Protein AF-0000000074468674 (afdb_homodimer)

InterPro domains:
  IPR008733 Peroxisomal biogenesis factor 11 [PF05648] (2-218)

Organism: Aspergillus tubingensis (strain CBS 134.48) (NCBI:txid767770)

Solvent-accessible surface area (backbone atoms only — not comparable to full-atom values): 22266 Å² total; per-residue (Å²): 107,69,66,53,52,40,60,36,38,47,27,21,70,42,34,37,46,52,42,48,41,55,29,22,51,30,46,39,55,68,61,43,85,83,60,49,69,69,56,47,54,24,35,50,50,28,30,50,50,37,54,52,41,41,48,62,55,42,48,56,51,22,56,58,24,42,49,54,23,51,51,55,72,70,47,88,59,82,50,65,74,46,40,56,51,47,51,35,49,32,49,17,24,44,24,41,15,48,15,33,47,36,46,37,52,44,46,33,29,74,34,38,76,45,73,51,96,56,41,69,58,40,52,53,52,18,32,50,26,41,38,50,15,38,50,29,46,45,51,44,45,50,49,45,66,70,54,55,62,59,60,63,66,69,61,64,81,82,65,61,74,62,75,73,67,65,56,62,55,44,54,53,49,43,52,50,50,43,51,28,38,57,31,52,40,45,50,36,25,33,74,72,64,76,37,97,63,56,61,54,57,42,17,51,23,43,40,51,25,40,52,63,65,40,46,61,60,54,71,72,89,106,68,67,53,51,40,60,36,38,46,28,22,68,42,33,39,46,53,42,49,42,55,29,21,50,29,46,38,54,68,62,44,85,84,61,48,69,68,55,48,54,24,35,50,49,28,31,52,50,36,54,51,42,40,50,61,54,42,48,57,49,23,56,58,23,42,48,54,22,51,53,56,72,71,48,87,59,82,50,67,74,46,41,57,51,45,52,34,49,33,49,19,23,43,23,41,16,49,15,33,48,36,47,39,52,45,47,32,30,75,35,39,76,44,72,49,97,55,42,69,59,40,52,52,51,17,33,50,26,42,38,50,15,38,49,29,46,44,51,45,44,50,48,45,64,71,54,54,63,60,63,62,68,72,60,65,81,83,65,64,72,69,73,73,67,65,56,62,56,44,54,53,48,44,51,50,49,43,51,28,38,57,30,52,40,44,51,36,24,34,74,74,63,77,36,96,62,56,61,55,58,42,18,50,23,43,40,51,26,39,52,63,65,40,44,61,59,52,70,72,89

Radius of gyration: 26.21 Å; Cα contacts (8 Å, |Δi|>4): 508; chains: 2; bounding box: 69×71×51 Å

Foldseek 3Di:
DVVLLVVQCVALVSVLLVLLLVLLVLLQVCVPPPDDPVSNVVSVVSNVVSVLVSLVSCLCVLVVLQVQLVVLVPDDDDDPLSVVLSVLSNLLSNLVSLLSNLSNVLSCCVVVVDNDPCSVVSNLSSLVSVLRNLVSQLVSLVSCVVPVVVVVVPPDPPCVPPDPVVVVVVNVVSVLSNLLSVLCSCVSCVVNVVDDDDSNSNSVSSNSNSCSVCVVSSVVD/DVVLLVVQCVALVSVLLVLLLVLLVLLQVCVPPPDDPVSNVVSVVSNVVSVLVSLVSCLCVLVVLQVQLVVLVPDDDPDPLSVVLSVLSNLLSNLVSLLSNLSNVLSCCVVVVDNDPCSVVSNLSSLVSVLRNLVSQLVSLVSCVVPVVVVVVPPDPPVVPPDPVVVVVVNVVSVLSNLLSVLCSCVSCVVNVVDDDDSNSNSVSSNSNSCSVCVVSSVVD

pLDDT: mean 88.82, std 15.55, range [37.94, 98.88]

Sequence (442 aa):
MLDHLYRFTRTTPGLEKTLRLVQSFCVLALQIPTLENESISRFNVAKTQFALTRRFLRFFNFIDCFNKAFALLGSPSSAQNNVIKTVIEISKWSCFGCYFLLEDLTLLHATSIYPNPYNKAILTEANKFWFYALGFSILGAAFDIIFSSASSASKTKDEKEKKEAPSINRFSLLKRMLCVDACDLLIPGTFLGWIEMGQLGVGVGMVVSTLVSGWDMWNAVMLDHLYRFTRTTPGLEKTLRLVQSFCVLALQIPTLENESISRFNVAKTQFALTRRFLRFFNFIDCFNKAFALLGSPSSAQNNVIKTVIEISKWSCFGCYFLLEDLTLLHATSIYPNPYNKAILTEANKFWFYALGFSILGAAFDIIFSSASSASKTKDEKEKKEAPSINRFSLLKRMLCVDACDLLIPGTFLGWIEMGQLGVGVGMVVSTLVSGWDMWNAV

Secondary structure (DSSP, 8-state):
-HHHHHHHHTBHHHHHHHHHHHHHHHHHHTT-TT--HHHHHHHHHHHHHHHHHHHHHTTTHHHHHHHHHHHHHTS---SHHHHHHHHHHHHHHHHHHHHHHHHHHHHHHHTTSS--TTHHHHHHHHHHHHHHHHHHHHHHHHHHHHHHHHHHHSS-GGGGGS-SHHHHHHHHHHHHHHHHHHHHHHHHHHHHTSS---HHHHHHHHHHHHHHHHHHHHHH-/-HHHHHHHHTBHHHHHHHHHHHHHHHHHHTT-TT--HHHHHHHHHHHHHHHHHHHHHTTTHHHHHHHHHHHHHSS---SHHHHHHHHHHHHHHHHHHHHHHHHHHHHHHHTTSS--TTHHHHHHHHHHHHHHHHHHHHHHHHHHHHHHHHHHHTS-GGGTTS-SHHHHHHHHHHHHHHHHHHHHHHHHHHHHTSS---HHHHHHHHHHHHHHHHHHHHHH-

Nearest PDB structures (foldseek):
  8u8f-assembly1_R  TM=2.374E-01  e=4.333E+00  Homo sapiens
  8phe-assembly1_B  TM=2.126E-01  e=8.776E+00  Homo sapiens
  8u8f-assembly1_R  TM=2.416E-01  e=3.752E+00  Homo sapiens
  8fbn-assembly1_E  TM=2.412E-01  e=9.088E+00  synthetic construct
  8t1w-assembly1_A  TM=2.163E-01  e=9.499E+00  Homo sapiens

Structure (mmCIF, N/CA/C/O backbone):
data_AF-0000000074468674-model_v1
#
loop_
_entity.id
_entity.type
_entity.pdbx_description
1 polymer 'PEX11 domain protein'
#
loop_
_atom_site.group_PDB
_atom_site.id
_atom_site.type_symbol
_atom_site.label_atom_id
_atom_site.label_alt_id
_atom_site.label_comp_id
_atom_site.label_asym_id
_atom_site.label_entity_id
_atom_site.label_seq_id
_atom_site.pdbx_PDB_ins_code
_atom_site.Cartn_x
_atom_site.Cartn_y
_atom_site.Cartn_z
_atom_site.occupancy
_atom_site.B_iso_or_equiv
_atom_site.auth_seq_id
_atom_site.auth_comp_id
_atom_site.auth_asym_id
_atom_site.auth_atom_id
_atom_site.pdbx_PDB_model_num
ATOM 1 N N . MET A 1 1 ? 9.125 6.785 -18.531 1 84.94 1 MET A N 1
ATOM 2 C CA . MET A 1 1 ? 8.023 7.258 -17.688 1 84.94 1 MET A CA 1
ATOM 3 C C . MET A 1 1 ? 7.434 6.113 -16.875 1 84.94 1 MET A C 1
ATOM 5 O O . MET A 1 1 ? 7.395 6.18 -15.648 1 84.94 1 MET A O 1
ATOM 9 N N . LEU A 1 2 ? 7.168 4.977 -17.5 1 85.5 2 LEU A N 1
ATOM 10 C CA . LEU A 1 2 ? 6.543 3.865 -16.781 1 85.5 2 LEU A CA 1
ATOM 11 C C . LEU A 1 2 ? 7.504 3.273 -15.75 1 85.5 2 LEU A C 1
ATOM 13 O O . LEU A 1 2 ? 7.098 2.943 -14.633 1 85.5 2 LEU A O 1
ATOM 17 N N . ASP A 1 3 ? 8.766 3.273 -16.094 1 89.44 3 ASP A N 1
ATOM 18 C CA . ASP A 1 3 ? 9.766 2.764 -15.156 1 89.44 3 ASP A CA 1
ATOM 19 C C . ASP A 1 3 ? 9.93 3.705 -13.969 1 89.44 3 ASP A C 1
ATOM 21 O O . ASP A 1 3 ? 10.109 3.256 -12.836 1 89.44 3 ASP A O 1
ATOM 25 N N . HIS A 1 4 ? 9.828 4.93 -14.297 1 90.88 4 HIS A N 1
ATOM 26 C CA . HIS A 1 4 ? 9.93 5.934 -13.242 1 90.88 4 HIS A CA 1
ATOM 27 C C . HIS A 1 4 ? 8.758 5.844 -12.273 1 90.88 4 HIS A C 1
ATOM 29 O O . HIS A 1 4 ? 8.938 5.914 -11.062 1 90.88 4 HIS A O 1
ATOM 35 N N . LEU A 1 5 ? 7.559 5.648 -12.859 1 90.44 5 LEU A N 1
ATOM 36 C CA . LEU A 1 5 ? 6.352 5.512 -12.055 1 90.44 5 LEU A CA 1
ATOM 37 C C . LEU A 1 5 ? 6.41 4.25 -11.195 1 90.44 5 LEU A C 1
ATOM 39 O O . LEU A 1 5 ? 6.027 4.27 -10.023 1 90.44 5 LEU A O 1
ATOM 43 N N . TYR A 1 6 ? 6.918 3.256 -11.82 1 91.75 6 TYR A N 1
ATOM 44 C CA . TYR A 1 6 ? 7.055 1.999 -11.094 1 91.75 6 TYR A CA 1
ATOM 45 C C . TYR A 1 6 ? 7.988 2.158 -9.898 1 91.75 6 TYR A C 1
ATOM 47 O O . TYR A 1 6 ? 7.66 1.742 -8.789 1 91.75 6 TYR A O 1
ATOM 55 N N . ARG A 1 7 ? 9.148 2.785 -10.094 1 92.44 7 ARG A N 1
ATOM 56 C CA . ARG A 1 7 ? 10.102 3.004 -9.008 1 92.44 7 ARG A CA 1
ATOM 57 C C . ARG A 1 7 ? 9.5 3.9 -7.93 1 92.44 7 ARG A C 1
ATOM 59 O O . ARG A 1 7 ? 9.711 3.664 -6.734 1 92.44 7 ARG A O 1
ATOM 66 N N . PHE A 1 8 ? 8.758 4.875 -8.406 1 93.62 8 PHE A N 1
ATOM 67 C CA . PHE A 1 8 ? 8.117 5.805 -7.48 1 93.62 8 PHE A CA 1
ATOM 68 C C . PHE A 1 8 ? 7.094 5.086 -6.609 1 93.62 8 PHE A C 1
ATOM 70 O O . PHE A 1 8 ? 6.996 5.348 -5.41 1 93.62 8 PHE A O 1
ATOM 77 N N . THR A 1 9 ? 6.383 4.059 -7.094 1 92.81 9 THR A N 1
ATOM 78 C CA . THR A 1 9 ? 5.273 3.418 -6.395 1 92.81 9 THR A CA 1
ATOM 79 C C . THR A 1 9 ? 5.746 2.162 -5.668 1 92.81 9 THR A C 1
ATOM 81 O O . THR A 1 9 ? 4.949 1.481 -5.016 1 92.81 9 THR A O 1
ATOM 84 N N . ARG A 1 10 ? 7.023 1.883 -5.762 1 91.81 10 ARG A N 1
ATOM 85 C CA . ARG A 1 10 ? 7.555 0.709 -5.074 1 91.81 10 ARG A CA 1
ATOM 86 C C . ARG A 1 10 ? 7.75 0.989 -3.586 1 91.81 10 ARG A C 1
ATOM 88 O O . ARG A 1 10 ? 7.918 0.061 -2.791 1 91.81 10 ARG A O 1
ATOM 95 N N . THR A 1 11 ? 7.691 2.207 -3.229 1 92.38 11 THR A N 1
ATOM 96 C CA . THR A 1 11 ? 7.703 2.604 -1.825 1 92.38 11 THR A CA 1
ATOM 97 C C . THR A 1 11 ? 6.297 2.957 -1.353 1 92.38 11 THR A C 1
ATOM 99 O O . THR A 1 11 ? 5.477 3.441 -2.135 1 92.38 11 THR A O 1
ATOM 102 N N . THR A 1 12 ? 6.02 2.73 -0.089 1 94.94 12 THR A N 1
ATOM 103 C CA . THR A 1 12 ? 4.68 3.004 0.423 1 94.94 12 THR A CA 1
ATOM 104 C C . THR A 1 12 ? 4.383 4.5 0.381 1 94.94 12 THR A C 1
ATOM 106 O O . THR A 1 12 ? 3.262 4.906 0.059 1 94.94 12 THR A O 1
ATOM 109 N N . PRO A 1 13 ? 5.414 5.406 0.68 1 94.38 13 PRO A N 1
ATOM 110 C CA . PRO A 1 13 ? 5.109 6.832 0.54 1 94.38 13 PRO A CA 1
ATOM 111 C C . PRO A 1 13 ? 4.832 7.234 -0.906 1 94.38 13 PRO A C 1
ATOM 113 O O . PRO A 1 13 ? 3.955 8.07 -1.16 1 94.38 13 PRO A O 1
ATOM 116 N N . GLY A 1 14 ? 5.594 6.715 -1.823 1 95.38 14 GLY A N 1
ATOM 117 C CA . GLY A 1 14 ? 5.344 7.027 -3.221 1 95.38 14 GLY A CA 1
ATOM 118 C C . GLY A 1 14 ? 3.979 6.57 -3.699 1 95.38 14 GLY A C 1
ATOM 119 O O . GLY A 1 14 ? 3.283 7.309 -4.402 1 95.38 14 GLY A O 1
ATOM 120 N N . LEU A 1 15 ? 3.645 5.367 -3.332 1 96.62 15 LEU A N 1
ATOM 121 C CA . LEU A 1 15 ? 2.328 4.852 -3.699 1 96.62 15 LEU A CA 1
ATOM 122 C C . LEU A 1 15 ? 1.224 5.645 -3.01 1 96.62 15 LEU A C 1
ATOM 124 O O . LEU A 1 15 ? 0.18 5.914 -3.607 1 96.62 15 LEU A O 1
ATOM 128 N N . GLU A 1 16 ? 1.41 5.969 -1.782 1 97.12 16 GLU A N 1
ATOM 129 C CA . GLU A 1 16 ? 0.45 6.773 -1.035 1 97.12 16 GLU A CA 1
ATOM 130 C C . GLU A 1 16 ? 0.176 8.102 -1.741 1 97.12 16 GLU A C 1
ATOM 132 O O . GLU A 1 16 ? -0.98 8.508 -1.883 1 97.12 16 GLU A O 1
ATOM 137 N N . LYS A 1 17 ? 1.186 8.766 -2.244 1 97 17 LYS A N 1
ATOM 138 C CA . LYS A 1 17 ? 1.021 10.039 -2.941 1 97 17 LYS A CA 1
ATOM 139 C C . LYS A 1 17 ? 0.277 9.852 -4.262 1 97 17 LYS A C 1
ATOM 141 O O . LYS A 1 17 ? -0.53 10.695 -4.652 1 97 17 LYS A O 1
ATOM 146 N N . THR A 1 18 ? 0.571 8.805 -4.895 1 96.31 18 THR A N 1
ATOM 147 C CA . THR A 1 18 ? -0.096 8.508 -6.156 1 96.31 18 THR A CA 1
ATOM 148 C C . THR A 1 18 ? -1.592 8.289 -5.941 1 96.31 18 THR A C 1
ATOM 150 O O . THR A 1 18 ? -2.416 8.875 -6.648 1 96.31 18 THR A O 1
ATOM 153 N N . LEU A 1 19 ? -1.865 7.488 -4.953 1 96.94 19 LEU A N 1
ATOM 154 C CA . LEU A 1 19 ? -3.266 7.195 -4.672 1 96.94 19 LEU A CA 1
ATOM 155 C C . LEU A 1 19 ? -3.99 8.438 -4.164 1 96.94 19 LEU A C 1
ATOM 157 O O . LEU A 1 19 ? -5.168 8.641 -4.461 1 96.94 19 LEU A O 1
ATOM 161 N N . ARG A 1 20 ? -3.262 9.219 -3.436 1 97.88 20 ARG A N 1
ATOM 162 C CA . ARG A 1 20 ? -3.842 10.469 -2.951 1 97.88 20 ARG A CA 1
ATOM 163 C C . ARG A 1 20 ? -4.195 11.398 -4.109 1 97.88 20 ARG A C 1
ATOM 165 O O . ARG A 1 20 ? -5.238 12.055 -4.094 1 97.88 20 ARG A O 1
ATOM 172 N N . LEU A 1 21 ? -3.354 11.445 -5.035 1 97.5 21 LEU A N 1
ATOM 173 C CA . LEU A 1 21 ? -3.611 12.281 -6.203 1 97.5 21 LEU A CA 1
ATOM 174 C C . LEU A 1 21 ? -4.852 11.805 -6.949 1 97.5 21 LEU A C 1
ATOM 176 O O . LEU A 1 21 ? -5.719 12.602 -7.301 1 97.5 21 LEU A O 1
ATOM 180 N N . VAL A 1 22 ? -4.957 10.516 -7.16 1 96.25 22 VAL A N 1
ATOM 181 C CA . VAL A 1 22 ? -6.113 9.953 -7.859 1 96.25 22 VAL A CA 1
ATOM 182 C C . VAL A 1 22 ? -7.379 10.195 -7.039 1 96.25 22 VAL A C 1
ATOM 184 O O . VAL A 1 22 ? -8.422 10.562 -7.59 1 96.25 22 VAL A O 1
ATOM 187 N N . GLN A 1 23 ? -7.242 10.008 -5.793 1 96.94 23 GLN A N 1
ATOM 188 C CA . GLN A 1 23 ? -8.375 10.266 -4.906 1 96.94 23 GLN A CA 1
ATOM 189 C C . GLN A 1 23 ? -8.836 11.711 -5.02 1 96.94 23 GLN A C 1
ATOM 191 O O . GLN A 1 23 ? -10.039 11.977 -5.047 1 96.94 23 GLN A O 1
ATOM 196 N N . SER A 1 24 ? -7.914 12.609 -5.02 1 97.69 24 SER A N 1
ATOM 197 C CA . SER A 1 24 ? -8.266 14.023 -5.094 1 97.69 24 SER A CA 1
ATOM 198 C C . SER A 1 24 ? -9.016 14.344 -6.383 1 97.69 24 SER A C 1
ATOM 200 O O . SER A 1 24 ? -9.922 15.18 -6.391 1 97.69 24 SER A O 1
ATOM 202 N N . PHE A 1 25 ? -8.688 13.68 -7.441 1 97.06 25 PHE A N 1
ATOM 203 C CA . PHE A 1 25 ? -9.414 13.852 -8.695 1 97.06 25 PHE A CA 1
ATOM 204 C C . PHE A 1 25 ? -10.844 13.336 -8.562 1 97.06 25 PHE A C 1
ATOM 206 O O . PHE A 1 25 ? -11.766 13.891 -9.164 1 97.06 25 PHE A O 1
ATOM 213 N N . CYS A 1 26 ? -10.984 12.32 -7.84 1 96.06 26 CYS A N 1
ATOM 214 C CA . CYS A 1 26 ? -12.328 11.82 -7.594 1 96.06 26 CYS A CA 1
ATOM 215 C C . CYS A 1 26 ? -13.148 12.836 -6.801 1 96.06 26 CYS A C 1
ATOM 217 O O . CYS A 1 26 ? -14.312 13.086 -7.113 1 96.06 26 CYS A O 1
ATOM 219 N N . VAL A 1 27 ? -12.523 13.422 -5.824 1 96.88 27 VAL A N 1
ATOM 220 C CA . VAL A 1 27 ? -13.188 14.438 -5.012 1 96.88 27 VAL A CA 1
ATOM 221 C C . VAL A 1 27 ? -13.609 15.609 -5.895 1 96.88 27 VAL A C 1
ATOM 223 O O . VAL A 1 27 ? -14.734 16.109 -5.777 1 96.88 27 VAL A O 1
ATOM 226 N N . LEU A 1 28 ? -12.766 16 -6.77 1 97.62 28 LEU A N 1
ATOM 227 C CA . LEU A 1 28 ? -13.047 17.125 -7.656 1 97.62 28 LEU A CA 1
ATOM 228 C C . LEU A 1 28 ? -14.125 16.75 -8.68 1 97.62 28 LEU A C 1
ATOM 230 O O . LEU A 1 28 ? -15 17.547 -8.984 1 97.62 28 LEU A O 1
ATOM 234 N N . ALA A 1 29 ? -14.047 15.531 -9.18 1 96.25 29 ALA A N 1
ATOM 235 C CA . ALA A 1 29 ? -15.031 15.078 -10.156 1 96.25 29 ALA A CA 1
ATOM 236 C C . ALA A 1 29 ? -16.438 15.102 -9.562 1 96.25 29 ALA A C 1
ATOM 238 O O . ALA A 1 29 ? -17.406 15.414 -10.25 1 96.25 29 ALA A O 1
ATOM 239 N N . LEU A 1 30 ? -16.516 14.828 -8.336 1 96.5 30 LEU A N 1
ATOM 240 C CA . LEU A 1 30 ? -17.812 14.766 -7.656 1 96.5 30 LEU A CA 1
ATOM 241 C C . LEU A 1 30 ? -18.406 16.156 -7.508 1 96.5 30 LEU A C 1
ATOM 243 O O . LEU A 1 30 ? -19.594 16.297 -7.199 1 96.5 30 LEU A O 1
ATOM 247 N N . GLN A 1 31 ? -17.594 17.219 -7.742 1 96.06 31 GLN A N 1
ATOM 248 C CA . GLN A 1 31 ? -18.078 18.594 -7.625 1 96.06 31 GLN A CA 1
ATOM 249 C C . GLN A 1 31 ? -18.625 19.094 -8.953 1 96.06 31 GLN A C 1
ATOM 251 O O . GLN A 1 31 ? -19.141 20.203 -9.039 1 96.06 31 GLN A O 1
ATOM 256 N N . ILE A 1 32 ? -18.516 18.266 -9.961 1 95.44 32 ILE A N 1
ATOM 257 C CA . ILE A 1 32 ? -19.078 18.625 -11.258 1 95.44 32 ILE A CA 1
ATOM 258 C C . ILE A 1 32 ? -20.609 18.531 -11.195 1 95.44 32 ILE A C 1
ATOM 260 O O . ILE A 1 32 ? -21.156 17.453 -10.977 1 95.44 32 ILE A O 1
ATOM 264 N N . PRO A 1 33 ? -21.359 19.578 -11.43 1 93.38 33 PRO A N 1
ATOM 265 C CA . PRO A 1 33 ? -22.797 19.609 -11.227 1 93.38 33 PRO A CA 1
ATOM 266 C C . PRO A 1 33 ? -23.562 18.719 -12.219 1 93.38 33 PRO A C 1
ATOM 268 O O . PRO A 1 33 ? -24.625 18.188 -11.891 1 93.38 33 PRO A O 1
ATOM 271 N N . THR A 1 34 ? -23.062 18.438 -13.391 1 94.19 34 THR A N 1
ATOM 272 C CA . THR A 1 34 ? -23.797 17.734 -14.438 1 94.19 34 THR A CA 1
ATOM 273 C C . THR A 1 34 ? -23.453 16.25 -14.422 1 94.19 34 THR A C 1
ATOM 275 O O . THR A 1 34 ? -23.781 15.523 -15.359 1 94.19 34 THR A O 1
ATOM 278 N N . LEU A 1 35 ? -22.828 15.867 -13.398 1 92.56 35 LEU A N 1
ATOM 279 C CA . LEU A 1 35 ? -22.422 14.469 -13.344 1 92.56 35 LEU A CA 1
ATOM 280 C C . LEU A 1 35 ? -23.641 13.555 -13.18 1 92.56 35 LEU A C 1
ATOM 282 O O . LEU A 1 35 ? -24.516 13.82 -12.352 1 92.56 35 LEU A O 1
ATOM 286 N N . GLU A 1 36 ? -23.703 12.5 -13.984 1 94.25 36 GLU A N 1
ATOM 287 C CA . GLU A 1 36 ? -24.781 11.516 -13.898 1 94.25 36 GLU A CA 1
ATOM 288 C C . GLU A 1 36 ? -24.688 10.711 -12.609 1 94.25 36 GLU A C 1
ATOM 290 O O . GLU A 1 36 ? -23.609 10.555 -12.039 1 94.25 36 GLU A O 1
ATOM 295 N N . ASN A 1 37 ? -25.812 10.117 -12.195 1 92.88 37 ASN A N 1
ATOM 296 C CA . ASN A 1 37 ? -25.891 9.352 -10.953 1 92.88 37 ASN A CA 1
ATOM 297 C C . ASN A 1 37 ? -24.953 8.148 -10.984 1 92.88 37 ASN A C 1
ATOM 299 O O . ASN A 1 37 ? -24.344 7.812 -9.969 1 92.88 37 ASN A O 1
ATOM 303 N N . GLU A 1 38 ? -24.922 7.559 -12.086 1 91 38 GLU A N 1
ATOM 304 C CA . GLU A 1 38 ? -24.031 6.406 -12.211 1 91 38 GLU A CA 1
ATOM 305 C C . GLU A 1 38 ? -22.578 6.805 -11.977 1 91 38 GLU A C 1
ATOM 307 O O . GLU A 1 38 ? -21.844 6.109 -11.266 1 91 38 GLU A O 1
ATOM 312 N N . SER A 1 39 ? -22.203 7.914 -12.547 1 92.5 39 SER A N 1
ATOM 313 C CA . SER A 1 39 ? -20.844 8.422 -12.383 1 92.5 39 SER A CA 1
ATOM 314 C C . SER A 1 39 ? -20.594 8.852 -10.938 1 92.5 39 SER A C 1
ATOM 316 O O . SER A 1 39 ? -19.484 8.656 -10.414 1 92.5 39 SER A O 1
ATOM 318 N N . ILE A 1 40 ? -21.547 9.422 -10.328 1 94.94 40 ILE A N 1
ATOM 319 C CA . ILE A 1 40 ? -21.438 9.828 -8.93 1 94.94 40 ILE A CA 1
ATOM 320 C C . ILE A 1 40 ? -21.156 8.609 -8.055 1 94.94 40 ILE A C 1
ATOM 322 O O . ILE A 1 40 ? -20.25 8.633 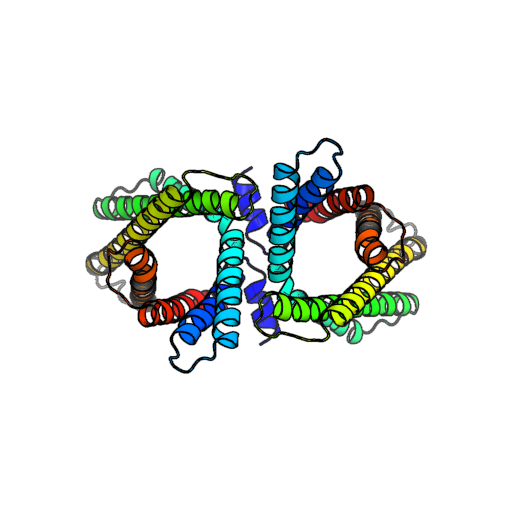-7.211 1 94.94 40 ILE A O 1
ATOM 326 N N . SER A 1 41 ? -21.906 7.617 -8.32 1 93.38 41 SER A N 1
ATOM 327 C CA . SER A 1 41 ? -21.734 6.383 -7.562 1 93.38 41 SER A CA 1
ATOM 328 C C . SER A 1 41 ? -20.344 5.793 -7.789 1 93.38 41 SER A C 1
ATOM 330 O O . SER A 1 41 ? -19.688 5.363 -6.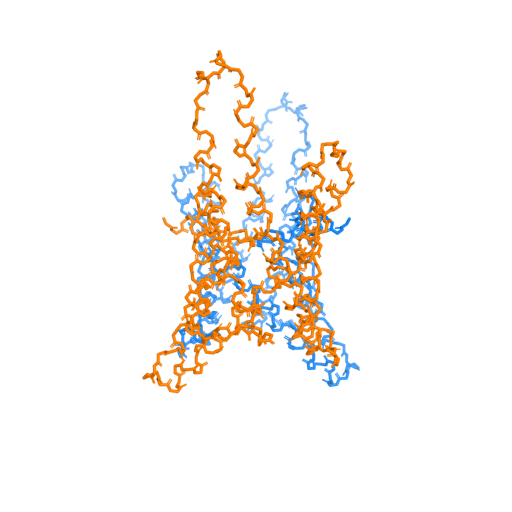844 1 93.38 41 SER A O 1
ATOM 332 N N . ARG A 1 42 ? -19.844 5.848 -9 1 93.19 42 ARG A N 1
ATOM 333 C CA . ARG A 1 42 ? -18.531 5.293 -9.344 1 93.19 42 ARG A CA 1
ATOM 334 C C . ARG A 1 42 ? -17.406 6.07 -8.664 1 93.19 42 ARG A C 1
ATOM 336 O O . ARG A 1 42 ? -16.516 5.477 -8.078 1 93.19 42 ARG A O 1
ATOM 343 N N . PHE A 1 43 ? -17.516 7.34 -8.719 1 94.94 43 PHE A N 1
ATOM 344 C CA . PHE A 1 43 ? -16.484 8.172 -8.125 1 94.94 43 PHE A CA 1
ATOM 345 C C . PHE A 1 43 ? -16.484 8.039 -6.609 1 94.94 43 PHE A C 1
ATOM 347 O O . PHE A 1 43 ? -15.422 8.102 -5.977 1 94.94 43 PHE A O 1
ATOM 354 N N . ASN A 1 44 ? -17.641 7.859 -6.066 1 95 44 ASN A N 1
ATOM 355 C CA . ASN A 1 44 ? -17.719 7.684 -4.617 1 95 44 ASN A CA 1
ATOM 356 C C . ASN A 1 44 ? -17.062 6.371 -4.184 1 95 44 ASN A C 1
ATOM 358 O O . ASN A 1 44 ? -16.344 6.332 -3.188 1 95 44 ASN A O 1
ATOM 362 N N . VAL A 1 45 ? -17.344 5.363 -4.91 1 91.94 45 VAL A N 1
ATOM 363 C CA . VAL A 1 45 ? -16.766 4.062 -4.605 1 91.94 45 VAL A CA 1
ATOM 364 C C . VAL A 1 45 ? -15.242 4.137 -4.738 1 91.94 45 VAL A C 1
ATOM 366 O O . VAL A 1 45 ? -14.508 3.697 -3.85 1 91.94 45 VAL A O 1
ATOM 369 N N . ALA A 1 46 ? -14.781 4.73 -5.797 1 93.62 46 ALA A N 1
ATOM 370 C CA . ALA A 1 46 ? -13.352 4.871 -6.035 1 93.62 46 ALA A CA 1
ATOM 371 C C . ALA A 1 46 ? -12.688 5.688 -4.934 1 93.62 46 ALA A C 1
ATOM 373 O O . ALA A 1 46 ? -11.68 5.27 -4.363 1 93.62 46 ALA A O 1
ATOM 374 N N . LYS A 1 47 ? -13.266 6.793 -4.668 1 95.06 47 LYS A N 1
ATOM 375 C CA . LYS A 1 47 ? -12.75 7.688 -3.637 1 95.06 47 LYS A CA 1
ATOM 376 C C . LYS A 1 47 ? -12.57 6.953 -2.311 1 95.06 47 LYS A C 1
ATOM 378 O O . LYS A 1 47 ? -11.523 7.062 -1.67 1 95.06 47 LYS A O 1
ATOM 383 N N . THR A 1 48 ? -13.523 6.191 -1.974 1 92.5 48 THR A N 1
ATOM 384 C CA . THR A 1 48 ? -13.523 5.484 -0.698 1 92.5 48 THR A CA 1
ATOM 385 C C . THR A 1 48 ? -12.477 4.371 -0.696 1 92.5 48 THR A C 1
ATOM 387 O O . THR A 1 48 ? -11.781 4.168 0.302 1 92.5 48 THR A O 1
ATOM 390 N N . GLN A 1 49 ? -12.344 3.746 -1.81 1 91.19 49 GLN A N 1
ATOM 391 C CA . GLN A 1 49 ? -11.359 2.674 -1.91 1 91.19 49 GLN A CA 1
ATOM 392 C C . GLN A 1 49 ? -9.938 3.223 -1.808 1 91.19 49 GLN A C 1
ATOM 394 O O . GLN A 1 49 ? -9.086 2.635 -1.136 1 91.19 49 GLN A O 1
ATOM 399 N N . PHE A 1 50 ? -9.734 4.285 -2.449 1 95.38 50 PHE A N 1
ATOM 400 C CA . PHE A 1 50 ? -8.414 4.887 -2.393 1 95.38 50 PHE A CA 1
ATOM 401 C C . PHE A 1 50 ? -8.102 5.391 -0.986 1 95.38 50 PHE A C 1
ATOM 403 O O . PHE A 1 50 ? -6.988 5.215 -0.489 1 95.38 50 PHE A O 1
ATOM 410 N N . ALA A 1 51 ? -9.094 5.977 -0.374 1 94.56 51 ALA A N 1
ATOM 411 C CA . ALA A 1 51 ? -8.914 6.461 0.993 1 94.56 51 ALA A CA 1
ATOM 412 C C . ALA A 1 51 ? -8.555 5.316 1.935 1 94.56 51 ALA A C 1
ATOM 414 O O . ALA A 1 51 ? -7.652 5.445 2.766 1 94.56 51 ALA A O 1
ATOM 415 N N . LEU A 1 52 ? -9.203 4.242 1.77 1 92.69 52 LEU A N 1
ATOM 416 C CA . LEU A 1 52 ? -8.961 3.078 2.615 1 92.69 52 LEU A CA 1
ATOM 417 C C . LEU A 1 52 ? -7.574 2.502 2.361 1 92.69 52 LEU A C 1
ATOM 419 O O . LEU A 1 52 ? -6.848 2.191 3.307 1 92.69 52 LEU A O 1
ATOM 423 N N . THR A 1 53 ? -7.266 2.334 1.14 1 94.56 53 THR A N 1
ATOM 424 C CA . THR A 1 53 ? -5.953 1.798 0.788 1 94.56 53 THR A CA 1
ATOM 425 C C . THR A 1 53 ? -4.84 2.686 1.335 1 94.56 53 THR A C 1
ATOM 427 O O . THR A 1 53 ? -3.832 2.188 1.84 1 94.56 53 THR A O 1
ATOM 430 N N . ARG A 1 54 ? -5.047 3.928 1.251 1 96.81 54 ARG A N 1
ATOM 431 C CA . ARG A 1 54 ? -4.059 4.871 1.759 1 96.81 54 ARG A CA 1
ATOM 432 C C . ARG A 1 54 ? -3.84 4.684 3.256 1 96.81 54 ARG A C 1
ATOM 434 O O . ARG A 1 54 ? -2.713 4.793 3.744 1 96.81 54 ARG A O 1
ATOM 441 N N . ARG A 1 55 ? -4.844 4.406 3.965 1 96.25 55 ARG A N 1
ATOM 442 C CA . ARG A 1 55 ? -4.727 4.18 5.402 1 96.25 55 ARG A CA 1
ATOM 443 C C . ARG A 1 55 ? -3.867 2.953 5.695 1 96.25 55 ARG A C 1
ATOM 445 O O . ARG A 1 55 ? -3.092 2.947 6.652 1 96.25 55 ARG A O 1
ATOM 452 N N . PHE A 1 56 ? -3.939 1.959 4.855 1 95.5 56 PHE A N 1
ATOM 453 C CA . PHE A 1 56 ? -3.098 0.779 5.016 1 95.5 56 PHE A CA 1
ATOM 454 C C . PHE A 1 56 ? -1.634 1.121 4.77 1 95.5 56 PHE A C 1
ATOM 456 O O . PHE A 1 56 ? -0.747 0.606 5.453 1 95.5 56 PHE A O 1
ATOM 463 N N . LEU A 1 57 ? -1.44 1.958 3.84 1 96.44 57 LEU A N 1
ATOM 464 C CA . LEU A 1 57 ? -0.079 2.336 3.477 1 96.44 57 LEU A CA 1
ATOM 465 C C . LEU A 1 57 ? 0.58 3.135 4.598 1 96.44 57 LEU A C 1
ATOM 467 O O . LEU A 1 57 ? 1.809 3.195 4.68 1 96.44 57 LEU A O 1
ATOM 471 N N . ARG A 1 58 ? -0.267 3.699 5.488 1 95.5 58 ARG A N 1
ATOM 472 C CA . ARG A 1 58 ? 0.26 4.547 6.551 1 95.5 58 ARG A CA 1
ATOM 473 C C . ARG A 1 58 ? 0.081 3.891 7.914 1 95.5 58 ARG A C 1
ATOM 475 O O . ARG A 1 58 ? 0.24 4.543 8.945 1 95.5 58 ARG A O 1
ATOM 482 N N . PHE A 1 59 ? -0.291 2.711 8.047 1 94.81 59 PHE A N 1
ATOM 483 C CA . PHE A 1 59 ? -0.72 2.021 9.258 1 94.81 59 PHE A CA 1
ATOM 484 C C . PHE A 1 59 ? 0.351 2.109 10.344 1 94.81 59 PHE A C 1
ATOM 486 O O . PHE A 1 59 ? 0.036 2.285 11.523 1 94.81 59 PHE A O 1
ATOM 493 N N . PHE A 1 60 ? 1.608 2.146 10.164 1 94.25 60 PHE A N 1
ATOM 494 C CA . PHE A 1 60 ? 2.658 2.137 11.172 1 94.25 60 PHE A CA 1
ATOM 495 C C . PHE A 1 60 ? 3.422 3.455 11.172 1 94.25 60 PHE A C 1
ATOM 497 O O . PHE A 1 60 ? 4.441 3.586 11.852 1 94.25 60 PHE A O 1
ATOM 504 N N . ASN A 1 61 ? 2.891 4.422 10.531 1 96 61 ASN A N 1
ATOM 505 C CA . ASN A 1 61 ? 3.582 5.703 10.453 1 96 61 ASN A CA 1
ATOM 506 C C . ASN A 1 61 ? 3.738 6.344 11.828 1 96 61 ASN A C 1
ATOM 508 O O . ASN A 1 61 ? 4.602 7.203 12.031 1 96 61 ASN A O 1
ATOM 512 N N . PHE A 1 62 ? 2.877 5.914 12.797 1 97.69 62 PHE A N 1
ATOM 513 C CA . PHE A 1 62 ? 2.963 6.516 14.125 1 97.69 62 PHE A CA 1
ATOM 514 C C . PHE A 1 62 ? 4.312 6.219 14.766 1 97.69 62 PHE A C 1
ATOM 516 O O . PHE A 1 62 ? 4.809 7.012 15.57 1 97.69 62 PHE A O 1
ATOM 523 N N . ILE A 1 63 ? 4.953 5.18 14.383 1 96.25 63 ILE A N 1
ATOM 524 C CA . ILE A 1 63 ? 6.23 4.785 14.961 1 96.25 63 ILE A CA 1
ATOM 525 C C . ILE A 1 63 ? 7.305 5.805 14.594 1 96.25 63 ILE A C 1
ATOM 527 O O . ILE A 1 63 ? 8.047 6.277 15.461 1 96.25 63 ILE A O 1
ATOM 531 N N . ASP A 1 64 ? 7.344 6.133 13.344 1 95.19 64 ASP A N 1
ATOM 532 C CA . ASP A 1 64 ? 8.312 7.117 12.883 1 95.19 64 ASP A CA 1
ATOM 533 C C . ASP A 1 64 ? 8.086 8.469 13.547 1 95.19 64 ASP A C 1
ATOM 535 O O . ASP A 1 64 ? 9.039 9.172 13.898 1 95.19 64 ASP A O 1
ATOM 539 N N . CYS A 1 65 ? 6.852 8.781 13.719 1 97.12 65 CYS A N 1
ATOM 540 C CA . CYS A 1 65 ? 6.52 10.062 14.336 1 97.12 65 CYS A CA 1
ATOM 541 C C . CYS A 1 65 ? 7.004 10.109 15.781 1 97.12 65 CYS A C 1
ATOM 543 O O . CYS A 1 65 ? 7.66 11.07 16.188 1 97.12 65 CYS A O 1
ATOM 545 N N . PHE A 1 66 ? 6.73 9.102 16.516 1 97.12 66 PHE A N 1
ATOM 546 C CA . PHE A 1 66 ? 7.148 9.086 17.922 1 97.12 66 PHE A CA 1
ATOM 547 C C . PHE A 1 66 ? 8.664 8.969 18.031 1 97.12 66 PHE A C 1
ATOM 549 O O . PHE A 1 66 ? 9.273 9.531 18.938 1 97.12 66 PHE A O 1
ATOM 556 N N . ASN A 1 67 ? 9.281 8.25 17.078 1 95.06 67 ASN A N 1
ATOM 557 C CA . ASN A 1 67 ? 10.742 8.195 17.062 1 95.06 67 ASN A CA 1
ATOM 558 C C . ASN A 1 67 ? 11.352 9.578 16.844 1 95.06 67 ASN A C 1
ATOM 560 O O . ASN A 1 67 ? 12.344 9.93 17.484 1 95.06 67 ASN A O 1
ATOM 564 N N . LYS A 1 68 ? 10.805 10.297 15.945 1 95.25 68 LYS A N 1
ATOM 565 C CA . LYS A 1 68 ? 11.281 11.656 15.703 1 95.25 68 LYS A CA 1
ATOM 566 C C . LYS A 1 68 ? 11.117 12.523 16.953 1 95.25 68 LYS A C 1
ATOM 568 O O . LYS A 1 68 ? 12.008 13.297 17.297 1 95.25 68 LYS A O 1
ATOM 573 N N . ALA A 1 69 ? 9.938 12.398 17.594 1 95.62 69 ALA A N 1
ATOM 574 C CA . ALA A 1 69 ? 9.703 13.164 18.812 1 95.62 69 ALA A CA 1
ATOM 575 C C . ALA A 1 69 ? 10.695 12.781 19.906 1 95.62 69 ALA A C 1
ATOM 577 O O . ALA A 1 69 ? 11.281 13.648 20.547 1 95.62 69 ALA A O 1
ATOM 578 N N . PHE A 1 70 ? 10.977 11.492 20.062 1 94.31 70 PHE A N 1
ATOM 579 C CA . PHE A 1 70 ? 11.859 10.992 21.109 1 94.31 70 PHE A CA 1
ATOM 580 C C . PHE A 1 70 ? 13.305 11.398 20.828 1 94.31 70 PHE A C 1
ATOM 582 O O . PHE A 1 70 ? 14.062 11.695 21.766 1 94.31 70 PHE A O 1
ATOM 589 N N . ALA A 1 71 ? 13.648 11.383 19.609 1 92.31 71 ALA A N 1
ATOM 590 C CA . ALA A 1 71 ? 15.008 11.773 19.25 1 92.31 71 ALA A CA 1
ATOM 591 C C . ALA A 1 71 ? 15.281 13.227 19.625 1 92.31 71 ALA A C 1
ATOM 593 O O . ALA A 1 71 ? 16.391 13.57 20.031 1 92.31 71 ALA A O 1
ATOM 594 N N . LEU A 1 72 ? 14.305 14.039 19.516 1 91.56 72 LEU A N 1
ATOM 595 C CA . LEU A 1 72 ? 14.453 15.453 19.859 1 91.56 72 LEU A CA 1
ATOM 596 C C . LEU A 1 72 ? 14.508 15.648 21.359 1 91.56 72 LEU A C 1
ATOM 598 O O . LEU A 1 72 ? 15.148 16.578 21.859 1 91.56 72 LEU A O 1
ATOM 602 N N . LEU A 1 73 ? 13.836 14.852 22.109 1 88 73 LEU A N 1
ATOM 603 C CA . LEU A 1 73 ? 13.859 14.914 23.578 1 88 73 LEU A CA 1
ATOM 604 C C . LEU A 1 73 ? 15.25 14.578 24.109 1 88 73 LEU A C 1
ATOM 606 O O . LEU A 1 73 ? 15.68 15.133 25.109 1 88 73 LEU A O 1
ATOM 610 N N . GLY A 1 74 ? 16.047 13.742 23.391 1 80 74 GLY A N 1
ATOM 611 C CA . GLY A 1 74 ? 17.359 13.32 23.828 1 80 74 GLY A CA 1
ATOM 612 C C . GLY A 1 74 ? 18.469 14.227 23.344 1 80 74 GLY A C 1
ATOM 613 O O . GLY A 1 74 ? 19.625 14.078 23.734 1 80 74 GLY A O 1
ATOM 614 N N . SER A 1 75 ? 18.156 15.141 22.438 1 75.56 75 SER A N 1
ATOM 615 C CA . SER A 1 75 ? 19.203 15.992 21.891 1 75.56 75 SER A CA 1
ATOM 616 C C . SER A 1 75 ? 19.438 17.219 22.766 1 75.56 75 SER A C 1
ATOM 618 O O . SER A 1 75 ? 18.484 17.875 23.188 1 75.56 75 SER A O 1
ATOM 620 N N . PRO A 1 76 ? 20.641 17.469 23.266 1 65.25 76 PRO A N 1
ATOM 621 C CA . PRO A 1 76 ? 20.969 18.641 24.094 1 65.25 76 PRO A CA 1
ATOM 622 C C . PRO A 1 76 ? 20.797 19.953 23.359 1 65.25 76 PRO A C 1
ATOM 624 O O . PRO A 1 76 ? 21.266 20.094 22.219 1 65.25 76 PRO A O 1
ATOM 627 N N . SER A 1 77 ? 19.672 20.578 23.297 1 61.16 77 SER A N 1
ATOM 628 C CA . SER A 1 77 ? 19.656 21.891 22.672 1 61.16 77 SER A CA 1
ATOM 629 C C . SER A 1 77 ? 19.953 23 23.672 1 61.16 77 SER A C 1
ATOM 631 O O . SER A 1 77 ? 19.266 23.141 24.688 1 61.16 77 SER A O 1
ATOM 633 N N . SER A 1 78 ? 21.078 23.531 23.672 1 58.41 78 SER A N 1
ATOM 634 C CA . SER A 1 78 ? 21.516 24.531 24.641 1 58.41 78 SER A CA 1
ATOM 635 C C . SER A 1 78 ? 20.922 25.891 24.328 1 58.41 78 SER A C 1
ATOM 637 O O . SER A 1 78 ? 20.641 26.672 25.25 1 58.41 78 SER A O 1
ATOM 639 N N . ALA A 1 79 ? 20.812 26.359 23.156 1 59.06 79 ALA A N 1
ATOM 640 C CA . ALA A 1 79 ? 20.422 27.75 22.938 1 59.06 79 ALA A CA 1
ATOM 641 C C . ALA A 1 79 ? 18.906 27.891 22.953 1 59.06 79 ALA A C 1
ATOM 643 O O . ALA A 1 79 ? 18.172 26.984 22.531 1 59.06 79 ALA A O 1
ATOM 644 N N . GLN A 1 80 ? 18.469 28.891 23.641 1 53.97 80 GLN A N 1
ATOM 645 C CA . GLN A 1 80 ? 17.047 29.141 23.859 1 53.97 80 GLN A CA 1
ATOM 646 C C . GLN A 1 80 ? 16.25 28.938 22.578 1 53.97 80 GLN A C 1
ATOM 648 O O . GLN A 1 80 ? 15.211 28.281 22.594 1 53.97 80 GLN A O 1
ATOM 653 N N . ASN A 1 81 ? 16.609 29.641 21.438 1 62.56 81 ASN A N 1
ATOM 654 C CA . ASN A 1 81 ? 15.906 29.5 20.172 1 62.56 81 ASN A CA 1
ATOM 655 C C . ASN A 1 81 ? 15.875 28.047 19.703 1 62.56 81 ASN A C 1
ATOM 657 O O . ASN A 1 81 ? 14.875 27.594 19.141 1 62.56 81 ASN A O 1
ATOM 661 N N . ASN A 1 82 ? 16.766 27.469 20.234 1 79.38 82 ASN A N 1
ATOM 662 C CA . ASN A 1 82 ? 16.844 26.047 19.875 1 79.38 82 ASN A CA 1
ATOM 663 C C . ASN A 1 82 ? 15.875 25.203 20.703 1 79.38 82 ASN A C 1
ATOM 665 O O . ASN A 1 82 ? 15.266 24.266 20.172 1 79.38 82 ASN A O 1
ATOM 669 N N . VAL A 1 83 ? 15.555 25.922 21.875 1 85.62 83 VAL A N 1
ATOM 670 C CA . VAL A 1 83 ? 14.656 25.172 22.75 1 85.62 83 VAL A CA 1
ATOM 671 C C . VAL A 1 83 ? 13.219 25.312 22.25 1 85.62 83 VAL A C 1
ATOM 673 O O . VAL A 1 83 ? 12.477 24.328 22.188 1 85.62 83 VAL A O 1
ATOM 676 N N . ILE A 1 84 ? 12.844 26.547 21.891 1 90.5 84 ILE A N 1
ATOM 677 C CA . ILE A 1 84 ? 11.5 26.812 21.406 1 90.5 84 ILE A CA 1
ATOM 678 C C . ILE A 1 84 ? 11.242 25.984 20.141 1 90.5 84 ILE A C 1
ATOM 680 O O . ILE A 1 84 ? 10.195 25.344 20.031 1 90.5 84 ILE A O 1
ATOM 684 N N . LYS A 1 85 ? 12.141 26 19.25 1 91.38 85 LYS A N 1
ATOM 685 C CA . LYS A 1 85 ? 12.016 25.234 18.031 1 91.38 85 LYS A CA 1
ATOM 686 C C . LYS A 1 85 ? 11.906 23.734 18.328 1 91.38 85 LYS A C 1
ATOM 688 O O . LYS A 1 85 ? 11.094 23.031 17.719 1 91.38 85 LYS A O 1
ATOM 693 N N . THR A 1 86 ? 12.656 23.344 19.25 1 93 86 THR A N 1
ATOM 694 C CA . THR A 1 86 ? 12.641 21.938 19.641 1 93 86 THR A CA 1
ATOM 695 C C . THR A 1 86 ? 11.289 21.547 20.219 1 93 86 THR A C 1
ATOM 697 O O . THR A 1 86 ? 10.75 20.484 19.906 1 93 86 THR A O 1
ATOM 700 N N . VAL A 1 87 ? 10.766 22.391 21.031 1 94.75 87 VAL A N 1
ATOM 701 C CA . VAL A 1 87 ? 9.477 22.125 21.656 1 94.75 87 VAL A CA 1
ATOM 702 C C . VAL A 1 87 ? 8.391 22.078 20.578 1 94.75 87 VAL A C 1
ATOM 704 O O . VAL A 1 87 ? 7.512 21.203 20.609 1 94.75 87 VAL A O 1
ATOM 707 N N . ILE A 1 88 ? 8.43 22.969 19.625 1 96.56 88 ILE A N 1
ATOM 708 C CA . ILE A 1 88 ? 7.469 23 18.531 1 96.56 88 ILE A CA 1
ATOM 709 C C . ILE A 1 88 ? 7.566 21.703 17.719 1 96.56 88 ILE A C 1
ATOM 711 O O . ILE A 1 88 ? 6.547 21.094 17.391 1 96.56 88 ILE A O 1
ATOM 715 N N . GLU A 1 89 ? 8.734 21.266 17.516 1 96.56 89 GLU A N 1
ATOM 716 C CA . GLU A 1 89 ? 8.953 20.062 16.719 1 96.56 89 GLU A CA 1
ATOM 717 C C . GLU A 1 89 ? 8.492 18.812 17.484 1 96.56 89 GLU A C 1
ATOM 719 O O . GLU A 1 89 ? 7.906 17.906 16.891 1 96.56 89 GLU A O 1
ATOM 724 N N . ILE A 1 90 ? 8.734 18.797 18.719 1 97.12 90 ILE A N 1
ATOM 725 C CA . ILE A 1 90 ? 8.273 17.688 19.531 1 97.12 90 ILE A CA 1
ATOM 726 C C . ILE A 1 90 ? 6.75 17.625 19.5 1 97.12 90 ILE A C 1
ATOM 728 O O . ILE A 1 90 ? 6.168 16.547 19.344 1 97.12 90 ILE A O 1
ATOM 732 N N . SER A 1 91 ? 6.164 18.75 19.672 1 98.12 91 SER A N 1
ATOM 733 C CA . SER A 1 91 ? 4.707 18.828 19.656 1 98.12 91 SER A CA 1
ATOM 734 C C . SER A 1 91 ? 4.148 18.375 18.297 1 98.12 91 SER A C 1
ATOM 736 O O . SER A 1 91 ? 3.188 17.609 18.234 1 98.12 91 SER A O 1
ATOM 738 N N . LYS A 1 92 ? 4.742 18.812 17.281 1 98.44 92 LYS A N 1
ATOM 739 C CA . LYS A 1 92 ? 4.336 18.469 15.914 1 98.44 92 LYS A CA 1
ATOM 740 C C . LYS A 1 92 ? 4.348 16.953 15.719 1 98.44 92 LYS A C 1
ATOM 742 O O . LYS A 1 92 ? 3.32 16.359 15.383 1 98.44 92 LYS A O 1
ATOM 747 N N . TRP A 1 93 ? 5.418 16.359 16.062 1 98.44 93 TRP A N 1
ATOM 748 C CA . TRP A 1 93 ? 5.586 14.93 15.797 1 98.44 93 TRP A CA 1
ATOM 749 C C . TRP A 1 93 ? 4.77 14.094 16.781 1 98.44 93 TRP A C 1
ATOM 751 O O . TRP A 1 93 ? 4.27 13.023 16.422 1 98.44 93 TRP A O 1
ATOM 761 N N . SER A 1 94 ? 4.574 14.594 17.969 1 98.62 94 SER A N 1
ATOM 762 C CA . SER A 1 94 ? 3.703 13.898 18.906 1 98.62 94 SER A CA 1
ATOM 763 C C . SER A 1 94 ? 2.256 13.906 18.438 1 98.62 94 SER A C 1
ATOM 765 O O . SER A 1 94 ? 1.57 12.883 18.5 1 98.62 94 SER A O 1
ATOM 767 N N . CYS A 1 95 ? 1.873 15.023 17.938 1 98.81 95 CYS A N 1
ATOM 768 C CA . CYS A 1 95 ? 0.508 15.133 17.438 1 98.81 95 CYS A CA 1
ATOM 769 C C . CYS A 1 95 ? 0.322 14.289 16.188 1 98.81 95 CYS A C 1
ATOM 771 O O . CYS A 1 95 ? -0.701 13.617 16.031 1 98.81 95 CYS A O 1
ATOM 773 N N . PHE A 1 96 ? 1.307 14.273 15.32 1 98.69 96 PHE A N 1
ATOM 774 C CA . PHE A 1 96 ? 1.243 13.383 14.164 1 98.69 96 PHE A CA 1
ATOM 775 C C . PHE A 1 96 ? 1.187 11.93 14.602 1 98.69 96 PHE A C 1
ATOM 777 O O . PHE A 1 96 ? 0.432 11.133 14.039 1 98.69 96 PHE A O 1
ATOM 784 N N . GLY A 1 97 ? 2.012 11.617 15.594 1 98.69 97 GLY A N 1
ATOM 785 C CA . GLY A 1 97 ? 1.982 10.258 16.125 1 98.69 97 GLY A CA 1
ATOM 786 C C . GLY A 1 97 ? 0.617 9.852 16.641 1 98.69 97 GLY A C 1
ATOM 787 O O . GLY A 1 97 ? 0.136 8.758 16.328 1 98.69 97 GLY A O 1
ATOM 788 N N . CYS A 1 98 ? 0.009 10.688 17.344 1 98.75 98 CYS A N 1
ATOM 789 C CA . CYS A 1 98 ? -1.322 10.422 17.875 1 98.75 98 CYS A CA 1
ATOM 790 C C . CYS A 1 98 ? -2.35 10.32 16.766 1 98.75 98 CYS A C 1
ATOM 792 O O . CYS A 1 98 ? -3.221 9.445 16.797 1 98.75 98 CYS A O 1
ATOM 794 N N . TYR A 1 99 ? -2.27 11.188 15.875 1 98.69 99 TYR A N 1
ATOM 795 C CA . TYR A 1 99 ? -3.162 11.148 14.719 1 98.69 99 TYR A CA 1
ATOM 796 C C . TYR A 1 99 ? -3.098 9.789 14.031 1 98.69 99 TYR A C 1
ATOM 798 O O . TYR A 1 99 ? -4.125 9.141 13.82 1 98.69 99 TYR A O 1
ATOM 806 N N . PHE A 1 100 ? -1.883 9.344 13.68 1 98.38 100 PHE A N 1
ATOM 807 C CA . PHE A 1 100 ? -1.729 8.102 12.938 1 98.38 100 PHE A CA 1
ATOM 808 C C . PHE A 1 100 ? -2.143 6.906 13.789 1 98.38 100 PHE A C 1
ATOM 810 O O . PHE A 1 100 ? -2.697 5.934 13.273 1 98.38 100 PHE A O 1
ATOM 817 N N . LEU A 1 101 ? -1.878 6.957 15.023 1 98 101 LEU A N 1
ATOM 818 C CA . LEU A 1 101 ? -2.279 5.883 15.922 1 98 101 LEU A CA 1
ATOM 819 C C . LEU A 1 101 ? -3.799 5.746 15.961 1 98 101 LEU A C 1
ATOM 821 O O . LEU A 1 101 ? -4.332 4.641 15.836 1 98 101 LEU A O 1
ATOM 825 N N . LEU A 1 102 ? -4.422 6.852 16.141 1 98.12 102 LEU A N 1
ATOM 826 C CA . LEU A 1 102 ? -5.879 6.84 16.188 1 98.12 102 LEU A CA 1
ATOM 827 C C . LEU A 1 102 ? -6.469 6.43 14.852 1 98.12 102 LEU A C 1
ATOM 829 O O . LEU A 1 102 ? -7.465 5.707 14.797 1 98.12 102 LEU A O 1
ATOM 833 N N . GLU A 1 103 ? -5.871 6.941 13.812 1 96.94 103 GLU A N 1
ATOM 834 C CA . GLU A 1 103 ? -6.309 6.523 12.484 1 96.94 103 GLU A CA 1
ATOM 835 C C . GLU A 1 103 ? -6.188 5.012 12.312 1 96.94 103 GLU A C 1
ATOM 837 O O . GLU A 1 103 ? -7.07 4.375 11.734 1 96.94 103 GLU A O 1
ATOM 842 N N . ASP A 1 104 ? -5.145 4.43 12.789 1 96.25 104 ASP A N 1
ATOM 843 C CA . ASP A 1 104 ? -4.961 2.984 12.719 1 96.25 104 ASP A CA 1
ATOM 844 C C . ASP A 1 104 ? -6.078 2.254 13.461 1 96.25 104 ASP A C 1
ATOM 846 O O . ASP A 1 104 ? -6.566 1.221 13 1 96.25 104 ASP A O 1
ATOM 850 N N . LEU A 1 105 ? -6.469 2.818 14.547 1 95.94 105 LEU A N 1
ATOM 851 C CA . LEU A 1 105 ? -7.551 2.203 15.312 1 95.94 105 LEU A CA 1
ATOM 852 C C . LEU A 1 105 ? -8.852 2.223 14.516 1 95.94 105 LEU A C 1
ATOM 854 O O . LEU A 1 105 ? -9.617 1.254 14.547 1 95.94 105 LEU A O 1
ATOM 858 N N . THR A 1 106 ? -9.07 3.248 13.836 1 95.56 106 THR A N 1
ATOM 859 C CA . THR A 1 106 ? -10.281 3.338 13.031 1 95.56 106 THR A CA 1
ATOM 860 C C . THR A 1 106 ? -10.219 2.387 11.844 1 95.56 106 THR A C 1
ATOM 862 O O . THR A 1 106 ? -11.25 1.917 11.359 1 95.56 106 THR A O 1
ATOM 865 N N . LEU A 1 107 ? -9.031 2.166 11.367 1 94.06 107 LEU A N 1
ATOM 866 C CA . LEU A 1 107 ? -8.867 1.201 10.289 1 94.06 107 LEU A CA 1
ATOM 867 C C . LEU A 1 107 ? -9.234 -0.205 10.75 1 94.06 107 LEU A C 1
ATOM 869 O O . LEU A 1 107 ? -9.852 -0.965 10.008 1 94.06 107 LEU A O 1
ATOM 873 N N . LEU A 1 108 ? -8.852 -0.53 11.938 1 92.44 108 LEU A N 1
ATOM 874 C CA . LEU A 1 108 ? -9.203 -1.836 12.484 1 92.44 108 LEU A CA 1
ATOM 875 C C . LEU A 1 108 ? -10.719 -1.988 12.602 1 92.44 108 LEU A C 1
ATOM 877 O O . LEU A 1 108 ? -11.25 -3.08 12.398 1 92.44 108 LEU A O 1
ATOM 881 N N . HIS A 1 109 ? -11.359 -0.881 12.852 1 92.19 109 HIS A N 1
ATOM 882 C CA . HIS A 1 109 ? -12.82 -0.88 12.875 1 92.19 109 HIS A CA 1
ATOM 883 C C . HIS A 1 109 ? -13.391 -1.059 11.469 1 92.19 109 HIS A C 1
ATOM 885 O O . HIS A 1 109 ? -14.305 -1.86 11.266 1 92.19 109 HIS A O 1
ATOM 891 N N . ALA A 1 110 ? -12.812 -0.351 10.531 1 89.25 110 ALA A N 1
ATOM 892 C CA . ALA A 1 110 ? -13.312 -0.37 9.156 1 89.25 110 ALA A CA 1
ATOM 893 C C . ALA A 1 110 ? -13.141 -1.749 8.531 1 89.25 110 ALA A C 1
ATOM 895 O O . ALA A 1 110 ? -13.938 -2.158 7.684 1 89.25 110 ALA A O 1
ATOM 896 N N . THR A 1 111 ? -12.117 -2.539 8.93 1 87.94 111 THR A N 1
ATOM 897 C CA . THR A 1 111 ? -11.859 -3.871 8.391 1 87.94 111 THR A CA 1
ATOM 898 C C . THR A 1 111 ? -12.547 -4.938 9.242 1 87.94 111 THR A C 1
ATOM 900 O O . THR A 1 111 ? -12.367 -6.137 9 1 87.94 111 THR A O 1
ATOM 903 N N . SER A 1 112 ? -13.211 -4.547 10.273 1 86.5 112 SER A N 1
ATOM 904 C CA . SER A 1 112 ? -13.961 -5.418 11.172 1 86.5 112 SER A CA 1
ATOM 905 C C . SER A 1 112 ? -13.031 -6.336 11.961 1 86.5 112 SER A C 1
ATOM 907 O O . SER A 1 112 ? -13.461 -7.387 12.445 1 86.5 112 SER A O 1
ATOM 909 N N . ILE A 1 113 ? -11.836 -6.02 11.945 1 84.12 113 ILE A N 1
ATOM 910 C CA . ILE A 1 113 ? -10.898 -6.766 12.773 1 84.12 113 ILE A CA 1
ATOM 911 C C . ILE A 1 113 ? -11.172 -6.488 14.242 1 84.12 113 ILE A C 1
ATOM 913 O O . ILE A 1 113 ? -11.203 -7.41 15.062 1 84.12 113 ILE A O 1
ATOM 917 N N . TYR A 1 114 ? -11.414 -5.203 14.531 1 86.56 114 TYR A N 1
ATOM 918 C CA . TYR A 1 114 ? -11.734 -4.762 15.883 1 86.56 114 TYR A CA 1
ATOM 919 C C . TYR A 1 114 ? -12.805 -3.68 15.859 1 86.56 114 TYR A C 1
ATOM 921 O O . TYR A 1 114 ? -12.5 -2.488 15.953 1 86.56 114 TYR A O 1
ATOM 929 N N . PRO A 1 115 ? -14 -4.195 15.781 1 88.62 115 PRO A N 1
ATOM 930 C CA . PRO A 1 115 ? -15.086 -3.207 15.805 1 88.62 115 PRO A CA 1
ATOM 931 C C . PRO A 1 115 ? -15.133 -2.418 17.109 1 88.62 115 PRO A C 1
ATOM 933 O O . PRO A 1 115 ? -15.031 -3.002 18.203 1 88.62 115 PRO A O 1
ATOM 936 N N . ASN A 1 116 ? -15.117 -1.171 17.016 1 90.56 116 ASN A N 1
ATOM 937 C CA . ASN A 1 116 ? -15.102 -0.249 18.141 1 90.56 116 ASN A CA 1
ATOM 938 C C . ASN A 1 116 ? -16.344 0.643 18.156 1 90.56 116 ASN A C 1
ATOM 940 O O . ASN A 1 116 ? -16.578 1.408 17.219 1 90.56 116 ASN A O 1
ATOM 944 N N . PRO A 1 117 ? -17.109 0.586 19.25 1 92.12 117 PRO A N 1
ATOM 945 C CA . PRO A 1 117 ? -18.312 1.423 19.328 1 92.12 117 PRO A CA 1
ATOM 946 C C . PRO A 1 117 ? -17.984 2.914 19.391 1 92.12 117 PRO A C 1
ATOM 948 O O . PRO A 1 117 ? -18.844 3.748 19.094 1 92.12 117 PRO A O 1
ATOM 951 N N . TYR A 1 118 ? -16.734 3.279 19.688 1 95.31 118 TYR A N 1
ATOM 952 C CA . TYR A 1 118 ? -16.375 4.688 19.797 1 95.31 118 TYR A CA 1
ATOM 953 C C . TYR A 1 118 ? -15.672 5.164 18.531 1 95.31 118 TYR A C 1
ATOM 955 O O . TYR A 1 118 ? -14.875 6.109 18.578 1 95.31 118 TYR A O 1
ATOM 963 N N . ASN A 1 119 ? -15.891 4.508 17.453 1 94.94 119 ASN A N 1
ATOM 964 C CA . ASN A 1 119 ? -15.188 4.805 16.203 1 94.94 119 ASN A CA 1
ATOM 965 C C . ASN A 1 119 ? -15.367 6.262 15.797 1 94.94 119 ASN A C 1
ATOM 967 O O . ASN A 1 119 ? -14.406 6.914 15.375 1 94.94 119 ASN A O 1
ATOM 971 N N . LYS A 1 120 ? -16.547 6.785 15.906 1 95.25 120 LYS A N 1
ATOM 972 C CA . LYS A 1 120 ? -16.812 8.164 15.508 1 95.25 120 LYS A CA 1
ATOM 973 C C . LYS A 1 120 ? -16 9.141 16.359 1 95.25 120 LYS A C 1
ATOM 975 O O . LYS A 1 120 ? -15.445 10.109 15.852 1 95.25 120 LYS A O 1
ATOM 980 N N . ALA A 1 121 ? -15.961 8.867 17.609 1 97.31 121 ALA A N 1
ATOM 981 C CA . ALA A 1 121 ? -15.211 9.719 18.531 1 97.31 121 ALA A CA 1
ATOM 982 C C . ALA A 1 121 ? -13.711 9.648 18.25 1 97.31 121 ALA A C 1
ATOM 984 O O . ALA A 1 121 ? -13.016 10.664 18.297 1 97.31 121 ALA A O 1
ATOM 985 N N . ILE A 1 122 ? -13.289 8.445 18 1 97.75 122 ILE A N 1
ATOM 986 C CA . ILE A 1 122 ? -11.875 8.242 17.734 1 97.75 122 ILE A CA 1
ATOM 987 C C . ILE A 1 122 ? -11.484 8.969 16.438 1 97.75 122 ILE A C 1
ATOM 989 O O . ILE A 1 122 ? -10.438 9.609 16.375 1 97.75 122 ILE A O 1
ATOM 993 N N . LEU A 1 123 ? -12.344 8.875 15.508 1 96.81 123 LEU A N 1
ATOM 994 C CA . LEU A 1 123 ? -12.117 9.562 14.242 1 96.81 123 LEU A CA 1
ATOM 995 C C . LEU A 1 123 ? -12.047 11.078 14.453 1 96.81 123 LEU A C 1
ATOM 997 O O . LEU A 1 123 ? -11.195 11.75 13.875 1 96.81 123 LEU A O 1
ATOM 1001 N N . THR A 1 124 ? -12.875 11.609 15.266 1 98.19 124 THR A N 1
ATOM 1002 C CA . THR A 1 124 ? -12.891 13.039 15.57 1 98.19 124 THR A CA 1
ATOM 1003 C C . THR A 1 124 ? -11.594 13.461 16.25 1 98.19 124 THR A C 1
ATOM 1005 O O . THR A 1 124 ? -10.984 14.461 15.875 1 98.19 124 THR A O 1
ATOM 1008 N N . GLU A 1 125 ? -11.188 12.664 17.188 1 98.69 125 GLU A N 1
ATOM 1009 C CA . GLU A 1 125 ? -9.945 12.969 17.906 1 98.69 125 GLU A CA 1
ATOM 1010 C C . GLU A 1 125 ? -8.742 12.891 16.969 1 98.69 125 GLU A C 1
ATOM 1012 O O . GLU A 1 125 ? -7.812 13.695 17.078 1 98.69 125 GLU A O 1
ATOM 1017 N N . ALA A 1 126 ? -8.797 11.914 16.094 1 98.56 126 ALA A N 1
ATOM 1018 C CA . ALA A 1 126 ? -7.715 11.797 15.109 1 98.56 126 ALA A CA 1
ATOM 1019 C C . ALA A 1 126 ? -7.586 13.062 14.281 1 98.56 126 ALA A C 1
ATOM 1021 O O . ALA A 1 126 ? -6.48 13.586 14.094 1 98.56 126 ALA A O 1
ATOM 1022 N N . ASN A 1 127 ? -8.672 13.602 13.898 1 98.56 127 ASN A N 1
ATOM 1023 C CA . ASN A 1 127 ? -8.641 14.797 13.055 1 98.56 127 ASN A CA 1
ATOM 1024 C C . ASN A 1 127 ? -8.211 16.031 13.852 1 98.56 127 ASN A C 1
ATOM 1026 O O . ASN A 1 127 ? -7.566 16.922 13.305 1 98.56 127 ASN A O 1
ATOM 1030 N N . LYS A 1 128 ? -8.531 16.062 15.117 1 98.81 128 LYS A N 1
ATOM 1031 C CA . LYS A 1 128 ? -8.023 17.156 15.945 1 98.81 128 LYS A CA 1
ATOM 1032 C C . LYS A 1 128 ? -6.5 17.125 16.031 1 98.81 128 LYS A C 1
ATOM 1034 O O . LYS A 1 128 ? -5.84 18.141 15.836 1 98.81 128 LYS A O 1
ATOM 1039 N N . PHE A 1 129 ? -6.051 15.953 16.281 1 98.88 129 PHE A N 1
ATOM 1040 C CA . PHE A 1 129 ? -4.602 15.812 16.391 1 98.88 129 PHE A CA 1
ATOM 1041 C C . PHE A 1 129 ? -3.924 16.125 15.07 1 98.88 129 PHE A C 1
ATOM 1043 O O . PHE A 1 129 ? -2.826 16.688 15.047 1 98.88 129 PHE A O 1
ATOM 1050 N N . TRP A 1 130 ? -4.562 15.711 14.008 1 98.81 130 TRP A N 1
ATOM 1051 C CA . TRP A 1 130 ? -4.02 16.047 12.695 1 98.81 130 TRP A CA 1
ATOM 1052 C C . TRP A 1 130 ? -3.973 17.562 12.508 1 98.81 130 TRP A C 1
ATOM 1054 O O . TRP A 1 130 ? -2.961 18.109 12.062 1 98.81 130 TRP A O 1
ATOM 1064 N N . PHE A 1 131 ? -5.004 18.25 12.906 1 98.81 131 PHE A N 1
ATOM 1065 C CA . PHE A 1 131 ? -5.094 19.703 12.812 1 98.81 131 PHE A CA 1
ATOM 1066 C C . PHE A 1 131 ? -4.004 20.375 13.641 1 98.81 131 PHE A C 1
ATOM 1068 O O . PHE A 1 131 ? -3.322 21.281 13.172 1 98.81 131 PHE A O 1
ATOM 1075 N N . TYR A 1 132 ? -3.826 19.891 14.844 1 98.88 132 TYR A N 1
ATOM 1076 C CA . TYR A 1 132 ? -2.795 20.438 15.719 1 98.88 132 TYR A CA 1
ATOM 1077 C C . TYR A 1 132 ? -1.406 20.203 15.133 1 98.88 132 TYR A C 1
ATOM 1079 O O . TYR A 1 132 ? -0.554 21.094 15.18 1 98.88 132 TYR A O 1
ATOM 1087 N N . ALA A 1 133 ? -1.178 19.062 14.625 1 98.81 133 ALA A N 1
ATOM 1088 C CA . ALA A 1 133 ? 0.127 18.734 14.062 1 98.81 133 ALA A CA 1
ATOM 1089 C C . ALA A 1 133 ? 0.487 19.703 12.93 1 98.81 133 ALA A C 1
ATOM 1091 O O . ALA A 1 133 ? 1.603 20.219 12.875 1 98.81 133 ALA A O 1
ATOM 1092 N N . LEU A 1 134 ? -0.475 19.906 12.086 1 98.69 134 LEU A N 1
ATOM 1093 C CA . LEU A 1 134 ? -0.261 20.812 10.969 1 98.69 134 LEU A CA 1
ATOM 1094 C C . LEU A 1 134 ? -0.061 22.234 11.461 1 98.69 134 LEU A C 1
ATOM 1096 O O . LEU A 1 134 ? 0.757 22.984 10.914 1 98.69 134 LEU A O 1
ATOM 1100 N N . GLY A 1 135 ? -0.787 22.578 12.492 1 98.56 135 GLY A N 1
ATOM 1101 C CA . GLY A 1 135 ? -0.589 23.891 13.102 1 98.56 135 GLY A CA 1
ATOM 1102 C C . GLY A 1 135 ? 0.814 24.094 13.641 1 98.56 135 GLY A C 1
ATOM 1103 O O . GLY A 1 135 ? 1.435 25.125 13.398 1 98.56 135 GLY A O 1
ATOM 1104 N N . 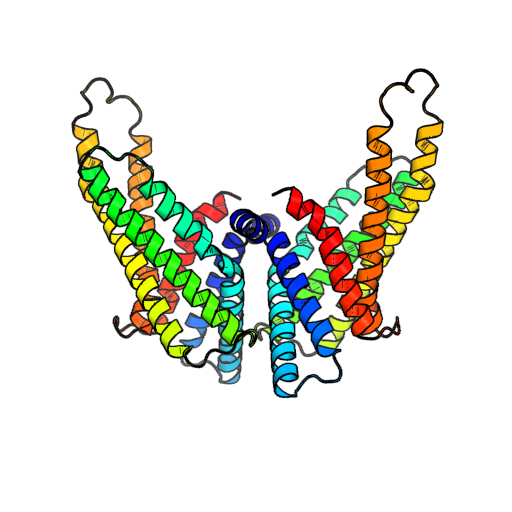PHE A 1 136 ? 1.3 23.109 14.312 1 98.56 136 PHE A N 1
ATOM 1105 C CA . PHE A 1 136 ? 2.654 23.188 14.844 1 98.56 136 PHE A CA 1
ATOM 1106 C C . PHE A 1 136 ? 3.68 23.203 13.719 1 98.56 136 PHE A C 1
ATOM 1108 O O . PHE A 1 136 ? 4.723 23.844 13.828 1 98.56 136 PHE A O 1
ATOM 1115 N N . SER A 1 137 ? 3.373 22.469 12.68 1 98 137 SER A N 1
ATOM 1116 C CA . SER A 1 137 ? 4.262 22.484 11.516 1 98 137 SER A CA 1
ATOM 1117 C C . SER A 1 137 ? 4.359 23.875 10.914 1 98 137 SER A C 1
ATOM 1119 O O . SER A 1 137 ? 5.453 24.344 10.578 1 98 137 SER A O 1
ATOM 1121 N N . ILE A 1 138 ? 3.289 24.5 10.773 1 97.88 138 ILE A N 1
ATOM 1122 C CA . ILE A 1 138 ? 3.246 25.859 10.234 1 97.88 138 ILE A CA 1
ATOM 1123 C C . ILE A 1 138 ? 3.992 26.812 11.172 1 97.88 138 ILE A C 1
ATOM 1125 O O . ILE A 1 138 ? 4.801 27.625 10.719 1 97.88 138 ILE A O 1
ATOM 1129 N N . LEU A 1 139 ? 3.773 26.672 12.445 1 96.75 139 LEU A N 1
ATOM 1130 C CA . LEU A 1 139 ? 4.445 27.5 13.445 1 96.75 139 LEU A CA 1
ATOM 1131 C C . LEU A 1 139 ? 5.957 27.312 13.375 1 96.75 139 LEU A C 1
ATOM 1133 O O . LEU A 1 139 ? 6.707 28.281 13.477 1 96.75 139 LEU A O 1
ATOM 1137 N N . GLY A 1 140 ? 6.367 26.062 13.242 1 94.75 140 GLY A N 1
ATOM 1138 C CA . GLY A 1 140 ? 7.793 25.797 13.125 1 94.75 140 GLY A CA 1
ATOM 1139 C C . GLY A 1 140 ? 8.43 26.438 11.906 1 94.75 140 GLY A C 1
ATOM 1140 O O . GLY A 1 140 ? 9.516 27.016 12 1 94.75 140 GLY A O 1
ATOM 1141 N N . ALA A 1 141 ? 7.746 26.328 10.812 1 94.12 141 ALA A N 1
ATOM 1142 C CA . ALA A 1 141 ? 8.25 26.938 9.586 1 94.12 141 ALA A CA 1
ATOM 1143 C C . ALA A 1 141 ? 8.305 28.453 9.711 1 94.12 141 ALA A C 1
ATOM 1145 O O . ALA A 1 141 ? 9.273 29.078 9.289 1 94.12 141 ALA A O 1
ATOM 1146 N N . ALA A 1 142 ? 7.258 29.016 10.258 1 92.25 142 ALA A N 1
ATOM 1147 C CA . ALA A 1 142 ? 7.238 30.453 10.484 1 92.25 142 ALA A CA 1
ATOM 1148 C C . ALA A 1 142 ? 8.383 30.875 11.406 1 92.25 142 ALA A C 1
ATOM 1150 O O . ALA A 1 142 ? 9.039 31.891 11.156 1 92.25 142 ALA A O 1
ATOM 1151 N N . PHE A 1 143 ? 8.562 30.094 12.43 1 91.56 143 PHE A N 1
ATOM 1152 C CA . PHE A 1 143 ? 9.648 30.359 13.367 1 91.56 143 PHE A CA 1
ATOM 1153 C C . PHE A 1 143 ? 10.984 30.391 12.641 1 91.56 143 PHE A C 1
ATOM 1155 O O . PHE A 1 143 ? 11.805 31.281 12.867 1 91.56 143 PHE A O 1
ATOM 1162 N N . ASP A 1 144 ? 11.211 29.453 11.758 1 90.5 144 ASP A N 1
ATOM 1163 C CA . ASP A 1 144 ? 12.453 29.359 10.992 1 90.5 144 ASP A CA 1
ATOM 1164 C C . ASP A 1 144 ? 12.609 30.562 10.055 1 90.5 144 ASP A C 1
ATOM 1166 O O . ASP A 1 144 ? 13.727 31.047 9.852 1 90.5 144 ASP A O 1
ATOM 1170 N N . ILE A 1 145 ? 11.578 30.953 9.492 1 88.06 145 ILE A N 1
ATOM 1171 C CA . ILE A 1 145 ? 11.633 32.062 8.57 1 88.06 145 ILE A CA 1
ATOM 1172 C C . ILE A 1 145 ? 11.969 33.344 9.336 1 88.06 145 ILE A C 1
ATOM 1174 O O . ILE A 1 145 ? 12.781 34.156 8.875 1 88.06 145 ILE A O 1
ATOM 1178 N N . ILE A 1 146 ? 11.461 33.531 10.484 1 86.56 146 ILE A N 1
ATOM 1179 C CA . ILE A 1 146 ? 11.609 34.75 11.258 1 86.56 146 ILE A CA 1
ATOM 1180 C C . ILE A 1 146 ? 12.977 34.781 11.938 1 86.56 146 ILE A C 1
ATOM 1182 O O . ILE A 1 146 ? 13.648 35.812 11.977 1 86.56 146 ILE A O 1
ATOM 1186 N N . PHE A 1 147 ? 13.5 33.625 12.445 1 81.06 147 PHE A N 1
ATOM 1187 C CA . PHE A 1 147 ? 14.688 33.594 13.289 1 81.06 147 PHE A CA 1
ATOM 1188 C C . PHE A 1 147 ? 15.875 33.031 12.539 1 81.06 147 PHE A C 1
ATOM 1190 O O . PHE A 1 147 ? 17 33.031 13.047 1 81.06 147 PHE A O 1
ATOM 1197 N N . SER A 1 148 ? 15.82 32.188 11.492 1 70.12 148 SER A N 1
ATOM 1198 C CA . SER A 1 148 ? 16.984 31.703 10.758 1 70.12 148 SER A CA 1
ATOM 1199 C C . SER A 1 148 ? 17.734 32.875 10.094 1 70.12 148 SER A C 1
ATOM 1201 O O . SER A 1 148 ? 18.938 32.75 9.828 1 70.12 148 SER A O 1
ATOM 1203 N N . SER A 1 149 ? 17.203 33.938 9.641 1 58.5 149 SER A N 1
ATOM 1204 C CA . SER A 1 149 ? 17.953 35.031 9.047 1 58.5 149 SER A CA 1
ATOM 1205 C C . SER A 1 149 ? 18.859 35.719 10.078 1 58.5 149 SER A C 1
ATOM 1207 O O . SER A 1 149 ? 19.859 36.344 9.719 1 58.5 149 SER A O 1
ATOM 1209 N N . ALA A 1 150 ? 18.609 35.656 11.359 1 50.91 150 ALA A N 1
ATOM 1210 C CA . ALA A 1 150 ? 19.391 36.406 12.336 1 50.91 150 ALA A CA 1
ATOM 1211 C C . ALA A 1 150 ? 20.75 35.781 12.578 1 50.91 150 ALA A C 1
ATOM 1213 O O . ALA A 1 150 ? 21.719 36.469 12.891 1 50.91 150 ALA A O 1
ATOM 1214 N N . SER A 1 151 ? 20.812 34.531 12.383 1 50.66 151 SER A N 1
ATOM 1215 C CA . SER A 1 151 ? 22.125 33.938 12.68 1 50.66 151 SER A CA 1
ATOM 1216 C C . SER A 1 151 ? 23.109 34.219 11.555 1 50.66 151 SER A C 1
ATOM 1218 O O . SER A 1 151 ? 24.328 34.156 11.758 1 50.66 151 SER A O 1
ATOM 1220 N N . SER A 1 152 ? 22.625 34.312 10.289 1 48.53 152 SER A N 1
ATOM 1221 C CA . SER A 1 152 ? 23.641 34.594 9.281 1 48.53 152 SER A CA 1
ATOM 1222 C C . SER A 1 152 ? 24.234 36 9.453 1 48.53 152 SER A C 1
ATOM 1224 O O . SER A 1 152 ? 25.234 36.312 8.812 1 48.53 152 SER A O 1
ATOM 1226 N N . ALA A 1 153 ? 23.484 36.844 10.172 1 45.44 153 ALA A N 1
ATOM 1227 C CA . ALA A 1 153 ? 24.031 38.188 10.219 1 45.44 153 ALA A CA 1
ATOM 1228 C C . ALA A 1 153 ? 25.266 38.25 11.102 1 45.44 153 ALA A C 1
ATOM 1230 O O . ALA A 1 153 ? 26.031 39.219 11.062 1 45.44 153 ALA A O 1
ATOM 1231 N N . SER A 1 154 ? 25.312 37.438 12.148 1 39.75 154 SER A N 1
ATOM 1232 C CA . SER A 1 154 ? 26.5 37.625 12.969 1 39.75 154 SER A CA 1
ATOM 1233 C C . SER A 1 154 ? 27.719 36.969 12.328 1 39.75 154 SER A C 1
ATOM 1235 O O . SER A 1 154 ? 28.797 36.938 12.922 1 39.75 154 SER A O 1
ATOM 1237 N N . LYS A 1 155 ? 27.641 36 11.289 1 46.88 155 LYS A N 1
ATOM 1238 C CA . LYS A 1 155 ? 28.891 35.531 10.742 1 46.88 155 LYS A CA 1
ATOM 1239 C C . LYS A 1 155 ? 29.672 36.656 10.078 1 46.88 155 LYS A C 1
ATOM 1241 O O . LYS A 1 155 ? 29.094 37.5 9.383 1 46.88 155 LYS A O 1
ATOM 1246 N N . THR A 1 156 ? 30.938 37.094 10.539 1 41.47 156 THR A N 1
ATOM 1247 C CA . THR A 1 156 ? 31.938 38.062 10.141 1 41.47 156 THR A CA 1
ATOM 1248 C C . THR A 1 156 ? 32.094 38.125 8.625 1 41.47 156 THR A C 1
ATOM 1250 O O . THR A 1 156 ? 31.922 37.094 7.949 1 41.47 156 THR A O 1
ATOM 1253 N N . LYS A 1 157 ? 32.5 39.281 7.906 1 47.22 157 LYS A N 1
ATOM 1254 C CA . LYS A 1 157 ? 32.781 39.75 6.559 1 47.22 157 LYS A CA 1
ATOM 1255 C C . LYS A 1 157 ? 33.562 38.688 5.77 1 47.22 157 LYS A C 1
ATOM 1257 O O . LYS A 1 157 ? 33.438 38.625 4.547 1 47.22 157 LYS A O 1
ATOM 1262 N N . ASP A 1 158 ? 34.625 38.094 6.348 1 42.78 158 ASP A N 1
ATOM 1263 C CA . ASP A 1 158 ? 35.562 37.312 5.562 1 42.78 158 ASP A CA 1
ATOM 1264 C C . ASP A 1 158 ? 34.938 36.031 5.023 1 42.78 158 ASP A C 1
ATOM 1266 O O . ASP A 1 158 ? 35.469 35.406 4.109 1 42.78 158 ASP A O 1
ATOM 1270 N N . GLU A 1 159 ? 34.125 35.406 5.703 1 42.09 159 GLU A N 1
ATOM 1271 C CA . GLU A 1 159 ? 33.531 34.156 5.242 1 42.09 159 GLU A CA 1
ATOM 1272 C C . GLU A 1 159 ? 32.312 34.438 4.355 1 42.09 159 GLU A C 1
ATOM 1274 O O . GLU A 1 159 ? 31.547 33.5 4.074 1 42.09 159 GLU A O 1
ATOM 1279 N N . LYS A 1 160 ? 32.094 35.594 3.992 1 43.94 160 LYS A N 1
ATOM 1280 C CA . LYS A 1 160 ? 31.047 36 3.066 1 43.94 160 LYS A CA 1
ATOM 1281 C C . LYS A 1 160 ? 31.141 35.281 1.738 1 43.94 160 LYS A C 1
ATOM 1283 O O . LYS A 1 160 ? 30.266 35.375 0.885 1 43.94 160 LYS A O 1
ATOM 1288 N N . GLU A 1 161 ? 32.344 35.031 1.339 1 37.94 161 GLU A N 1
ATOM 1289 C CA . GLU A 1 161 ? 32.531 34.5 -0.008 1 37.94 161 GLU A CA 1
ATOM 1290 C C . GLU A 1 161 ? 31.906 33.094 -0.147 1 37.94 161 GLU A C 1
ATOM 1292 O O . GLU A 1 161 ? 31.875 32.531 -1.238 1 37.94 161 GLU A O 1
ATOM 1297 N N . LYS A 1 162 ? 31.969 32.438 1.019 1 38.47 162 LYS A N 1
ATOM 1298 C CA . LYS A 1 162 ? 31.391 31.125 0.708 1 38.47 162 LYS A CA 1
ATOM 1299 C C . LYS A 1 162 ? 29.938 31.266 0.248 1 38.47 162 LYS A C 1
ATOM 1301 O O . LYS A 1 162 ? 29.172 32 0.85 1 38.47 162 LYS A O 1
ATOM 1306 N N . LYS A 1 163 ? 29.422 30.672 -0.913 1 40.28 163 LYS A N 1
ATOM 1307 C CA . LYS A 1 163 ? 28.312 30.594 -1.866 1 40.28 163 LYS A CA 1
ATOM 1308 C C . LYS A 1 163 ? 26.969 30.641 -1.153 1 40.28 163 LYS A C 1
ATOM 1310 O O . LYS A 1 163 ? 26.688 29.828 -0.276 1 40.28 163 LYS A O 1
ATOM 1315 N N . GLU A 1 164 ? 26.266 31.672 -0.919 1 38.44 164 GLU A N 1
ATOM 1316 C CA . GLU A 1 164 ? 24.875 31.969 -0.61 1 38.44 164 GLU A CA 1
ATOM 1317 C C . GLU A 1 164 ? 23.938 30.938 -1.238 1 38.44 164 GLU A C 1
ATOM 1319 O O . GLU A 1 164 ? 22.734 31.172 -1.373 1 38.44 164 GLU A O 1
ATOM 1324 N N . ALA A 1 165 ? 24.297 29.984 -1.994 1 43.91 165 ALA A N 1
ATOM 1325 C CA . ALA A 1 165 ? 23.484 28.984 -2.689 1 43.91 165 ALA A CA 1
ATOM 1326 C C . ALA A 1 165 ? 22.594 28.234 -1.714 1 43.91 165 ALA A C 1
ATOM 1328 O O . ALA A 1 165 ? 21.453 27.875 -2.049 1 43.91 165 ALA A O 1
ATOM 1329 N N . PRO A 1 166 ? 22.969 27.953 -0.519 1 49.41 166 PRO A N 1
ATOM 1330 C CA . PRO A 1 166 ? 22.25 27.047 0.378 1 49.41 166 PRO A CA 1
ATOM 1331 C C . PRO A 1 166 ? 21 27.688 0.98 1 49.41 166 PRO A C 1
ATOM 1333 O O . PRO A 1 166 ? 20.031 26.984 1.295 1 49.41 166 PRO A O 1
ATOM 1336 N N . SER A 1 167 ? 20.953 29.062 1.183 1 51.34 167 SER A N 1
ATOM 1337 C CA . SER A 1 167 ? 19.859 29.719 1.861 1 51.34 167 SER A CA 1
ATOM 1338 C C . SER A 1 167 ? 18.609 29.797 0.971 1 51.34 167 SER A C 1
ATOM 1340 O O . SER A 1 167 ? 17.5 29.547 1.433 1 51.34 167 SER A O 1
ATOM 1342 N N . ILE A 1 168 ? 18.734 30.141 -0.328 1 49.56 168 ILE A N 1
ATOM 1343 C CA . ILE A 1 168 ? 17.625 30.188 -1.271 1 49.56 168 ILE A CA 1
ATOM 1344 C C . ILE A 1 168 ? 16.953 28.812 -1.339 1 49.56 168 ILE A C 1
ATOM 1346 O O . ILE A 1 168 ? 15.719 28.734 -1.349 1 49.56 168 ILE A O 1
ATOM 1350 N N . ASN A 1 169 ? 17.766 27.875 -1.09 1 76.19 169 ASN A N 1
ATOM 1351 C CA . ASN A 1 169 ? 17.266 26.516 -1.144 1 76.19 169 ASN A CA 1
ATOM 1352 C C . ASN A 1 169 ? 16.484 26.141 0.116 1 76.19 169 ASN A C 1
ATOM 1354 O O . ASN A 1 169 ? 15.43 25.5 0.037 1 76.19 169 ASN A O 1
ATOM 1358 N N . ARG A 1 170 ? 16.781 27.031 1.131 1 80.88 170 ARG A N 1
ATOM 1359 C CA . ARG A 1 170 ? 16.094 26.734 2.387 1 80.88 170 ARG A CA 1
ATOM 1360 C C . ARG A 1 170 ? 14.742 27.438 2.449 1 80.88 170 ARG A C 1
ATOM 1362 O O . ARG A 1 170 ? 13.75 26.844 2.875 1 80.88 170 ARG A O 1
ATOM 1369 N N . PHE A 1 171 ? 14.75 28.734 2.045 1 84.81 171 PHE A N 1
ATOM 1370 C CA . PHE A 1 171 ? 13.508 29.5 2.047 1 84.81 171 PHE A CA 1
ATOM 1371 C C . PHE A 1 171 ? 12.484 28.875 1.1 1 84.81 171 PHE A C 1
ATOM 1373 O O . PHE A 1 171 ? 11.297 28.812 1.414 1 84.81 171 PHE A O 1
ATOM 1380 N N . SER A 1 172 ? 12.984 28.5 0.015 1 87.31 172 SER A N 1
ATOM 1381 C CA . SER A 1 172 ? 12.102 27.828 -0.942 1 87.31 172 SER A CA 1
ATOM 1382 C C . SER A 1 172 ? 11.508 26.562 -0.352 1 87.31 172 SER A C 1
ATOM 1384 O O . SER A 1 172 ? 10.328 26.266 -0.563 1 87.31 172 SER A O 1
ATOM 1386 N N . LEU A 1 173 ? 12.242 25.906 0.384 1 89.69 173 LEU A N 1
ATOM 1387 C CA . LEU A 1 173 ? 11.773 24.688 1.033 1 89.69 173 LEU A CA 1
ATOM 1388 C C . LEU A 1 173 ? 10.719 25 2.088 1 89.69 173 LEU A C 1
ATOM 1390 O O . LEU A 1 173 ? 9.703 24.297 2.188 1 89.69 173 LEU A O 1
ATOM 1394 N N . LEU A 1 174 ? 10.977 26.031 2.844 1 92.38 174 LEU A N 1
ATOM 1395 C CA . LEU A 1 174 ? 10.031 26.422 3.885 1 92.38 174 LEU A CA 1
ATOM 1396 C C . LEU A 1 174 ? 8.711 26.875 3.277 1 92.38 174 LEU A C 1
ATOM 1398 O O . LEU A 1 174 ? 7.641 26.562 3.799 1 92.38 174 LEU A O 1
ATOM 1402 N N . LYS A 1 175 ? 8.82 27.609 2.223 1 92.94 175 LYS A N 1
ATOM 1403 C CA . LYS A 1 175 ? 7.613 28.062 1.539 1 92.94 175 LYS A CA 1
ATOM 1404 C C . LYS A 1 175 ? 6.793 26.891 1.019 1 92.94 175 LYS A C 1
ATOM 1406 O O . LYS A 1 175 ? 5.562 26.906 1.096 1 92.94 175 LYS A O 1
ATOM 1411 N N . ARG A 1 176 ? 7.414 25.922 0.526 1 94.19 176 ARG A N 1
ATOM 1412 C CA . ARG A 1 176 ? 6.734 24.719 0.041 1 94.19 176 ARG A CA 1
ATOM 1413 C C . ARG A 1 176 ? 6.062 23.969 1.186 1 94.19 176 ARG A C 1
ATOM 1415 O O . ARG A 1 176 ? 4.926 23.516 1.054 1 94.19 176 ARG A O 1
ATOM 1422 N N . MET A 1 177 ? 6.773 23.922 2.234 1 94.88 177 MET A N 1
ATOM 1423 C CA . MET A 1 177 ? 6.215 23.25 3.404 1 94.88 177 MET A CA 1
ATOM 1424 C C . MET A 1 177 ? 4.973 23.984 3.906 1 94.88 177 MET A C 1
ATOM 1426 O O . MET A 1 177 ? 3.979 23.344 4.262 1 94.88 177 MET A O 1
ATOM 1430 N N . LEU A 1 178 ? 5.102 25.297 3.902 1 96.69 178 LEU A N 1
ATOM 1431 C CA . LEU A 1 178 ? 3.971 26.094 4.352 1 96.69 178 LEU A CA 1
ATOM 1432 C C . LEU A 1 178 ? 2.777 25.922 3.42 1 96.69 178 LEU A C 1
ATOM 1434 O O . LEU A 1 178 ? 1.636 25.828 3.877 1 96.69 178 LEU A O 1
ATOM 1438 N N . CYS A 1 179 ? 3.053 25.922 2.16 1 96.75 179 CYS A N 1
ATOM 1439 C CA . CYS A 1 179 ? 2.002 25.719 1.171 1 96.75 179 CYS A CA 1
ATOM 1440 C C . CYS A 1 179 ? 1.321 24.359 1.369 1 96.75 179 CYS A C 1
ATOM 1442 O O . CYS A 1 179 ? 0.092 24.281 1.405 1 96.75 179 CYS A O 1
ATOM 1444 N N . VAL A 1 180 ? 2.059 23.359 1.54 1 97.56 180 VAL A N 1
ATOM 1445 C CA . VAL A 1 180 ? 1.548 22 1.718 1 97.56 180 VAL A CA 1
ATOM 1446 C C . VAL A 1 180 ? 0.709 21.922 2.992 1 97.56 180 VAL A C 1
ATOM 1448 O O . VAL A 1 180 ? -0.424 21.438 2.969 1 97.56 180 VAL A O 1
ATOM 1451 N N . ASP A 1 181 ? 1.246 22.422 4.066 1 98.25 181 ASP A N 1
ATOM 1452 C CA . ASP A 1 181 ? 0.567 22.344 5.355 1 98.25 181 ASP A CA 1
ATOM 1453 C C . ASP A 1 181 ? -0.733 23.141 5.344 1 98.25 181 ASP A C 1
ATOM 1455 O O . ASP A 1 181 ? -1.737 22.719 5.918 1 98.25 181 ASP A O 1
ATOM 1459 N N . ALA A 1 182 ? -0.68 24.312 4.734 1 97.5 182 ALA A N 1
ATOM 1460 C CA . ALA A 1 182 ? -1.875 25.141 4.656 1 97.5 182 ALA A CA 1
ATOM 1461 C C . ALA A 1 182 ? -2.982 24.438 3.877 1 97.5 182 ALA A C 1
ATOM 1463 O O . ALA A 1 182 ? -4.145 24.453 4.285 1 97.5 182 ALA A O 1
ATOM 1464 N N . CYS A 1 183 ? -2.648 23.844 2.799 1 97.75 183 CYS A N 1
ATOM 1465 C CA . CYS A 1 183 ? -3.623 23.094 2.008 1 97.75 183 CYS A CA 1
ATOM 1466 C C . CYS A 1 183 ? -4.145 21.891 2.777 1 97.75 183 CYS A C 1
ATOM 1468 O O . CYS A 1 183 ? -5.348 21.625 2.777 1 97.75 183 CYS A O 1
ATOM 1470 N N . ASP A 1 184 ? -3.258 21.219 3.439 1 98.19 184 ASP A N 1
ATOM 1471 C CA . ASP A 1 184 ? -3.654 20.016 4.152 1 98.19 184 ASP A CA 1
ATOM 1472 C C . ASP A 1 184 ? -4.508 20.344 5.371 1 98.19 184 ASP A C 1
ATOM 1474 O O . ASP A 1 184 ? -5.336 19.547 5.801 1 98.19 184 ASP A O 1
ATOM 1478 N N . LEU A 1 185 ? -4.293 21.531 5.926 1 98.25 185 LEU A N 1
ATOM 1479 C CA . LEU A 1 185 ? -5.043 21.953 7.105 1 98.25 185 LEU A CA 1
ATOM 1480 C C . LEU A 1 185 ? -6.535 22.047 6.793 1 98.25 185 LEU A C 1
ATOM 1482 O O . LEU A 1 185 ? -7.367 21.922 7.691 1 98.25 185 LEU A O 1
ATOM 1486 N N . LEU A 1 186 ? -6.887 22.25 5.574 1 97.56 186 LEU A N 1
ATOM 1487 C CA . LEU A 1 186 ? -8.273 22.375 5.148 1 97.56 186 LEU A CA 1
ATOM 1488 C C . LEU A 1 186 ? -9.031 21.062 5.371 1 97.56 186 LEU A C 1
ATOM 1490 O O . LEU A 1 186 ? -10.242 21.078 5.617 1 97.56 186 LEU A O 1
ATOM 1494 N N . ILE A 1 187 ? -8.391 19.984 5.34 1 97.56 187 ILE A N 1
ATOM 1495 C CA . ILE A 1 187 ? -9.039 18.672 5.375 1 97.56 187 ILE A CA 1
ATOM 1496 C C . ILE A 1 187 ? -9.578 18.406 6.773 1 97.56 187 ILE A C 1
ATOM 1498 O O . ILE A 1 187 ? -10.797 18.359 6.98 1 97.56 187 ILE A O 1
ATOM 1502 N N . PRO A 1 188 ? -8.664 18.344 7.777 1 98.12 188 PRO A N 1
ATOM 1503 C CA . PRO A 1 188 ? -9.234 18.141 9.117 1 98.12 188 PRO A CA 1
ATOM 1504 C C . PRO A 1 188 ? -10.055 19.328 9.594 1 98.12 188 PRO A C 1
ATOM 1506 O O . PRO A 1 188 ? -11.031 19.156 10.328 1 98.12 188 PRO A O 1
ATOM 1509 N N . GLY A 1 189 ? -9.688 20.547 9.203 1 98.12 189 GLY A N 1
ATOM 1510 C CA . GLY A 1 189 ? -10.453 21.734 9.586 1 98.12 189 GLY A CA 1
ATOM 1511 C C . GLY A 1 189 ? -11.891 21.688 9.109 1 98.12 189 GLY A C 1
ATOM 1512 O O . GLY A 1 189 ? -12.805 22.094 9.836 1 98.12 189 GLY A O 1
ATOM 1513 N N . THR A 1 190 ? -12.086 21.281 7.914 1 97.25 190 THR A N 1
ATOM 1514 C CA . THR A 1 190 ? -13.43 21.172 7.359 1 97.25 190 THR A CA 1
ATOM 1515 C C . THR A 1 190 ? -14.188 20 7.992 1 97.25 190 THR A C 1
ATOM 1517 O O . THR A 1 190 ? -15.375 20.125 8.305 1 97.25 190 THR A O 1
ATOM 1520 N N . PHE A 1 191 ? -13.539 18.906 8.18 1 96.12 191 PHE A N 1
ATOM 1521 C CA . PHE A 1 191 ? -14.148 17.734 8.82 1 96.12 191 PHE A CA 1
ATOM 1522 C C . PHE A 1 191 ? -14.68 18.094 10.203 1 96.12 191 PHE A C 1
ATOM 1524 O O . PHE A 1 191 ? -15.781 17.703 10.578 1 96.12 191 PHE A O 1
ATOM 1531 N N . LEU A 1 192 ? -13.875 18.875 10.969 1 97.69 192 LEU A N 1
ATOM 1532 C CA . LEU A 1 192 ? -14.211 19.234 12.344 1 97.69 192 LEU A CA 1
ATOM 1533 C C . LEU A 1 192 ? -15.211 20.391 12.383 1 97.69 192 LEU A C 1
ATOM 1535 O O . LEU A 1 192 ? -15.773 20.688 13.43 1 97.69 192 LEU A O 1
ATOM 1539 N N . GLY A 1 193 ? -15.391 21.031 11.258 1 97.19 193 GLY A N 1
ATOM 1540 C CA . GLY A 1 193 ? -16.266 22.188 11.195 1 97.19 193 GLY A CA 1
ATOM 1541 C C . GLY A 1 193 ? -15.594 23.469 11.656 1 97.19 193 GLY A C 1
ATOM 1542 O O . GLY A 1 193 ? -16.266 24.453 11.945 1 97.19 193 GLY A O 1
ATOM 1543 N N . TRP A 1 194 ? -14.297 23.375 11.773 1 97.88 194 TRP A N 1
ATOM 1544 C CA . TRP A 1 194 ? -13.547 24.531 12.25 1 97.88 194 TRP A CA 1
ATOM 1545 C C . TRP A 1 194 ? -13.242 25.484 11.102 1 97.88 194 TRP A C 1
ATOM 1547 O O . TRP A 1 194 ? -12.992 26.672 11.328 1 97.88 194 TRP A O 1
ATOM 1557 N N . ILE A 1 195 ? -13.211 25 9.867 1 96.75 195 ILE A N 1
ATOM 1558 C CA . ILE A 1 195 ? -13.016 25.781 8.648 1 96.75 195 ILE A CA 1
ATOM 1559 C C . ILE A 1 195 ? -14.188 25.531 7.691 1 96.75 195 ILE A C 1
ATOM 1561 O O . ILE A 1 195 ? -14.547 24.391 7.414 1 96.75 195 ILE A O 1
ATOM 1565 N N . GLU A 1 196 ? -14.875 26.594 7.254 1 95.5 196 GLU A N 1
ATOM 1566 C CA . GLU A 1 196 ? -15.961 26.469 6.293 1 95.5 196 GLU A CA 1
ATOM 1567 C C . GLU A 1 196 ? -15.438 26.422 4.863 1 95.5 196 GLU A C 1
ATOM 1569 O O . GLU A 1 196 ? -15.219 27.469 4.234 1 95.5 196 GLU A O 1
ATOM 1574 N N . MET A 1 197 ? -15.164 25.328 4.391 1 92 197 MET A N 1
ATOM 1575 C CA . MET A 1 197 ? -14.648 25.109 3.043 1 92 197 MET A CA 1
ATOM 1576 C C . MET A 1 197 ? -15.484 24.047 2.311 1 92 197 MET A C 1
ATOM 1578 O O . MET A 1 197 ? -15.875 23.047 2.898 1 92 197 MET A O 1
ATOM 1582 N N . GLY A 1 198 ? -15.859 24.375 1.054 1 93.81 198 GLY A N 1
ATOM 1583 C CA . GLY A 1 198 ? -16.531 23.375 0.232 1 93.81 198 GLY A CA 1
ATOM 1584 C C . GLY A 1 198 ? -15.602 22.266 -0.238 1 93.81 198 GLY A C 1
ATOM 1585 O O . GLY A 1 198 ? -14.375 22.406 -0.17 1 93.81 198 GLY A O 1
ATOM 1586 N N . GLN A 1 199 ? -16.156 21.188 -0.76 1 94.81 199 GLN A N 1
ATOM 1587 C CA . GLN A 1 199 ? -15.383 20.047 -1.2 1 94.81 199 GLN A CA 1
ATOM 1588 C C . GLN A 1 199 ? -14.539 20.375 -2.422 1 94.81 199 GLN A C 1
ATOM 1590 O O . GLN A 1 199 ? -13.492 19.766 -2.648 1 94.81 199 GLN A O 1
ATOM 1595 N N . LEU A 1 200 ? -14.961 21.328 -3.121 1 96 200 LEU A N 1
ATOM 1596 C CA . LEU A 1 200 ? -14.133 21.781 -4.23 1 96 200 LEU A CA 1
ATOM 1597 C C . LEU A 1 200 ? -12.812 22.344 -3.727 1 96 200 LEU A C 1
ATOM 1599 O O . LEU A 1 200 ? -11.75 22.016 -4.258 1 96 200 LEU A O 1
ATOM 1603 N N . GLY A 1 201 ? -12.906 23.234 -2.734 1 96.69 201 GLY A N 1
ATOM 1604 C CA . GLY A 1 201 ? -11.703 23.797 -2.148 1 96.69 201 GLY A CA 1
ATOM 1605 C C . GLY A 1 201 ? -10.797 22.75 -1.524 1 96.69 201 GLY A C 1
ATOM 1606 O O . GLY A 1 201 ? -9.578 22.797 -1.706 1 96.69 201 GLY A O 1
ATOM 1607 N N . VAL A 1 202 ? -11.367 21.828 -0.81 1 96.94 202 VAL A N 1
ATOM 1608 C CA . VAL A 1 202 ? -10.609 20.75 -0.185 1 96.94 202 VAL A CA 1
ATOM 1609 C C . VAL A 1 202 ? -9.922 19.906 -1.26 1 96.94 202 VAL A C 1
ATOM 1611 O O . VAL A 1 202 ? -8.742 19.578 -1.136 1 96.94 202 VAL A O 1
ATOM 1614 N N . GLY A 1 203 ? -10.641 19.547 -2.338 1 97.81 203 GLY A N 1
ATOM 1615 C CA . GLY A 1 203 ? -10.086 18.781 -3.438 1 97.81 203 GLY A CA 1
ATOM 1616 C C . GLY A 1 203 ? -8.914 19.453 -4.117 1 97.81 203 GLY A C 1
ATOM 1617 O O . GLY A 1 203 ? -7.902 18.828 -4.406 1 97.81 203 GLY A O 1
ATOM 1618 N N . VAL A 1 204 ? -9.062 20.719 -4.328 1 98.19 204 VAL A N 1
ATOM 1619 C CA . VAL A 1 204 ? -7.984 21.484 -4.945 1 98.19 204 VAL A CA 1
ATOM 1620 C C . VAL A 1 204 ? -6.77 21.516 -4.016 1 98.19 204 VAL A C 1
ATOM 1622 O O . VAL A 1 204 ? -5.633 21.344 -4.465 1 98.19 204 VAL A O 1
ATOM 1625 N N . GLY A 1 205 ? -7.023 21.781 -2.766 1 98.06 205 GLY A N 1
ATOM 1626 C CA . GLY A 1 205 ? -5.949 21.734 -1.788 1 98.06 205 GLY A CA 1
ATOM 1627 C C . GLY A 1 205 ? -5.215 20.406 -1.775 1 98.06 205 GLY A C 1
ATOM 1628 O O . GLY A 1 205 ? -3.984 20.375 -1.693 1 98.06 205 GLY A O 1
ATOM 1629 N N . MET A 1 206 ? -5.973 19.328 -1.906 1 98 206 MET A N 1
ATOM 1630 C CA . MET A 1 206 ? -5.387 18 -1.93 1 98 206 MET A CA 1
ATOM 1631 C C . MET A 1 206 ? -4.477 17.828 -3.143 1 98 206 MET A C 1
ATOM 1633 O O . MET A 1 206 ? -3.391 17.25 -3.033 1 98 206 MET A O 1
ATOM 1637 N N . VAL A 1 207 ? -4.934 18.281 -4.246 1 98.44 207 VAL A N 1
ATOM 1638 C CA . VAL A 1 207 ? -4.129 18.172 -5.461 1 98.44 207 VAL A CA 1
ATOM 1639 C C . VAL A 1 207 ? -2.836 18.969 -5.297 1 98.44 207 VAL A C 1
ATOM 1641 O O . VAL A 1 207 ? -1.745 18.438 -5.543 1 98.44 207 VAL A O 1
ATOM 1644 N N . VAL A 1 208 ? -2.932 20.172 -4.82 1 98.19 208 VAL A N 1
ATOM 1645 C CA . VAL A 1 208 ? -1.791 21.062 -4.711 1 98.19 208 VAL A CA 1
ATOM 1646 C C . VAL A 1 208 ? -0.78 20.5 -3.715 1 98.19 208 VAL A C 1
ATOM 1648 O O . VAL A 1 208 ? 0.405 20.375 -4.031 1 98.19 208 VAL A O 1
ATOM 1651 N N . SER A 1 209 ? -1.245 20.125 -2.562 1 98 209 SER A N 1
ATOM 1652 C CA . SER A 1 209 ? -0.312 19.656 -1.549 1 98 209 SER A CA 1
ATOM 1653 C C . SER A 1 209 ? 0.331 18.328 -1.968 1 98 209 SER A C 1
ATOM 1655 O O . SER A 1 209 ? 1.5 18.078 -1.667 1 98 209 SER A O 1
ATOM 1657 N N . THR A 1 210 ? -0.436 17.5 -2.695 1 98.12 210 THR A N 1
ATOM 1658 C CA . THR A 1 210 ? 0.113 16.234 -3.146 1 98.12 210 THR A CA 1
ATOM 1659 C C . THR A 1 210 ? 1.2 16.453 -4.195 1 98.12 210 THR A C 1
ATOM 1661 O O . THR A 1 210 ? 2.275 15.852 -4.117 1 98.12 210 THR A O 1
ATOM 1664 N N . LEU A 1 211 ? 0.984 17.312 -5.102 1 97.5 211 LEU A N 1
ATOM 1665 C CA . LEU A 1 211 ? 1.951 17.578 -6.164 1 97.5 211 LEU A CA 1
ATOM 1666 C C . LEU A 1 211 ? 3.193 18.266 -5.605 1 97.5 211 LEU A C 1
ATOM 1668 O O . LEU A 1 211 ? 4.32 17.906 -5.957 1 97.5 211 LEU A O 1
ATOM 1672 N N . VAL A 1 212 ? 3.018 19.203 -4.723 1 96.31 212 VAL A N 1
ATOM 1673 C CA . VAL A 1 212 ? 4.141 19.953 -4.172 1 96.31 212 VAL A CA 1
ATOM 1674 C C . VAL A 1 212 ? 4.984 19.047 -3.279 1 96.31 212 VAL A C 1
ATOM 1676 O O . VAL A 1 212 ? 6.211 19.031 -3.383 1 96.31 212 VAL A O 1
ATOM 1679 N N . SER A 1 213 ? 4.363 18.281 -2.453 1 94.88 213 SER A N 1
ATOM 1680 C CA . SER A 1 213 ? 5.102 17.422 -1.533 1 94.88 213 SER A CA 1
ATOM 1681 C C . SER A 1 213 ? 5.676 16.203 -2.252 1 94.88 213 SER A C 1
ATOM 1683 O O . SER A 1 213 ? 6.688 15.641 -1.822 1 94.88 213 SER A O 1
ATOM 1685 N N . GLY A 1 214 ? 5.027 15.789 -3.307 1 93.94 214 GLY A N 1
ATOM 1686 C CA . GLY A 1 214 ? 5.477 14.617 -4.039 1 93.94 214 GLY A CA 1
ATOM 1687 C C . GLY A 1 214 ? 6.57 14.922 -5.047 1 93.94 214 GLY A C 1
ATOM 1688 O O . GLY A 1 214 ? 7.277 14.023 -5.5 1 93.94 214 GLY A O 1
ATOM 1689 N N . TRP A 1 215 ? 6.742 16.156 -5.328 1 91.69 215 TRP A N 1
ATOM 1690 C CA . TRP A 1 215 ? 7.652 16.547 -6.395 1 91.69 215 TRP A CA 1
ATOM 1691 C C . TRP A 1 215 ? 9.086 16.156 -6.07 1 91.69 215 TRP A C 1
ATOM 1693 O O . TRP A 1 215 ? 9.781 15.562 -6.91 1 91.69 215 TRP A O 1
ATOM 1703 N N . ASP A 1 216 ? 9.5 16.391 -4.883 1 86.31 216 ASP A N 1
ATOM 1704 C CA . ASP A 1 216 ? 10.859 16.047 -4.496 1 86.31 216 ASP A CA 1
ATOM 1705 C C . ASP A 1 216 ? 11.055 14.523 -4.461 1 86.31 216 ASP A C 1
ATOM 1707 O O . ASP A 1 216 ? 12.094 14.016 -4.871 1 86.31 216 ASP A O 1
ATOM 1711 N N . MET A 1 217 ? 10.094 13.883 -4.016 1 89.75 217 MET A N 1
ATOM 1712 C CA . MET A 1 217 ? 10.164 12.422 -3.961 1 89.75 217 MET A CA 1
ATOM 1713 C C . MET A 1 217 ? 10.242 11.828 -5.363 1 89.75 217 MET A C 1
ATOM 1715 O O . MET A 1 217 ? 10.984 10.883 -5.602 1 89.75 217 MET A O 1
ATOM 1719 N N . TRP A 1 218 ? 9.453 12.422 -6.234 1 92.44 218 TRP A N 1
ATOM 1720 C CA . TRP A 1 218 ? 9.422 11.969 -7.617 1 92.44 218 TRP A CA 1
ATOM 1721 C C . TRP A 1 218 ? 10.789 12.133 -8.273 1 92.44 218 TRP A C 1
ATOM 1723 O O . TRP A 1 218 ? 11.273 11.227 -8.953 1 92.44 218 TRP A O 1
ATOM 1733 N N . ASN A 1 219 ? 11.484 13.242 -7.957 1 90.75 219 ASN A N 1
ATOM 1734 C CA . ASN A 1 219 ? 12.773 13.539 -8.578 1 90.75 219 ASN A CA 1
ATOM 1735 C C . ASN A 1 219 ? 13.891 12.703 -7.977 1 90.75 219 ASN A C 1
ATOM 1737 O O . ASN A 1 219 ? 14.961 12.555 -8.578 1 90.75 219 ASN A O 1
ATOM 1741 N N . ALA A 1 220 ? 13.648 12.203 -6.875 1 88.56 220 ALA A N 1
ATOM 1742 C CA . ALA A 1 220 ? 14.688 11.461 -6.168 1 88.56 220 ALA A CA 1
ATOM 1743 C C . ALA A 1 220 ? 14.734 10.008 -6.629 1 88.56 220 ALA A C 1
ATOM 1745 O O . ALA A 1 220 ? 15.68 9.281 -6.312 1 88.56 220 ALA A O 1
ATOM 1746 N N . VAL A 1 221 ? 13.734 9.586 -7.32 1 85.81 221 VAL A N 1
ATOM 1747 C CA . VAL A 1 221 ? 13.711 8.188 -7.734 1 85.81 221 VAL A CA 1
ATOM 1748 C C . VAL A 1 221 ? 14.016 8.086 -9.227 1 85.81 221 VAL A C 1
ATOM 1750 O O . VAL A 1 221 ? 13.617 8.953 -10.008 1 85.81 221 VAL A O 1
ATOM 1753 N N . MET B 1 1 ? 11.617 -4.496 17.719 1 85.19 1 MET B N 1
ATOM 1754 C CA . MET B 1 1 ? 10.617 -5.234 16.953 1 85.19 1 MET B CA 1
ATOM 1755 C C . MET B 1 1 ? 9.711 -4.281 16.172 1 85.19 1 MET B C 1
ATOM 1757 O O . MET B 1 1 ? 9.625 -4.359 14.945 1 85.19 1 MET B O 1
ATOM 1761 N N . LEU B 1 2 ? 9.203 -3.248 16.812 1 85.5 2 LEU B N 1
ATOM 1762 C CA . LEU B 1 2 ? 8.281 -2.334 16.141 1 85.5 2 LEU B CA 1
ATOM 1763 C C . LEU B 1 2 ? 9 -1.526 15.07 1 85.5 2 LEU B C 1
ATOM 1765 O O . LEU B 1 2 ? 8.461 -1.316 13.977 1 85.5 2 LEU B O 1
ATOM 1769 N N . ASP B 1 3 ? 10.234 -1.207 15.344 1 89.19 3 ASP B N 1
ATOM 1770 C CA . ASP B 1 3 ? 11.016 -0.469 14.359 1 89.19 3 ASP B CA 1
ATOM 1771 C C . ASP B 1 3 ? 11.344 -1.346 13.148 1 89.19 3 ASP B C 1
ATOM 1773 O O . ASP B 1 3 ? 11.344 -0.869 12.016 1 89.19 3 ASP B O 1
ATOM 1777 N N . HIS B 1 4 ? 11.555 -2.555 13.469 1 90.88 4 HIS B N 1
ATOM 1778 C CA . HIS B 1 4 ? 11.852 -3.506 12.398 1 90.88 4 HIS B CA 1
ATOM 1779 C C . HIS B 1 4 ? 10.633 -3.719 11.508 1 90.88 4 HIS B C 1
ATOM 1781 O O . HIS B 1 4 ? 10.758 -3.746 10.281 1 90.88 4 HIS B O 1
ATOM 1787 N N . LEU B 1 5 ? 9.469 -3.826 12.148 1 90.5 5 LEU B N 1
ATOM 1788 C CA . LEU B 1 5 ? 8.219 -3.998 11.414 1 90.5 5 LEU B CA 1
ATOM 1789 C C . LEU B 1 5 ? 7.914 -2.766 10.57 1 90.5 5 LEU B C 1
ATOM 1791 O O . LEU B 1 5 ? 7.477 -2.887 9.422 1 90.5 5 LEU B O 1
ATOM 1795 N N . TYR B 1 6 ? 8.188 -1.667 11.18 1 91.62 6 TYR B N 1
ATOM 1796 C CA . TYR B 1 6 ? 7.969 -0.42 10.453 1 91.62 6 TYR B CA 1
ATOM 1797 C C . TYR B 1 6 ? 8.844 -0.35 9.211 1 91.62 6 TYR B C 1
ATOM 1799 O O . TYR B 1 6 ? 8.359 -0.033 8.117 1 91.62 6 TYR B O 1
ATOM 1807 N N . ARG B 1 7 ? 10.125 -0.676 9.328 1 92.38 7 ARG B N 1
ATOM 1808 C CA . ARG B 1 7 ? 11.039 -0.655 8.188 1 92.38 7 ARG B CA 1
ATOM 1809 C C . ARG B 1 7 ? 10.625 -1.679 7.137 1 92.38 7 ARG B C 1
ATOM 1811 O O . ARG B 1 7 ? 10.703 -1.407 5.938 1 92.38 7 ARG B O 1
ATOM 1818 N N . PHE B 1 8 ? 10.164 -2.799 7.656 1 93.5 8 PHE B N 1
ATOM 1819 C CA . PHE B 1 8 ? 9.727 -3.863 6.762 1 93.5 8 PHE B CA 1
ATOM 1820 C C . PHE B 1 8 ? 8.508 -3.424 5.961 1 93.5 8 PHE B C 1
ATOM 1822 O O . PHE B 1 8 ? 8.406 -3.713 4.766 1 93.5 8 PHE B O 1
ATOM 1829 N N . THR B 1 9 ? 7.594 -2.611 6.48 1 92.94 9 THR B N 1
ATOM 1830 C CA . THR B 1 9 ? 6.32 -2.268 5.855 1 92.94 9 THR B CA 1
ATOM 1831 C C . THR B 1 9 ? 6.426 -0.938 5.113 1 92.94 9 THR B C 1
ATOM 1833 O O . THR B 1 9 ? 5.453 -0.482 4.508 1 92.94 9 THR B O 1
ATOM 1836 N N . ARG B 1 10 ? 7.598 -0.35 5.137 1 91.94 10 ARG B N 1
ATOM 1837 C CA . ARG B 1 10 ? 7.781 0.914 4.434 1 91.94 10 ARG B CA 1
ATOM 1838 C C . ARG B 1 10 ? 7.957 0.686 2.936 1 91.94 10 ARG B C 1
ATOM 1840 O O . ARG B 1 10 ? 7.84 1.621 2.141 1 91.94 10 ARG B O 1
ATOM 1847 N N . THR B 1 11 ? 8.195 -0.512 2.562 1 92.44 11 THR B N 1
ATOM 1848 C CA . THR B 1 11 ? 8.227 -0.9 1.156 1 92.44 11 THR B CA 1
ATOM 1849 C C . THR B 1 11 ? 6.926 -1.593 0.757 1 92.44 11 THR B C 1
ATOM 1851 O O . THR B 1 11 ? 6.297 -2.266 1.577 1 92.44 11 THR B O 1
ATOM 1854 N N . THR B 1 12 ? 6.527 -1.453 -0.482 1 94.94 12 THR B N 1
ATOM 1855 C CA . THR B 1 12 ? 5.273 -2.055 -0.924 1 94.94 12 THR B CA 1
ATOM 1856 C C . THR B 1 12 ? 5.355 -3.576 -0.875 1 94.94 12 THR B C 1
ATOM 1858 O O . THR B 1 12 ? 4.395 -4.246 -0.493 1 94.94 12 THR B O 1
AT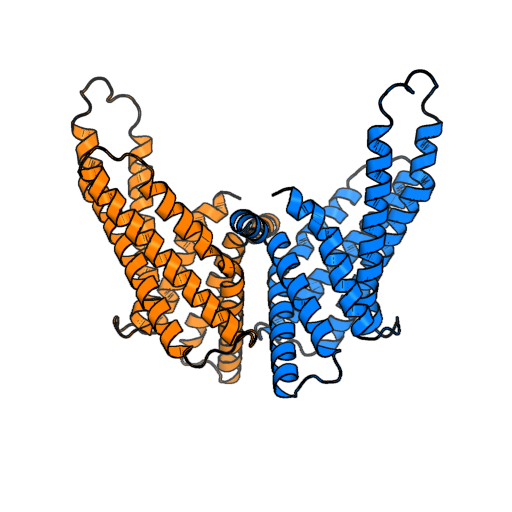OM 1861 N N . PRO B 1 13 ? 6.566 -4.195 -1.235 1 94.31 13 PRO B N 1
ATOM 1862 C CA . PRO B 1 13 ? 6.633 -5.652 -1.09 1 94.31 13 PRO B CA 1
ATOM 1863 C C . PRO B 1 13 ? 6.543 -6.102 0.366 1 94.31 13 PRO B C 1
ATOM 1865 O O . PRO B 1 13 ? 5.918 -7.125 0.662 1 94.31 13 PRO B O 1
ATOM 1868 N N . GLY B 1 14 ? 7.203 -5.398 1.251 1 95.31 14 GLY B N 1
ATOM 1869 C CA . GLY B 1 14 ? 7.117 -5.754 2.658 1 95.31 14 GLY B CA 1
ATOM 1870 C C . GLY B 1 14 ? 5.711 -5.648 3.213 1 95.31 14 GLY B C 1
ATOM 1871 O O . GLY B 1 14 ? 5.262 -6.531 3.949 1 95.31 14 GLY B O 1
ATOM 1872 N N . LEU B 1 15 ? 5.066 -4.57 2.863 1 96.62 15 LEU B N 1
ATOM 1873 C CA . LEU B 1 15 ? 3.686 -4.398 3.303 1 96.62 15 LEU B CA 1
ATOM 1874 C C . LEU B 1 15 ? 2.779 -5.449 2.668 1 96.62 15 LEU B C 1
ATOM 1876 O O . LEU B 1 15 ? 1.873 -5.969 3.322 1 96.62 15 LEU B O 1
ATOM 1880 N N . GLU B 1 16 ? 2.967 -5.719 1.429 1 97.12 16 GLU B N 1
ATOM 1881 C CA . GLU B 1 16 ? 2.199 -6.746 0.73 1 97.12 16 GLU B CA 1
ATOM 1882 C C . GLU B 1 16 ? 2.303 -8.094 1.441 1 97.12 16 GLU B C 1
ATOM 1884 O O . GLU B 1 16 ? 1.293 -8.773 1.647 1 97.12 16 GLU B O 1
ATOM 1889 N N . LYS B 1 17 ? 3.482 -8.477 1.888 1 97.06 17 LYS B N 1
ATOM 1890 C CA . LYS B 1 17 ? 3.674 -9.742 2.586 1 97.06 17 LYS B CA 1
ATOM 1891 C C . LYS B 1 17 ? 2.979 -9.734 3.943 1 97.06 17 LYS B C 1
ATOM 1893 O O . LYS B 1 17 ? 2.426 -10.75 4.371 1 97.06 17 LYS B O 1
ATOM 1898 N N . THR B 1 18 ? 3.037 -8.656 4.566 1 96.31 18 THR B N 1
ATOM 1899 C CA . THR B 1 18 ? 2.389 -8.531 5.867 1 96.31 18 THR B CA 1
ATOM 1900 C C . THR B 1 18 ? 0.877 -8.688 5.738 1 96.31 18 THR B C 1
ATOM 1902 O O . THR B 1 18 ? 0.263 -9.453 6.48 1 96.31 18 THR B O 1
ATOM 1905 N N . LEU B 1 19 ? 0.359 -7.98 4.77 1 96.94 19 LEU B N 1
ATOM 1906 C CA . LEU B 1 19 ? -1.084 -8.047 4.566 1 96.94 19 LEU B CA 1
ATOM 1907 C C . LEU B 1 19 ? -1.502 -9.438 4.094 1 96.94 19 LEU B C 1
ATOM 1909 O O . LEU B 1 19 ? -2.576 -9.922 4.453 1 96.94 19 LEU B O 1
ATOM 1913 N N . ARG B 1 20 ? -0.652 -10.016 3.318 1 97.88 20 ARG B N 1
ATOM 1914 C CA . ARG B 1 20 ? -0.933 -11.375 2.857 1 97.88 20 ARG B CA 1
ATOM 1915 C C . ARG B 1 20 ? -0.981 -12.352 4.027 1 97.88 20 ARG B C 1
ATOM 1917 O O . ARG B 1 20 ? -1.829 -13.242 4.062 1 97.88 20 ARG B O 1
ATOM 1924 N N . LEU B 1 21 ? -0.1 -12.188 4.902 1 97.5 21 LEU B N 1
ATOM 1925 C CA . LEU B 1 21 ? -0.079 -13.047 6.078 1 97.5 21 LEU B CA 1
ATOM 1926 C C . LEU B 1 21 ? -1.356 -12.891 6.895 1 97.5 21 LEU B C 1
ATOM 1928 O O . LEU B 1 21 ? -1.977 -13.875 7.289 1 97.5 21 LEU B O 1
ATOM 1932 N N . VAL B 1 22 ? -1.758 -11.664 7.121 1 96.38 22 VAL B N 1
ATOM 1933 C CA . VAL B 1 22 ? -2.975 -11.406 7.883 1 96.38 22 VAL B CA 1
ATOM 1934 C C . VAL B 1 22 ? -4.184 -11.961 7.137 1 96.38 22 VAL B C 1
ATOM 1936 O O . VAL B 1 22 ? -5.066 -12.578 7.738 1 96.38 22 VAL B O 1
ATOM 1939 N N . GLN B 1 23 ? -4.184 -11.75 5.883 1 97 23 GLN B N 1
ATOM 1940 C CA . GLN B 1 23 ? -5.262 -12.289 5.062 1 97 23 GLN B CA 1
ATOM 1941 C C . GLN B 1 23 ? -5.348 -13.805 5.188 1 97 23 GLN B C 1
ATOM 1943 O O . GLN B 1 23 ? -6.441 -14.367 5.281 1 97 23 GLN B O 1
ATOM 1948 N N . SER B 1 24 ? -4.23 -14.445 5.129 1 97.75 24 SER B N 1
ATOM 1949 C CA . SER B 1 24 ? -4.215 -15.898 5.211 1 97.75 24 SER B CA 1
ATOM 1950 C C . SER B 1 24 ? -4.785 -16.391 6.539 1 97.75 24 SER B C 1
ATOM 1952 O O . SER B 1 24 ? -5.453 -17.422 6.594 1 97.75 24 SER B O 1
ATOM 1954 N N . PHE B 1 25 ? -4.566 -15.656 7.586 1 97.12 25 PHE B N 1
ATOM 1955 C CA . PHE B 1 25 ? -5.156 -15.992 8.875 1 97.12 25 PHE B CA 1
ATOM 1956 C C . PHE B 1 25 ? -6.672 -15.852 8.836 1 97.12 25 PHE B C 1
ATOM 1958 O O . PHE B 1 25 ? -7.395 -16.609 9.477 1 97.12 25 PHE B O 1
ATOM 1965 N N . CYS B 1 26 ? -7.102 -14.906 8.117 1 96.12 26 CYS B N 1
ATOM 1966 C CA . CYS B 1 26 ? -8.539 -14.766 7.953 1 96.12 26 CYS B CA 1
ATOM 1967 C C . CYS B 1 26 ? -9.125 -15.953 7.199 1 96.12 26 CYS B C 1
ATOM 1969 O O . CYS B 1 26 ? -10.172 -16.484 7.574 1 96.12 26 CYS B O 1
ATOM 1971 N N . VAL B 1 27 ? -8.438 -16.375 6.191 1 96.94 27 VAL B N 1
ATOM 1972 C CA . VAL B 1 27 ? -8.867 -17.516 5.406 1 96.94 27 VAL B CA 1
ATOM 1973 C C . VAL B 1 27 ? -8.945 -18.766 6.301 1 96.94 27 VAL B C 1
ATOM 1975 O O . VAL B 1 27 ? -9.914 -19.516 6.246 1 96.94 27 VAL B O 1
ATOM 1978 N N . LEU B 1 28 ? -7.977 -18.922 7.129 1 97.69 28 LEU B N 1
ATOM 1979 C CA . LEU B 1 28 ? -7.93 -20.078 8.023 1 97.69 28 LEU B CA 1
ATOM 1980 C C . LEU B 1 28 ? -9 -19.969 9.102 1 97.69 28 LEU B C 1
ATOM 1982 O O . LEU B 1 28 ? -9.633 -20.969 9.445 1 97.69 28 LEU B O 1
ATOM 1986 N N . ALA B 1 29 ? -9.195 -18.781 9.602 1 96.25 29 ALA B N 1
ATOM 1987 C CA . ALA B 1 29 ? -10.211 -18.578 10.641 1 96.25 29 ALA B CA 1
ATOM 1988 C C . ALA B 1 29 ? -11.602 -18.938 10.125 1 96.25 29 ALA B C 1
ATOM 1990 O O . ALA B 1 29 ? -12.414 -19.484 10.867 1 96.25 29 ALA B O 1
ATOM 1991 N N . LEU B 1 30 ? -11.82 -18.703 8.906 1 96.5 30 LEU B N 1
ATOM 1992 C CA . LEU B 1 30 ? -13.117 -18.969 8.305 1 96.5 30 LEU B CA 1
ATOM 1993 C C . LEU B 1 30 ? -13.367 -20.469 8.18 1 96.5 30 LEU B C 1
ATOM 1995 O O . LEU B 1 30 ? -14.492 -20.891 7.934 1 96.5 30 LEU B O 1
ATOM 1999 N N . GLN B 1 31 ? -12.312 -21.281 8.359 1 96.06 31 GLN B N 1
ATOM 2000 C CA . GLN B 1 31 ? -12.445 -22.734 8.258 1 96.06 31 GLN B CA 1
ATOM 2001 C C . GLN B 1 31 ? -12.773 -23.359 9.617 1 96.06 31 GLN B C 1
ATOM 2003 O O . GLN B 1 31 ? -13 -24.562 9.711 1 96.06 31 GLN B O 1
ATOM 2008 N N . ILE B 1 32 ? -12.797 -22.516 10.625 1 95.44 32 ILE B N 1
ATOM 2009 C CA . ILE B 1 32 ? -13.188 -23.016 11.945 1 95.44 32 ILE B CA 1
ATOM 2010 C C . ILE B 1 32 ? -14.688 -23.297 11.969 1 95.44 32 ILE B C 1
ATOM 2012 O O . ILE B 1 32 ? -15.5 -22.375 11.789 1 95.44 32 ILE B O 1
ATOM 2016 N N . PRO B 1 33 ? -15.141 -24.484 12.242 1 93.25 33 PRO B N 1
ATOM 2017 C CA . PRO B 1 33 ? -16.547 -24.875 12.117 1 93.25 33 PRO B CA 1
ATOM 2018 C C . PRO B 1 33 ? -17.438 -24.188 13.156 1 93.25 33 PRO B C 1
ATOM 2020 O O . PRO B 1 33 ? -18.625 -23.938 12.891 1 93.25 33 PRO B O 1
ATOM 2023 N N . THR B 1 34 ? -16.969 -23.797 14.289 1 94.12 34 THR B N 1
ATOM 2024 C CA . THR B 1 34 ? -17.797 -23.281 15.383 1 94.12 34 THR B CA 1
ATOM 2025 C C . THR B 1 34 ? -17.812 -21.75 15.359 1 94.12 34 THR B C 1
ATOM 2027 O O . THR B 1 34 ? -18.266 -21.125 16.328 1 94.12 34 THR B O 1
ATOM 2030 N N . LEU B 1 35 ? -17.391 -21.25 14.312 1 92.62 35 LEU B N 1
ATOM 2031 C CA . LEU B 1 35 ? -17.344 -19.797 14.242 1 92.62 35 LEU B CA 1
ATOM 2032 C C . LEU B 1 35 ? -18.75 -19.219 14.148 1 92.62 35 LEU B C 1
ATOM 2034 O O . LEU B 1 35 ? -19.578 -19.688 13.367 1 92.62 35 LEU B O 1
ATOM 2038 N N . GLU B 1 36 ? -19.031 -18.188 14.969 1 94.44 36 GLU B N 1
ATOM 2039 C CA . GLU B 1 36 ? -20.312 -17.516 14.961 1 94.44 36 GLU B CA 1
ATOM 2040 C C . GLU B 1 36 ? -20.5 -16.719 13.672 1 94.44 36 GLU B C 1
ATOM 2042 O O . GLU B 1 36 ? -19.531 -16.297 13.039 1 94.44 36 GLU B O 1
ATOM 2047 N N . ASN B 1 37 ? -21.75 -16.406 13.32 1 92.94 37 ASN B N 1
ATOM 2048 C CA . ASN B 1 37 ? -22.094 -15.695 12.102 1 92.94 37 ASN B CA 1
ATOM 2049 C C . ASN B 1 37 ? -21.484 -14.297 12.078 1 92.94 37 ASN B C 1
ATOM 2051 O O . ASN B 1 37 ? -21.031 -13.82 11.039 1 92.94 37 ASN B O 1
ATOM 2055 N N . GLU B 1 38 ? -21.516 -13.711 13.195 1 91.06 38 GLU B N 1
ATOM 2056 C CA . GLU B 1 38 ? -20.938 -12.375 13.281 1 91.06 38 GLU B CA 1
ATOM 2057 C C . GLU B 1 38 ? -19.453 -12.406 12.953 1 91.06 38 GLU B C 1
ATOM 2059 O O . GLU B 1 38 ? -18.953 -11.555 12.219 1 91.06 38 GLU B O 1
ATOM 2064 N N . SER B 1 39 ? -18.766 -13.391 13.5 1 92.56 39 SER B N 1
ATOM 2065 C CA . SER B 1 39 ? -17.344 -13.547 13.25 1 92.56 39 SER B CA 1
ATOM 2066 C C . SER B 1 39 ? -17.078 -13.906 11.789 1 92.56 39 SER B C 1
ATOM 2068 O O . SER B 1 39 ? -16.094 -13.453 11.203 1 92.56 39 SER B O 1
ATOM 2070 N N . ILE B 1 40 ? -17.906 -14.703 11.227 1 95 40 ILE B N 1
ATOM 2071 C CA . ILE B 1 40 ? -17.766 -15.07 9.82 1 95 40 ILE B CA 1
ATOM 2072 C C . ILE B 1 40 ? -17.844 -13.82 8.945 1 95 40 ILE B C 1
ATOM 2074 O O . ILE B 1 40 ? -17.031 -13.633 8.047 1 95 40 ILE B O 1
ATOM 2078 N N . SER B 1 41 ? -18.812 -13.047 9.266 1 93.56 41 SER B N 1
ATOM 2079 C CA . SER B 1 41 ? -18.984 -11.812 8.508 1 93.56 41 SER B CA 1
ATOM 2080 C C . SER B 1 41 ? -17.781 -10.898 8.664 1 93.56 41 SER B C 1
ATOM 2082 O O . SER B 1 41 ? -17.297 -10.32 7.68 1 93.56 41 SER B O 1
ATOM 2084 N N . ARG B 1 42 ? -17.203 -10.812 9.844 1 93.31 42 ARG B N 1
ATOM 2085 C CA . ARG B 1 42 ? -16.062 -9.961 10.125 1 93.31 42 ARG B CA 1
ATOM 2086 C C . ARG B 1 42 ? -14.828 -10.438 9.367 1 93.31 42 ARG B C 1
ATOM 2088 O O . ARG B 1 42 ? -14.133 -9.648 8.734 1 93.31 42 ARG B O 1
ATOM 2095 N N . PHE B 1 43 ? -14.609 -11.703 9.414 1 95.06 43 PHE B N 1
ATOM 2096 C CA . PHE B 1 43 ? -13.43 -12.25 8.75 1 95.06 43 PHE B CA 1
ATOM 2097 C C . PHE B 1 43 ? -13.555 -12.133 7.238 1 95.06 43 PHE B C 1
ATOM 2099 O O . PHE B 1 43 ? -12.555 -11.938 6.543 1 95.06 43 PHE B O 1
ATOM 2106 N N . ASN B 1 44 ? -14.758 -12.25 6.77 1 95.12 44 ASN B N 1
ATOM 2107 C CA . ASN B 1 44 ? -14.961 -12.102 5.332 1 95.12 44 ASN B CA 1
ATOM 2108 C C . ASN B 1 44 ? -14.68 -10.672 4.875 1 95.12 44 ASN B C 1
ATOM 2110 O O . ASN B 1 44 ? -14.047 -10.461 3.84 1 95.12 44 ASN B O 1
ATOM 2114 N N . VAL B 1 45 ? -15.148 -9.758 5.617 1 92.12 45 VAL B N 1
ATOM 2115 C CA . VAL B 1 45 ? -14.922 -8.352 5.293 1 92.12 45 VAL B CA 1
ATOM 2116 C C . VAL B 1 45 ? -13.422 -8.055 5.336 1 92.12 45 VAL B C 1
ATOM 2118 O O . VAL B 1 45 ? -12.875 -7.453 4.41 1 92.12 45 VAL B O 1
ATOM 2121 N N . ALA B 1 46 ? -12.781 -8.516 6.371 1 93.75 46 ALA B N 1
ATOM 2122 C CA . ALA B 1 46 ? -11.344 -8.297 6.527 1 93.75 46 ALA B CA 1
ATOM 2123 C C . ALA B 1 46 ? -10.562 -8.938 5.379 1 93.75 46 ALA B C 1
ATOM 2125 O O . ALA B 1 46 ? -9.719 -8.289 4.754 1 93.75 46 ALA B O 1
ATOM 2126 N N . LYS B 1 47 ? -10.867 -10.148 5.133 1 95.19 47 LYS B N 1
ATOM 2127 C CA . LYS B 1 47 ? -10.203 -10.898 4.066 1 95.19 47 LYS B CA 1
ATOM 2128 C C . LYS B 1 47 ? -10.289 -10.148 2.736 1 95.19 47 LYS B C 1
ATOM 2130 O O . LYS B 1 47 ? -9.289 -10 2.035 1 95.19 47 LYS B O 1
ATOM 2135 N N . THR B 1 48 ? -11.422 -9.656 2.461 1 92.44 48 THR B N 1
ATOM 2136 C CA . THR B 1 48 ? -11.672 -8.977 1.194 1 92.44 48 THR B CA 1
ATOM 2137 C C . THR B 1 48 ? -10.93 -7.641 1.143 1 92.44 48 THR B C 1
ATOM 2139 O O . THR B 1 48 ? -10.367 -7.277 0.109 1 92.44 48 THR B O 1
ATOM 2142 N N . GLN B 1 49 ? -10.891 -6.988 2.258 1 91.25 49 GLN B N 1
ATOM 2143 C CA . GLN B 1 49 ? -10.195 -5.703 2.311 1 91.25 49 GLN B CA 1
ATOM 2144 C C . GLN B 1 49 ? -8.695 -5.883 2.125 1 91.25 49 GLN B C 1
ATOM 2146 O O . GLN B 1 49 ? -8.055 -5.109 1.407 1 91.25 49 GLN B O 1
ATOM 2151 N N . PHE B 1 50 ? -8.203 -6.859 2.744 1 95.44 50 PHE B N 1
ATOM 2152 C CA . PHE B 1 50 ? -6.773 -7.113 2.609 1 95.44 50 PHE B CA 1
ATOM 2153 C C . PHE B 1 50 ? -6.434 -7.535 1.186 1 95.44 50 PHE B C 1
ATOM 2155 O O . PHE B 1 50 ? -5.426 -7.098 0.625 1 95.44 50 PHE B O 1
ATOM 2162 N N . ALA B 1 51 ? -7.277 -8.359 0.618 1 94.56 51 ALA B N 1
ATOM 2163 C CA . ALA B 1 51 ? -7.059 -8.789 -0.761 1 94.56 51 ALA B CA 1
ATOM 2164 C C . ALA B 1 51 ? -7.051 -7.598 -1.714 1 94.56 51 ALA B C 1
ATOM 2166 O O . ALA B 1 51 ? -6.195 -7.508 -2.598 1 94.56 51 ALA B O 1
ATOM 2167 N N . LEU B 1 52 ? -7.938 -6.719 -1.508 1 92.62 52 LEU B N 1
ATOM 2168 C CA . LEU B 1 52 ? -8.039 -5.535 -2.355 1 92.62 52 LEU B CA 1
ATOM 2169 C C . LEU B 1 52 ? -6.828 -4.629 -2.178 1 92.62 52 LEU B C 1
ATOM 2171 O O . LEU B 1 52 ? -6.254 -4.156 -3.16 1 92.62 52 LEU B O 1
ATOM 2175 N N . THR B 1 53 ? -6.5 -4.383 -0.971 1 94.62 53 THR B N 1
ATOM 2176 C CA . THR B 1 53 ? -5.352 -3.531 -0.688 1 94.62 53 THR B CA 1
ATOM 2177 C C . THR B 1 53 ? -4.082 -4.117 -1.303 1 94.62 53 THR B C 1
ATOM 2179 O O . THR B 1 53 ? -3.26 -3.383 -1.858 1 94.62 53 THR B O 1
ATOM 2182 N N . ARG B 1 54 ? -3.967 -5.371 -1.218 1 96.81 54 ARG B N 1
ATOM 2183 C CA . ARG B 1 54 ? -2.803 -6.039 -1.786 1 96.81 54 ARG B CA 1
ATOM 2184 C C . ARG B 1 54 ? -2.721 -5.816 -3.293 1 96.81 54 ARG B C 1
ATOM 2186 O O . ARG B 1 54 ? -1.631 -5.637 -3.842 1 96.81 54 ARG B O 1
ATOM 2193 N N . ARG B 1 55 ? -3.797 -5.805 -3.943 1 96.19 55 ARG B N 1
ATOM 2194 C CA . ARG B 1 55 ? -3.822 -5.566 -5.383 1 96.19 55 ARG B CA 1
ATOM 2195 C C . ARG B 1 55 ? -3.314 -4.168 -5.715 1 96.19 55 ARG B C 1
ATOM 2197 O O . ARG B 1 55 ? -2.625 -3.975 -6.719 1 96.19 55 ARG B O 1
ATOM 2204 N N . PHE B 1 56 ? -3.588 -3.211 -4.875 1 95.44 56 PHE B N 1
ATOM 2205 C CA . PHE B 1 56 ? -3.078 -1.858 -5.074 1 95.44 56 PHE B CA 1
ATOM 2206 C C . PHE B 1 56 ? -1.562 -1.822 -4.914 1 95.44 56 PHE B C 1
ATOM 2208 O O . PHE B 1 56 ? -0.873 -1.111 -5.648 1 95.44 56 PHE B O 1
ATOM 2215 N N . LEU B 1 57 ? -1.111 -2.578 -4.004 1 96.38 57 LEU B N 1
ATOM 2216 C CA . LEU B 1 57 ? 0.319 -2.6 -3.723 1 96.38 57 LEU B CA 1
ATOM 2217 C C . LEU B 1 57 ? 1.093 -3.215 -4.883 1 96.38 57 LEU B C 1
ATOM 2219 O O . LEU B 1 57 ? 2.289 -2.959 -5.043 1 96.38 57 LEU B O 1
ATOM 2223 N N . ARG B 1 58 ? 0.375 -3.988 -5.715 1 95.44 58 ARG B N 1
ATOM 2224 C CA . ARG B 1 58 ? 1.038 -4.684 -6.812 1 95.44 58 ARG B CA 1
ATOM 2225 C C . ARG B 1 58 ? 0.625 -4.105 -8.164 1 95.44 58 ARG B C 1
ATOM 2227 O O . ARG B 1 58 ? 0.88 -4.707 -9.203 1 95.44 58 ARG B O 1
ATOM 2234 N N . PHE B 1 59 ? -0.003 -3.055 -8.242 1 94.94 59 PHE B N 1
ATOM 2235 C CA . PHE B 1 59 ? -0.655 -2.502 -9.422 1 94.94 59 PHE B CA 1
ATOM 2236 C C . PHE B 1 59 ? 0.339 -2.348 -10.562 1 94.94 59 PHE B C 1
ATOM 2238 O O . PHE B 1 59 ? 0.01 -2.623 -11.719 1 94.94 59 PHE B O 1
ATOM 2245 N N . PHE B 1 60 ? 1.552 -2.039 -10.453 1 94.44 60 PHE B N 1
ATOM 2246 C CA . PHE B 1 60 ? 2.504 -1.777 -11.523 1 94.44 60 PHE B CA 1
ATOM 2247 C C . PHE B 1 60 ? 3.561 -2.873 -11.594 1 94.44 60 PHE B C 1
ATOM 2249 O O . PHE B 1 60 ? 4.543 -2.752 -12.328 1 94.44 60 PHE B O 1
ATOM 2256 N N . ASN B 1 61 ? 3.336 -3.947 -10.914 1 96 61 ASN B N 1
ATOM 2257 C CA . ASN B 1 61 ? 4.32 -5.023 -10.883 1 96 61 ASN B CA 1
ATOM 2258 C C . ASN B 1 61 ? 4.555 -5.605 -12.273 1 96 61 ASN B C 1
ATOM 2260 O O . ASN B 1 61 ? 5.598 -6.215 -12.523 1 96 61 ASN B O 1
ATOM 2264 N N . PHE B 1 62 ? 3.57 -5.41 -13.172 1 97.69 62 PHE B N 1
ATOM 2265 C CA . PHE B 1 62 ? 3.727 -5.98 -14.508 1 97.69 62 PHE B CA 1
ATOM 2266 C C . PHE B 1 62 ? 4.922 -5.363 -15.219 1 97.69 62 PHE B C 1
ATOM 2268 O O . PHE B 1 62 ? 5.555 -6.012 -16.062 1 97.69 62 PHE B O 1
ATOM 2275 N N . ILE B 1 63 ? 5.309 -4.195 -14.875 1 96.25 63 ILE B N 1
ATOM 2276 C CA . ILE B 1 63 ? 6.414 -3.498 -15.523 1 96.25 63 ILE B CA 1
ATOM 2277 C C . ILE B 1 63 ? 7.727 -4.223 -15.219 1 96.25 63 ILE B C 1
ATOM 2279 O O . ILE B 1 63 ? 8.508 -4.5 -16.125 1 96.25 63 ILE B O 1
ATOM 2283 N N . ASP B 1 64 ? 7.91 -4.523 -13.977 1 95.25 64 ASP B N 1
ATOM 2284 C CA . ASP B 1 64 ? 9.117 -5.234 -13.578 1 95.25 64 ASP B CA 1
ATOM 2285 C C . ASP B 1 64 ? 9.195 -6.605 -14.242 1 95.25 64 ASP B C 1
ATOM 2287 O O . ASP B 1 64 ? 10.273 -7.043 -14.656 1 95.25 64 ASP B O 1
ATOM 2291 N N . CYS B 1 65 ? 8.07 -7.215 -14.352 1 97.12 65 CYS B N 1
ATOM 2292 C CA . CYS B 1 65 ? 8.031 -8.539 -14.961 1 97.12 65 CYS B CA 1
ATOM 2293 C C . CYS B 1 65 ? 8.43 -8.477 -16.422 1 97.12 65 CYS B C 1
ATOM 2295 O O . CYS B 1 65 ? 9.281 -9.242 -16.875 1 97.12 65 CYS B O 1
ATOM 2297 N N . PHE B 1 66 ? 7.875 -7.574 -17.141 1 97.12 66 PHE B N 1
ATOM 2298 C CA . PHE B 1 66 ? 8.195 -7.457 -18.547 1 97.12 66 PHE B CA 1
ATOM 2299 C C . PHE B 1 66 ? 9.625 -6.973 -18.75 1 97.12 66 PHE B C 1
ATOM 2301 O O . PHE B 1 66 ? 10.305 -7.371 -19.703 1 97.12 66 PHE B O 1
ATOM 2308 N N . ASN B 1 67 ? 10.109 -6.117 -17.828 1 95.12 67 ASN B N 1
ATOM 2309 C CA . ASN B 1 67 ? 11.508 -5.707 -17.891 1 95.12 67 ASN B CA 1
ATOM 2310 C C . ASN B 1 67 ? 12.445 -6.895 -17.719 1 95.12 67 ASN B C 1
ATOM 2312 O O . ASN B 1 67 ? 13.453 -6.996 -18.422 1 95.12 67 ASN B O 1
ATOM 2316 N N . LYS B 1 68 ? 12.148 -7.734 -16.797 1 95.31 68 LYS B N 1
ATOM 2317 C CA . LYS B 1 68 ? 12.953 -8.93 -16.594 1 95.31 68 LYS B CA 1
ATOM 2318 C C . LYS B 1 68 ? 12.938 -9.82 -17.828 1 95.31 68 LYS B C 1
ATOM 2320 O O . LYS B 1 68 ? 13.977 -10.352 -18.234 1 95.31 68 LYS B O 1
ATOM 2325 N N . ALA B 1 69 ? 11.727 -9.992 -18.391 1 95.62 69 ALA B N 1
ATOM 2326 C CA . ALA B 1 69 ? 11.625 -10.797 -19.609 1 95.62 69 ALA B CA 1
ATOM 2327 C C . ALA B 1 69 ? 12.43 -10.188 -20.75 1 95.62 69 ALA B C 1
ATOM 2329 O O . ALA B 1 69 ? 13.18 -10.883 -21.438 1 95.62 69 ALA B O 1
ATOM 2330 N N . PHE B 1 70 ? 12.375 -8.859 -20.938 1 94.19 70 PHE B N 1
ATOM 2331 C CA . PHE B 1 70 ? 13.055 -8.156 -22.016 1 94.19 70 PHE B CA 1
ATOM 2332 C C . PHE B 1 70 ? 14.562 -8.188 -21.828 1 94.19 70 PHE B C 1
ATOM 2334 O O . PHE B 1 70 ? 15.32 -8.289 -22.797 1 94.19 70 PHE B O 1
ATOM 2341 N N . ALA B 1 71 ? 14.961 -8.094 -20.625 1 92.38 71 ALA B N 1
ATOM 2342 C CA . ALA B 1 71 ? 16.391 -8.141 -20.328 1 92.38 71 ALA B CA 1
ATOM 2343 C C . ALA B 1 71 ? 16.984 -9.484 -20.734 1 92.38 71 ALA B C 1
ATOM 2345 O O . ALA B 1 71 ? 18.141 -9.547 -21.188 1 92.38 71 ALA B O 1
ATOM 2346 N N . LEU B 1 72 ? 16.25 -10.508 -20.578 1 91.5 72 LEU B N 1
ATOM 2347 C CA . LEU B 1 72 ? 16.719 -11.844 -20.938 1 91.5 72 LEU B CA 1
ATOM 2348 C C . LEU B 1 72 ? 16.75 -12.031 -22.453 1 91.5 72 LEU B C 1
ATOM 2350 O O . LEU B 1 72 ? 17.562 -12.773 -22.969 1 91.5 72 LEU B O 1
ATOM 2354 N N . LEU B 1 73 ? 15.844 -11.43 -23.156 1 87.56 73 LEU B N 1
ATOM 2355 C CA . LEU B 1 73 ? 15.805 -11.492 -24.609 1 87.56 73 LEU B CA 1
ATOM 2356 C C . LEU B 1 73 ? 17.031 -10.82 -25.219 1 87.56 73 LEU B C 1
ATOM 2358 O O . LEU B 1 73 ? 17.531 -11.258 -26.25 1 87.56 73 LEU B O 1
ATOM 2362 N N . GLY B 1 74 ? 17.625 -9.805 -24.547 1 79.38 74 GLY B N 1
ATOM 2363 C CA . GLY B 1 74 ? 18.781 -9.07 -25.062 1 79.38 74 GLY B CA 1
ATOM 2364 C C . GLY B 1 74 ? 20.109 -9.672 -24.641 1 79.38 74 GLY B C 1
ATOM 2365 O O . GLY B 1 74 ? 21.156 -9.234 -25.109 1 79.38 74 GLY B O 1
ATOM 2366 N N . SER B 1 75 ? 20.078 -10.617 -23.734 1 75.12 75 SER B N 1
ATOM 2367 C CA . SER B 1 75 ? 21.344 -11.18 -23.25 1 75.12 75 SER B CA 1
ATOM 2368 C C . SER B 1 75 ? 21.812 -12.32 -24.156 1 75.12 75 SER B C 1
ATOM 2370 O O . SER B 1 75 ? 21.031 -13.195 -24.516 1 75.12 75 SER B O 1
ATOM 2372 N N . PRO B 1 76 ? 23.016 -12.273 -24.75 1 64.31 76 PRO B N 1
ATOM 2373 C CA . PRO B 1 76 ? 23.562 -13.32 -25.609 1 64.31 76 PRO B CA 1
ATOM 2374 C C . PRO B 1 76 ? 23.781 -14.641 -24.875 1 64.31 76 PRO B C 1
ATOM 2376 O O . PRO B 1 76 ? 24.344 -14.648 -23.766 1 64.31 76 PRO B O 1
ATOM 2379 N N . SER B 1 77 ? 22.844 -15.523 -24.734 1 60.34 77 SER B N 1
ATOM 2380 C CA . SER B 1 77 ? 23.188 -16.797 -24.109 1 60.34 77 SER B CA 1
ATOM 2381 C C . SER B 1 77 ? 23.719 -17.797 -25.125 1 60.34 77 SER B C 1
ATOM 2383 O O . SER B 1 77 ? 23.016 -18.141 -26.078 1 60.34 77 SER B O 1
ATOM 2385 N N . SER B 1 78 ? 24.938 -18 -25.203 1 57.75 78 SER B N 1
ATOM 2386 C CA . SER B 1 78 ? 25.562 -18.875 -26.203 1 57.75 78 SER B CA 1
ATOM 2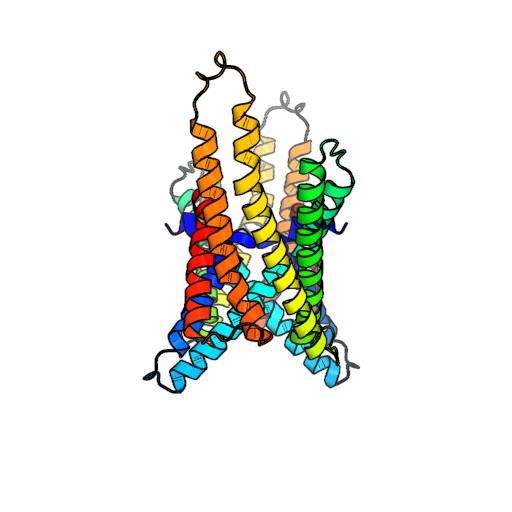387 C C . SER B 1 78 ? 25.344 -20.344 -25.875 1 57.75 78 SER B C 1
ATOM 2389 O O . SER B 1 78 ? 25.25 -21.172 -26.781 1 57.75 78 SER B O 1
ATOM 2391 N N . ALA B 1 79 ? 25.406 -20.828 -24.703 1 58.94 79 ALA B N 1
ATOM 2392 C CA . ALA B 1 79 ? 25.391 -22.266 -24.484 1 58.94 79 ALA B CA 1
ATOM 2393 C C . ALA B 1 79 ? 23.953 -22.797 -24.422 1 58.94 79 ALA B C 1
ATOM 2395 O O . ALA B 1 79 ? 23.047 -22.109 -23.953 1 58.94 79 ALA B O 1
ATOM 2396 N N . GLN B 1 80 ? 23.719 -23.891 -25.078 1 53.31 80 GLN B N 1
ATOM 2397 C CA . GLN B 1 80 ? 22.406 -24.5 -25.219 1 53.31 80 GLN B CA 1
ATOM 2398 C C . GLN B 1 80 ? 21.656 -24.484 -23.891 1 53.31 80 GLN B C 1
ATOM 2400 O O . GLN B 1 80 ? 20.484 -24.109 -23.844 1 53.31 80 GLN B O 1
ATOM 2405 N N . ASN B 1 81 ? 22.234 -25.062 -22.766 1 61.25 81 ASN B N 1
ATOM 2406 C CA . ASN B 1 81 ? 21.594 -25.094 -21.453 1 61.25 81 ASN B CA 1
ATOM 2407 C C . ASN B 1 81 ? 21.234 -23.688 -20.984 1 61.25 81 ASN B C 1
ATOM 2409 O O . ASN B 1 81 ? 20.188 -23.5 -20.359 1 61.25 81 ASN B O 1
ATOM 2413 N N . ASN B 1 82 ? 21.891 -22.891 -21.547 1 79.19 82 ASN B N 1
ATOM 2414 C CA . ASN B 1 82 ? 21.641 -21.5 -21.203 1 79.19 82 ASN B CA 1
ATOM 2415 C C . ASN B 1 82 ? 20.438 -20.938 -21.953 1 79.19 82 ASN B C 1
ATOM 2417 O O . ASN B 1 82 ? 19.641 -20.172 -21.391 1 79.19 82 ASN B O 1
ATOM 2421 N N . VAL B 1 83 ? 20.219 -21.719 -23.109 1 85.19 83 VAL B N 1
ATOM 2422 C CA . VAL B 1 83 ? 19.109 -21.219 -23.922 1 85.19 83 VAL B CA 1
ATOM 2423 C C . VAL B 1 83 ? 17.781 -21.719 -23.344 1 85.19 83 VAL B C 1
ATOM 2425 O O . VAL B 1 83 ? 16.828 -20.953 -23.234 1 85.19 83 VAL B O 1
ATOM 2428 N N . ILE B 1 84 ? 17.766 -23.016 -22.984 1 90.31 84 ILE B N 1
ATOM 2429 C CA . ILE B 1 84 ? 16.562 -23.609 -22.406 1 90.31 84 ILE B CA 1
ATOM 2430 C C . ILE B 1 84 ? 16.188 -22.859 -21.141 1 90.31 84 ILE B C 1
ATOM 2432 O O . ILE B 1 84 ? 15.023 -22.484 -20.953 1 90.31 84 ILE B O 1
ATOM 2436 N N . LYS B 1 85 ? 17.125 -22.641 -20.297 1 91.19 85 LYS B N 1
ATOM 2437 C CA . LYS B 1 85 ? 16.891 -21.906 -19.062 1 91.19 85 LYS B CA 1
ATOM 2438 C C . LYS B 1 85 ? 16.391 -20.5 -19.344 1 91.19 85 LYS B C 1
ATOM 2440 O O . LYS B 1 85 ? 15.461 -20.016 -18.688 1 91.19 85 LYS B O 1
ATOM 2445 N N . THR B 1 86 ? 16.953 -19.938 -20.312 1 92.94 86 THR B N 1
ATOM 2446 C CA . THR B 1 86 ? 16.562 -18.578 -20.688 1 92.94 86 THR B CA 1
ATOM 2447 C C . THR B 1 86 ? 15.133 -18.547 -21.188 1 92.94 86 THR B C 1
ATOM 2449 O O . THR B 1 86 ? 14.359 -17.641 -20.828 1 92.94 86 THR B O 1
ATOM 2452 N N . VAL B 1 87 ? 14.789 -19.5 -21.969 1 94.69 87 VAL B N 1
ATOM 2453 C CA . VAL B 1 87 ? 13.438 -19.562 -22.516 1 94.69 87 VAL B CA 1
ATOM 2454 C C . VAL B 1 87 ? 12.438 -19.766 -21.391 1 94.69 87 VAL B C 1
ATOM 2456 O O . VAL B 1 87 ? 11.367 -19.156 -21.359 1 94.69 87 VAL B O 1
ATOM 2459 N N . ILE B 1 88 ? 12.758 -20.625 -20.438 1 96.56 88 ILE B N 1
ATOM 2460 C CA . ILE B 1 88 ? 11.898 -20.891 -19.281 1 96.56 88 ILE B CA 1
ATOM 2461 C C . ILE B 1 88 ? 11.727 -19.609 -18.469 1 96.56 88 ILE B C 1
ATOM 2463 O O . ILE B 1 88 ? 10.609 -19.25 -18.078 1 96.56 88 ILE B O 1
ATOM 2467 N N . GLU B 1 89 ? 12.758 -18.891 -18.344 1 96.5 89 GLU B N 1
ATOM 2468 C CA . GLU B 1 89 ? 12.719 -17.656 -17.547 1 96.5 89 GLU B CA 1
ATOM 2469 C C . GLU B 1 89 ? 11.93 -16.562 -18.266 1 96.5 89 GLU B C 1
ATOM 2471 O O . GLU B 1 89 ? 11.172 -15.82 -17.641 1 96.5 89 GLU B O 1
ATOM 2476 N N . ILE B 1 90 ? 12.078 -16.5 -19.516 1 97.06 90 ILE B N 1
ATOM 2477 C CA . ILE B 1 90 ? 11.312 -15.539 -20.297 1 97.06 90 ILE B CA 1
ATOM 2478 C C . ILE B 1 90 ? 9.82 -15.852 -20.188 1 97.06 90 ILE B C 1
ATOM 2480 O O . ILE B 1 90 ? 9 -14.953 -19.984 1 97.06 90 ILE B O 1
ATOM 2484 N N . SER B 1 91 ? 9.531 -17.109 -20.312 1 98.12 91 SER B N 1
ATOM 2485 C CA . SER B 1 91 ? 8.141 -17.531 -20.219 1 98.12 91 SER B CA 1
ATOM 2486 C C . SER B 1 91 ? 7.57 -17.234 -18.828 1 98.12 91 SER B C 1
ATOM 2488 O O . SER B 1 91 ? 6.449 -16.719 -18.719 1 98.12 91 SER B O 1
ATOM 2490 N N . LYS B 1 92 ? 8.305 -17.484 -17.844 1 98.44 92 LYS B N 1
ATOM 2491 C CA . LYS B 1 92 ? 7.902 -17.234 -16.469 1 98.44 92 LYS B CA 1
ATOM 2492 C C . LYS B 1 92 ? 7.551 -15.766 -16.25 1 98.44 92 LYS B C 1
ATOM 2494 O O . LYS B 1 92 ? 6.43 -15.438 -15.859 1 98.44 92 LYS B O 1
ATOM 2499 N N . TRP B 1 93 ? 8.422 -14.93 -16.672 1 98.44 93 TRP B N 1
ATOM 2500 C CA . TRP B 1 93 ? 8.25 -13.5 -16.406 1 98.44 93 TRP B CA 1
ATOM 2501 C C . TRP B 1 93 ? 7.199 -12.898 -17.328 1 98.44 93 TRP B C 1
ATOM 2503 O O . TRP B 1 93 ? 6.473 -11.984 -16.922 1 98.44 93 TRP B O 1
ATOM 2513 N N . SER B 1 94 ? 7.066 -13.438 -18.516 1 98.62 94 SER B N 1
ATOM 2514 C CA . SER B 1 94 ? 6 -12.984 -19.391 1 98.62 94 SER B CA 1
ATOM 2515 C C . SER B 1 94 ? 4.625 -13.344 -18.844 1 98.62 94 SER B C 1
ATOM 2517 O O . SER B 1 94 ? 3.705 -12.523 -18.859 1 98.62 94 SER B O 1
ATOM 2519 N N . CYS B 1 95 ? 4.562 -14.523 -18.328 1 98.81 95 CYS B N 1
ATOM 2520 C CA . CYS B 1 95 ? 3.293 -14.961 -17.75 1 98.81 95 CYS B CA 1
ATOM 2521 C C . CYS B 1 95 ? 2.971 -14.18 -16.484 1 98.81 95 CYS B C 1
ATOM 2523 O O . CYS B 1 95 ? 1.825 -13.781 -16.266 1 98.81 95 CYS B O 1
ATOM 2525 N N . PHE B 1 96 ? 3.963 -13.914 -15.672 1 98.69 96 PHE B N 1
ATOM 2526 C CA . PHE B 1 96 ? 3.746 -13.062 -14.516 1 98.69 96 PHE B CA 1
ATOM 2527 C C . PHE B 1 96 ? 3.307 -11.672 -14.938 1 98.69 96 PHE B C 1
ATOM 2529 O O . PHE B 1 96 ? 2.406 -11.086 -14.328 1 98.69 96 PHE B O 1
ATOM 2536 N N . GLY B 1 97 ? 3.977 -11.172 -15.977 1 98.69 97 GLY B N 1
ATOM 2537 C CA . GLY B 1 97 ? 3.586 -9.867 -16.484 1 98.69 97 GLY B CA 1
ATOM 2538 C C . GLY B 1 97 ? 2.135 -9.805 -16.922 1 98.69 97 GLY B C 1
ATOM 2539 O O . GLY B 1 97 ? 1.416 -8.867 -16.594 1 98.69 97 GLY B O 1
ATOM 2540 N N . CYS B 1 98 ? 1.715 -10.773 -17.609 1 98.75 98 CYS B N 1
ATOM 2541 C CA . CYS B 1 98 ? 0.334 -10.852 -18.078 1 98.75 98 CYS B CA 1
ATOM 2542 C C . CYS B 1 98 ? -0.627 -11 -16.906 1 98.75 98 CYS B C 1
ATOM 2544 O O . CYS B 1 98 ? -1.687 -10.367 -16.875 1 98.75 98 CYS B O 1
ATOM 2546 N N . TYR B 1 99 ? -0.291 -11.805 -16.016 1 98.69 99 TYR B N 1
ATOM 2547 C CA . TYR B 1 99 ? -1.105 -11.977 -14.812 1 98.69 99 TYR B CA 1
ATOM 2548 C C . TYR B 1 99 ? -1.342 -10.641 -14.117 1 98.69 99 TYR B C 1
ATOM 2550 O O . TYR B 1 99 ? -2.486 -10.266 -13.852 1 98.69 99 TYR B O 1
ATOM 2558 N N . PHE B 1 100 ? -0.256 -9.914 -13.844 1 98.38 100 PHE B N 1
ATOM 2559 C CA . PHE B 1 100 ? -0.375 -8.664 -13.102 1 98.38 100 PHE B CA 1
ATOM 2560 C C . PHE B 1 100 ? -1.118 -7.617 -13.922 1 98.38 100 PHE B C 1
ATOM 2562 O O . PHE B 1 100 ? -1.868 -6.809 -13.375 1 98.38 100 PHE B O 1
ATOM 2569 N N . LEU B 1 101 ? -0.922 -7.617 -15.18 1 98 101 LEU B N 1
ATOM 2570 C CA . LEU B 1 101 ? -1.626 -6.68 -16.047 1 98 101 LEU B CA 1
ATOM 2571 C C . LEU B 1 101 ? -3.131 -6.926 -16.016 1 98 101 LEU B C 1
ATOM 2573 O O . LEU B 1 101 ? -3.914 -5.988 -15.852 1 98 101 LEU B O 1
ATOM 2577 N N . LEU B 1 102 ? -3.469 -8.148 -16.141 1 98.12 102 LEU B N 1
ATOM 2578 C CA . LEU B 1 102 ? -4.883 -8.508 -16.109 1 98.12 102 LEU B CA 1
ATOM 2579 C C . LEU B 1 102 ? -5.484 -8.242 -14.734 1 98.12 102 LEU B C 1
ATOM 2581 O O . LEU B 1 102 ? -6.625 -7.785 -14.633 1 98.12 102 LEU B O 1
ATOM 2585 N N . GLU B 1 103 ? -4.723 -8.57 -13.734 1 96.94 103 GLU B N 1
ATOM 2586 C CA . GLU B 1 103 ? -5.184 -8.266 -12.383 1 96.94 103 GLU B CA 1
ATOM 2587 C C . GLU B 1 103 ? -5.43 -6.77 -12.211 1 96.94 103 GLU B C 1
ATOM 2589 O O . GLU B 1 103 ? -6.414 -6.367 -11.586 1 96.94 103 GLU B O 1
ATOM 2594 N N . ASP B 1 104 ? -4.586 -5.957 -12.742 1 96.31 104 ASP B N 1
ATOM 2595 C CA . ASP B 1 104 ? -4.766 -4.508 -12.68 1 96.31 104 ASP B CA 1
ATOM 2596 C C . ASP B 1 104 ? -6.066 -4.086 -13.352 1 96.31 104 ASP B C 1
ATOM 2598 O O . ASP B 1 104 ? -6.77 -3.203 -12.852 1 96.31 104 ASP B O 1
ATOM 2602 N N . LEU B 1 105 ? -6.371 -4.738 -14.406 1 95.94 105 LEU B N 1
ATOM 2603 C CA . LEU B 1 105 ? -7.613 -4.418 -15.102 1 95.94 105 LEU B CA 1
ATOM 2604 C C . LEU B 1 105 ? -8.82 -4.758 -14.234 1 95.94 105 LEU B C 1
ATOM 2606 O O . LEU B 1 105 ? -9.805 -4.012 -14.211 1 95.94 105 LEU B O 1
ATOM 2610 N N . THR B 1 106 ? -8.727 -5.805 -13.555 1 95.56 106 THR B N 1
ATOM 2611 C CA . THR B 1 106 ? -9.836 -6.191 -12.688 1 95.56 106 THR B CA 1
ATOM 2612 C C . THR B 1 106 ? -9.938 -5.246 -11.492 1 95.56 106 THR B C 1
ATOM 2614 O O . THR B 1 106 ? -11.031 -5.043 -10.945 1 95.56 106 THR B O 1
ATOM 2617 N N . LEU B 1 107 ? -8.828 -4.727 -11.094 1 93.94 107 LEU B N 1
ATOM 2618 C CA . LEU B 1 107 ? -8.844 -3.746 -10.008 1 93.94 107 LEU B CA 1
ATOM 2619 C C . LEU B 1 107 ? -9.578 -2.479 -10.438 1 93.94 107 LEU B C 1
ATOM 2621 O O . LEU B 1 107 ? -10.328 -1.896 -9.656 1 93.94 107 LEU B O 1
ATOM 2625 N N . LEU B 1 108 ? -9.367 -2.068 -11.641 1 92.5 108 LEU B N 1
ATOM 2626 C CA . LEU B 1 108 ? -10.062 -0.895 -12.156 1 92.5 108 LEU B CA 1
ATOM 2627 C C . LEU B 1 108 ? -11.57 -1.128 -12.195 1 92.5 108 LEU B C 1
ATOM 2629 O O . LEU B 1 108 ? -12.352 -0.204 -11.953 1 92.5 108 LEU B O 1
ATOM 2633 N N . HIS B 1 109 ? -11.922 -2.357 -12.422 1 92.12 109 HIS B N 1
ATOM 2634 C CA . HIS B 1 109 ? -13.336 -2.723 -12.375 1 92.12 109 HIS B CA 1
ATOM 2635 C C . HIS B 1 109 ? -13.859 -2.689 -10.938 1 92.12 109 HIS B C 1
ATOM 2637 O O . HIS B 1 109 ? -14.93 -2.141 -10.68 1 92.12 109 HIS B O 1
ATOM 2643 N N . ALA B 1 110 ? -13.078 -3.234 -10.031 1 89 110 ALA B N 1
ATOM 2644 C CA . ALA B 1 110 ? -13.492 -3.336 -8.633 1 89 110 ALA B CA 1
ATOM 2645 C C . ALA B 1 110 ? -13.633 -1.955 -8 1 89 110 ALA B C 1
ATOM 2647 O O . ALA B 1 110 ? -14.461 -1.755 -7.113 1 89 110 ALA B O 1
ATOM 2648 N N . THR B 1 111 ? -12.859 -0.94 -8.445 1 87.25 111 THR B N 1
ATOM 2649 C CA . THR B 1 111 ? -12.914 0.416 -7.91 1 87.25 111 THR B CA 1
ATOM 2650 C C . THR B 1 111 ? -13.883 1.277 -8.711 1 87.25 111 THR B C 1
ATOM 2652 O O . THR B 1 111 ? -14.008 2.479 -8.469 1 87.25 111 THR B O 1
ATOM 2655 N N . SER B 1 112 ? -14.484 0.739 -9.711 1 86.06 112 SER B N 1
ATOM 2656 C CA . SER B 1 112 ? -15.484 1.392 -10.562 1 86.06 112 SER B CA 1
ATOM 2657 C C . SER B 1 112 ? -14.852 2.512 -11.383 1 86.06 112 SER B C 1
ATOM 2659 O O . SER B 1 112 ? -15.547 3.426 -11.828 1 86.06 112 SER B O 1
ATOM 2661 N N . ILE B 1 113 ? -13.609 2.498 -11.438 1 83.75 113 ILE B N 1
ATOM 2662 C CA . ILE B 1 113 ? -12.938 3.459 -12.305 1 83.75 113 ILE B CA 1
ATOM 2663 C C . ILE B 1 113 ? -13.211 3.121 -13.766 1 83.75 113 ILE B C 1
ATOM 2665 O O . ILE B 1 113 ? -13.516 4.008 -14.57 1 83.75 113 ILE B O 1
ATOM 2669 N N . TYR B 1 114 ? -13.133 1.825 -14.055 1 86.38 114 TYR B N 1
ATOM 2670 C CA . TYR B 1 114 ? -13.406 1.315 -15.391 1 86.38 114 TYR B CA 1
ATOM 2671 C C . TYR B 1 114 ? -14.164 -0.002 -15.328 1 86.38 114 TYR B C 1
ATOM 2673 O O . TYR B 1 114 ? -13.578 -1.076 -15.461 1 86.38 114 TYR B O 1
ATOM 2681 N N . PRO B 1 115 ? -15.438 0.194 -15.18 1 88.56 115 PRO B N 1
ATOM 2682 C CA . PRO B 1 115 ? -16.234 -1.036 -15.156 1 88.56 115 PRO B CA 1
ATOM 2683 C C . PRO B 1 115 ? -16.156 -1.812 -16.469 1 88.56 115 PRO B C 1
ATOM 2685 O O . PRO B 1 115 ? -16.25 -1.218 -17.547 1 88.56 115 PRO B O 1
ATOM 2688 N N . ASN B 1 116 ? -15.859 -3.016 -16.391 1 90.5 116 ASN B N 1
ATOM 2689 C CA . ASN B 1 116 ? -15.68 -3.906 -17.531 1 90.5 116 ASN B CA 1
ATOM 2690 C C . ASN B 1 116 ? -16.656 -5.082 -17.484 1 90.5 116 ASN B C 1
ATOM 2692 O O . ASN B 1 116 ? -16.641 -5.871 -16.547 1 90.5 116 ASN B O 1
ATOM 2696 N N . PRO B 1 117 ? -17.469 -5.238 -18.531 1 91.94 117 PRO B N 1
ATOM 2697 C CA . PRO B 1 117 ? -18.422 -6.348 -18.547 1 91.94 117 PRO B CA 1
ATOM 2698 C C . PRO B 1 117 ? -17.734 -7.711 -18.625 1 91.94 117 PRO B C 1
ATOM 2700 O O . PRO B 1 117 ? -18.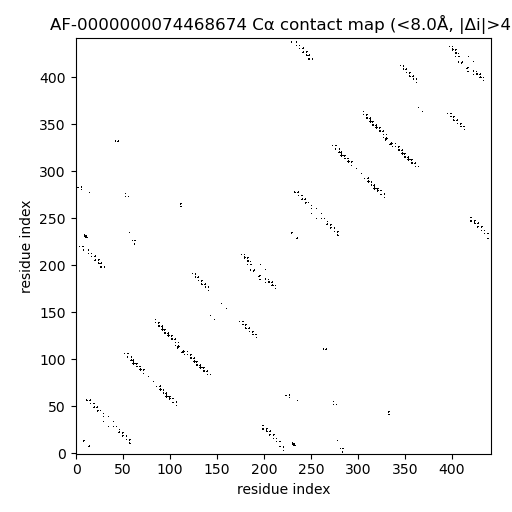344 -8.734 -18.297 1 91.94 117 PRO B O 1
ATOM 2703 N N . TYR B 1 118 ? -16.453 -7.758 -19 1 95.31 118 TYR B N 1
ATOM 2704 C CA . TYR B 1 118 ? -15.742 -9.023 -19.141 1 95.31 118 TYR B CA 1
ATOM 2705 C C . TYR B 1 118 ? -14.883 -9.305 -17.906 1 95.31 118 TYR B C 1
ATOM 2707 O O . TYR B 1 118 ? -13.883 -10.031 -18 1 95.31 118 TYR B O 1
ATOM 2715 N N . ASN B 1 119 ? -15.195 -8.719 -16.828 1 94.94 119 ASN B N 1
ATOM 2716 C CA . ASN B 1 119 ? -14.383 -8.828 -15.617 1 94.94 119 ASN B CA 1
ATOM 2717 C C . ASN B 1 119 ? -14.172 -10.281 -15.211 1 94.94 119 ASN B C 1
ATOM 2719 O O . ASN B 1 119 ? -13.062 -10.672 -14.844 1 94.94 119 ASN B O 1
ATOM 2723 N N . LYS B 1 120 ? -15.195 -11.086 -15.258 1 95.25 120 LYS B N 1
ATOM 2724 C CA . LYS B 1 120 ? -15.078 -12.484 -14.859 1 95.25 120 LYS B CA 1
ATOM 2725 C C . LYS B 1 120 ? -14.109 -13.242 -15.766 1 95.25 120 LYS B C 1
ATOM 2727 O O . LYS B 1 120 ? -13.297 -14.039 -15.289 1 95.25 120 LYS B O 1
ATOM 2732 N N . ALA B 1 121 ? -14.203 -12.969 -17 1 97.25 121 ALA B N 1
ATOM 2733 C CA . ALA B 1 121 ? -13.312 -13.617 -17.969 1 97.25 121 ALA B CA 1
ATOM 2734 C C . ALA B 1 121 ? -11.867 -13.172 -17.766 1 97.25 121 ALA B C 1
ATOM 2736 O O . ALA B 1 121 ? -10.938 -13.977 -17.859 1 97.25 121 ALA B O 1
ATOM 2737 N N . ILE B 1 122 ? -11.75 -11.898 -17.531 1 97.75 122 ILE B N 1
ATOM 2738 C CA . ILE B 1 122 ? -10.414 -11.352 -17.328 1 97.75 122 ILE B CA 1
ATOM 2739 C C . ILE B 1 122 ? -9.789 -11.953 -16.078 1 97.75 122 ILE B C 1
ATOM 2741 O O . ILE B 1 122 ? -8.609 -12.312 -16.062 1 97.75 122 ILE B O 1
ATOM 2745 N N . LEU B 1 123 ? -10.594 -12.07 -15.102 1 96.81 123 LEU B N 1
ATOM 2746 C CA . LEU B 1 123 ? -10.125 -12.68 -13.859 1 96.81 123 LEU B CA 1
ATOM 2747 C C . LEU B 1 123 ? -9.703 -14.125 -14.086 1 96.81 123 LEU B C 1
ATOM 2749 O O . LEU B 1 123 ? -8.68 -14.562 -13.555 1 96.81 123 LEU B O 1
ATOM 2753 N N . THR B 1 124 ? -10.406 -14.844 -14.852 1 98.12 124 THR B N 1
ATOM 2754 C CA . THR B 1 124 ? -10.086 -16.234 -15.164 1 98.12 124 THR B CA 1
ATOM 2755 C C . THR B 1 124 ? -8.766 -16.328 -15.922 1 98.12 124 THR B C 1
ATOM 2757 O O . THR B 1 124 ? -7.91 -17.141 -15.578 1 98.12 124 THR B O 1
ATOM 2760 N N . GLU B 1 125 ? -8.617 -15.469 -16.875 1 98.69 125 GLU B N 1
ATOM 2761 C CA . GLU B 1 125 ? -7.383 -15.461 -17.641 1 98.69 125 GLU B CA 1
ATOM 2762 C C . GLU B 1 125 ? -6.191 -15.078 -16.781 1 98.69 125 GLU B C 1
ATOM 2764 O O . GLU B 1 125 ? -5.098 -15.625 -16.938 1 98.69 125 GLU B O 1
ATOM 2769 N N . ALA B 1 126 ? -6.445 -14.141 -15.891 1 98.5 126 ALA B N 1
ATOM 2770 C CA . ALA B 1 126 ? -5.375 -13.75 -14.977 1 98.5 126 ALA B CA 1
ATOM 2771 C C . ALA B 1 126 ? -4.887 -14.945 -14.156 1 98.5 126 ALA B C 1
ATOM 2773 O O . ALA B 1 126 ? -3.682 -15.172 -14.039 1 98.5 126 ALA B O 1
ATOM 2774 N N . ASN B 1 127 ? -5.777 -15.742 -13.719 1 98.5 127 ASN B N 1
ATOM 2775 C CA . ASN B 1 127 ? -5.406 -16.891 -12.891 1 98.5 127 ASN B CA 1
ATOM 2776 C C . ASN B 1 127 ? -4.727 -17.969 -13.719 1 98.5 127 ASN B C 1
ATOM 2778 O O . ASN B 1 127 ? -3.85 -18.688 -13.219 1 98.5 127 ASN B O 1
ATOM 2782 N N . LYS B 1 128 ? -5.102 -18.094 -14.961 1 98.81 128 LYS B N 1
ATOM 2783 C CA . LYS B 1 128 ? -4.391 -19.016 -15.836 1 98.81 128 LYS B CA 1
ATOM 2784 C C . LYS B 1 128 ? -2.928 -18.609 -16 1 98.81 128 LYS B C 1
ATOM 2786 O O . LYS B 1 128 ? -2.025 -19.438 -15.844 1 98.81 128 LYS B O 1
ATOM 2791 N N . PHE B 1 129 ? -2.787 -17.375 -16.266 1 98.88 129 PHE B N 1
ATOM 2792 C CA . PHE B 1 129 ? -1.428 -16.875 -16.453 1 98.88 129 PHE B CA 1
ATOM 2793 C C . PHE B 1 129 ? -0.622 -17.016 -15.164 1 98.88 129 PHE B C 1
ATOM 2795 O O . PHE B 1 129 ? 0.58 -17.281 -15.203 1 98.88 129 PHE B O 1
ATOM 2802 N N . TRP B 1 130 ? -1.292 -16.75 -14.062 1 98.81 130 TRP B N 1
ATOM 2803 C CA . TRP B 1 130 ? -0.609 -16.953 -12.789 1 98.81 130 TRP B CA 1
ATOM 2804 C C . TRP B 1 130 ? -0.178 -18.406 -12.617 1 98.81 130 TRP B C 1
ATOM 2806 O O . TRP B 1 130 ? 0.96 -18.672 -12.227 1 98.81 130 TRP B O 1
ATOM 2816 N N . PHE B 1 131 ? -1.029 -19.328 -12.969 1 98.81 131 PHE B N 1
ATOM 2817 C CA . PHE B 1 131 ? -0.75 -20.75 -12.875 1 98.81 131 PHE B CA 1
ATOM 2818 C C . PHE B 1 131 ? 0.423 -21.125 -13.773 1 98.81 131 PHE B C 1
ATOM 2820 O O . PHE B 1 131 ? 1.331 -21.844 -13.344 1 98.81 131 PHE B O 1
ATOM 2827 N N . TYR B 1 132 ? 0.415 -20.625 -14.977 1 98.88 132 TYR B N 1
ATOM 2828 C CA . TYR B 1 132 ? 1.501 -20.906 -15.906 1 98.88 132 TYR B CA 1
ATOM 2829 C C . TYR B 1 132 ? 2.82 -20.344 -15.398 1 98.88 132 TYR B C 1
ATOM 2831 O O . TYR B 1 132 ? 3.863 -21 -15.492 1 98.88 132 TYR B O 1
ATOM 2839 N N . ALA B 1 133 ? 2.783 -19.188 -14.898 1 98.81 133 ALA B N 1
ATOM 2840 C CA . ALA B 1 133 ? 3.996 -18.531 -14.398 1 98.81 133 ALA B CA 1
ATOM 2841 C C . ALA B 1 133 ? 4.645 -19.359 -13.297 1 98.81 133 ALA B C 1
ATOM 2843 O O . ALA B 1 133 ? 5.855 -19.594 -13.312 1 98.81 133 ALA B O 1
ATOM 2844 N N . LEU B 1 134 ? 3.811 -19.797 -12.414 1 98.69 134 LEU B N 1
ATOM 2845 C CA . LEU B 1 134 ? 4.305 -20.625 -11.312 1 98.69 134 LEU B CA 1
ATOM 2846 C C . LEU B 1 134 ? 4.824 -21.953 -11.828 1 98.69 134 LEU B C 1
ATOM 2848 O O . LEU B 1 134 ? 5.832 -22.469 -11.336 1 98.69 134 LEU B O 1
ATOM 2852 N N . GLY B 1 135 ? 4.148 -22.469 -12.82 1 98.56 135 GLY B N 1
ATOM 2853 C CA . GLY B 1 135 ? 4.629 -23.688 -13.445 1 98.56 135 GLY B CA 1
ATOM 2854 C C . GLY B 1 135 ? 6.008 -23.531 -14.062 1 98.56 135 GLY B C 1
ATOM 2855 O O . GLY B 1 135 ? 6.879 -24.391 -13.859 1 98.56 135 GLY B O 1
ATOM 2856 N N . PHE B 1 136 ? 6.203 -22.484 -14.75 1 98.56 136 PHE B N 1
ATOM 2857 C CA . PHE B 1 136 ? 7.504 -22.219 -15.359 1 98.56 136 PHE B CA 1
ATOM 2858 C C . PHE B 1 136 ? 8.562 -21.969 -14.289 1 98.56 136 PHE B C 1
ATOM 2860 O O . PHE B 1 136 ? 9.719 -22.344 -14.461 1 98.56 136 PHE B O 1
ATOM 2867 N N . SER B 1 137 ? 8.141 -21.344 -13.227 1 97.94 137 SER B N 1
ATOM 2868 C CA . SER B 1 137 ? 9.062 -21.125 -12.125 1 97.94 137 SER B CA 1
ATOM 2869 C C . SER B 1 137 ? 9.539 -22.438 -11.531 1 97.94 137 SER B C 1
ATOM 2871 O O . SER B 1 137 ? 10.727 -22.625 -11.266 1 97.94 137 SER B O 1
ATOM 2873 N N . ILE B 1 138 ? 8.664 -23.312 -11.336 1 97.81 138 ILE B N 1
ATOM 2874 C CA . ILE B 1 138 ? 8.992 -24.625 -10.805 1 97.81 138 ILE B CA 1
ATOM 2875 C C . ILE B 1 138 ? 9.898 -25.359 -11.789 1 97.81 138 ILE B C 1
ATOM 2877 O O . ILE B 1 138 ? 10.906 -25.953 -11.383 1 97.81 138 ILE B O 1
ATOM 2881 N N . LEU B 1 139 ? 9.578 -25.297 -13.047 1 96.69 139 LEU B N 1
ATOM 2882 C CA . LEU B 1 139 ? 10.375 -25.938 -14.086 1 96.69 139 LEU B CA 1
ATOM 2883 C C . LEU B 1 139 ? 11.797 -25.391 -14.094 1 96.69 139 LEU B C 1
ATOM 2885 O O . LEU B 1 139 ? 12.758 -26.141 -14.25 1 96.69 139 LEU B O 1
ATOM 2889 N N . GLY B 1 140 ? 11.898 -24.078 -13.977 1 94.69 140 GLY B N 1
ATOM 2890 C CA . GLY B 1 140 ? 13.219 -23.453 -13.938 1 94.69 140 GLY B CA 1
ATOM 2891 C C . GLY B 1 140 ? 14.055 -23.906 -12.766 1 94.69 140 GLY B C 1
ATOM 2892 O O . GLY B 1 140 ? 15.242 -24.203 -12.922 1 94.69 140 GLY B O 1
ATOM 2893 N N . ALA B 1 141 ? 13.43 -23.969 -11.633 1 94 141 ALA B N 1
ATOM 2894 C CA . ALA B 1 141 ? 14.141 -24.422 -10.445 1 94 141 ALA B CA 1
ATOM 2895 C C . ALA B 1 141 ? 14.562 -25.891 -10.578 1 94 141 ALA B C 1
ATOM 2897 O O . ALA B 1 141 ? 15.68 -26.25 -10.219 1 94 141 ALA B O 1
ATOM 2898 N N . ALA B 1 142 ? 13.648 -26.688 -11.07 1 92 142 ALA B N 1
ATOM 2899 C CA . ALA B 1 142 ? 13.977 -28.094 -11.305 1 92 142 ALA B CA 1
ATOM 2900 C C . ALA B 1 142 ? 15.125 -28.234 -12.289 1 92 142 ALA B C 1
ATOM 2902 O O . ALA B 1 142 ? 16.031 -29.047 -12.086 1 92 142 ALA B O 1
ATOM 2903 N N . PHE B 1 143 ? 15.062 -27.438 -13.32 1 91.44 143 PHE B N 1
ATOM 2904 C CA . PHE B 1 143 ? 16.125 -27.422 -14.32 1 91.44 143 PHE B CA 1
ATOM 2905 C C . PHE B 1 143 ? 17.469 -27.109 -13.68 1 91.44 143 PHE B C 1
ATOM 2907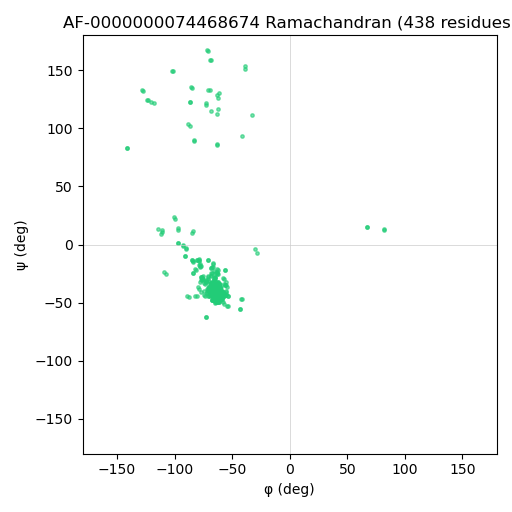 O O . PHE B 1 143 ? 18.469 -27.781 -13.945 1 91.44 143 PHE B O 1
ATOM 2914 N N . ASP B 1 144 ? 17.5 -26.156 -12.797 1 90.25 144 ASP B N 1
ATOM 2915 C CA . ASP B 1 144 ? 18.719 -25.75 -12.102 1 90.25 144 ASP B CA 1
ATOM 2916 C C . ASP B 1 144 ? 19.234 -26.859 -11.188 1 90.25 144 ASP B C 1
ATOM 2918 O O . ASP B 1 144 ? 20.438 -27.062 -11.047 1 90.25 144 ASP B O 1
ATOM 2922 N N . ILE B 1 145 ? 18.344 -27.5 -10.562 1 87.81 145 ILE B N 1
ATOM 2923 C CA . ILE B 1 145 ? 18.734 -28.562 -9.656 1 87.81 145 ILE B CA 1
ATOM 2924 C C . ILE B 1 145 ? 19.328 -29.719 -10.445 1 87.81 145 ILE B C 1
ATOM 2926 O O . ILE B 1 145 ? 20.344 -30.312 -10.039 1 87.81 145 ILE B O 1
ATOM 2930 N N . ILE B 1 146 ? 18.812 -30.031 -11.562 1 86.19 146 ILE B N 1
ATOM 2931 C CA . ILE B 1 146 ? 19.219 -31.203 -12.344 1 86.19 146 ILE B CA 1
ATOM 2932 C C . ILE B 1 146 ? 20.5 -30.891 -13.109 1 86.19 146 ILE B C 1
ATOM 2934 O O . ILE B 1 146 ? 21.406 -31.719 -13.195 1 86.19 146 ILE B O 1
ATOM 2938 N N . PHE B 1 147 ? 20.703 -29.656 -13.625 1 81 147 PHE B N 1
ATOM 2939 C CA . PHE B 1 147 ? 21.797 -29.359 -14.539 1 81 147 PHE B CA 1
ATOM 2940 C C . PHE B 1 147 ? 22.844 -28.5 -13.852 1 81 147 PHE B C 1
ATOM 2942 O O . PHE B 1 147 ? 23.922 -28.25 -14.414 1 81 147 PHE B O 1
ATOM 2949 N N . SER B 1 148 ? 22.641 -27.703 -12.797 1 69.81 148 SER B N 1
ATOM 2950 C CA . SER B 1 148 ? 23.703 -26.953 -12.117 1 69.81 148 SER B CA 1
ATOM 2951 C C . SER B 1 148 ? 24.703 -27.891 -11.469 1 69.81 148 SER B C 1
ATOM 2953 O O . SER B 1 148 ? 25.875 -27.531 -11.281 1 69.81 148 SER B O 1
ATOM 2955 N N . SER B 1 149 ? 24.453 -29.047 -10.961 1 57.34 149 SER B N 1
ATOM 2956 C CA . SER B 1 149 ? 25.438 -29.953 -10.391 1 57.34 149 SER B CA 1
ATOM 2957 C C . SER B 1 149 ? 26.422 -30.438 -11.453 1 57.34 149 SER B C 1
ATOM 2959 O O . SER B 1 149 ? 27.531 -30.844 -11.133 1 57.34 149 SER B O 1
ATOM 2961 N N . ALA B 1 150 ? 26.125 -30.469 -12.719 1 50.25 150 ALA B N 1
ATOM 2962 C CA . ALA B 1 150 ? 27 -31.047 -13.727 1 50.25 150 ALA B CA 1
ATOM 2963 C C . ALA B 1 150 ? 28.172 -30.125 -14.039 1 50.25 150 ALA B C 1
ATOM 2965 O O . ALA B 1 150 ? 29.266 -30.578 -14.406 1 50.25 150 ALA B O 1
ATOM 2966 N N . SER B 1 151 ? 27.938 -28.844 -13.883 1 50.31 151 SER B N 1
ATOM 2967 C CA . SER B 1 151 ? 29.062 -27.984 -14.258 1 50.31 151 SER B CA 1
ATOM 2968 C C . SER B 1 151 ? 30.141 -27.984 -13.18 1 50.31 151 SER B C 1
ATOM 2970 O O . SER B 1 151 ? 31.266 -27.531 -13.422 1 50.31 151 SER B O 1
ATOM 2972 N N . SER B 1 152 ? 29.766 -28.219 -11.906 1 48.75 152 SER B N 1
ATOM 2973 C CA . SER B 1 152 ? 30.859 -28.234 -10.938 1 48.75 152 SER B CA 1
ATOM 2974 C C . SER B 1 152 ? 31.766 -29.438 -11.133 1 48.75 152 SER B C 1
ATOM 2976 O O . SER B 1 152 ? 32.875 -29.469 -10.625 1 48.75 152 SER B O 1
ATOM 2978 N N . ALA B 1 153 ? 31.344 -30.531 -11.789 1 44.81 153 ALA B N 1
ATOM 2979 C CA . ALA B 1 153 ? 32.219 -31.688 -11.883 1 44.81 153 ALA B CA 1
ATOM 2980 C C . ALA B 1 153 ? 33.375 -31.438 -12.844 1 44.81 153 ALA B C 1
ATOM 2982 O O . ALA B 1 153 ? 34.406 -32.094 -12.758 1 44.81 153 ALA B O 1
ATOM 2983 N N . SER B 1 154 ? 33.25 -30.609 -13.914 1 40.25 154 SER B N 1
ATOM 2984 C CA . SER B 1 154 ? 34.406 -30.469 -14.789 1 40.25 154 SER B CA 1
ATOM 2985 C C . SER B 1 154 ? 35.438 -29.516 -14.188 1 40.25 154 SER B C 1
ATOM 2987 O O . SER B 1 154 ? 36.438 -29.188 -14.836 1 40.25 154 SER B O 1
ATOM 2989 N N . LYS B 1 155 ? 35.156 -28.719 -13.117 1 47.44 155 LYS B N 1
ATOM 2990 C CA . LYS B 1 155 ? 36.281 -27.938 -12.617 1 47.44 155 LYS B CA 1
ATOM 2991 C C . LYS B 1 155 ? 37.344 -28.828 -11.984 1 47.44 155 LYS B C 1
ATOM 2993 O O . LYS B 1 155 ? 37 -29.766 -11.25 1 47.44 155 LYS B O 1
ATOM 2998 N N . THR B 1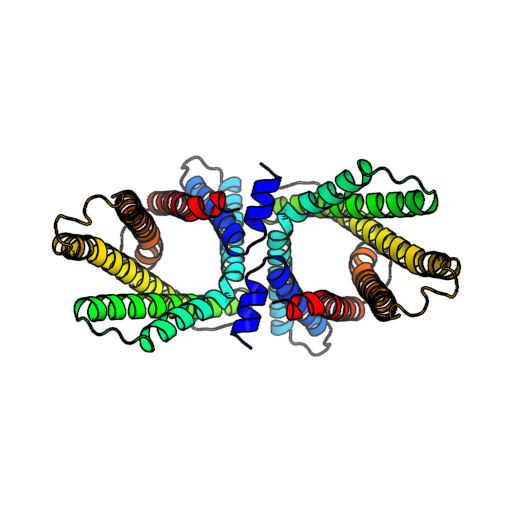 156 ? 38.656 -28.953 -12.547 1 40.69 156 THR B N 1
ATOM 2999 C CA . THR B 1 156 ? 39.875 -29.656 -12.195 1 40.69 156 THR B CA 1
ATOM 3000 C C . THR B 1 156 ? 40.125 -29.625 -10.688 1 40.69 156 THR B C 1
ATOM 3002 O O . THR B 1 156 ? 39.75 -28.656 -10.023 1 40.69 156 THR B O 1
ATOM 3005 N N . LYS B 1 157 ? 40.875 -30.625 -9.992 1 46.12 157 LYS B N 1
ATOM 3006 C CA . LYS B 1 157 ? 41.344 -30.953 -8.656 1 46.12 157 LYS B CA 1
ATOM 3007 C C . LYS B 1 157 ? 41.875 -29.719 -7.938 1 46.12 157 LYS B C 1
ATOM 3009 O O . LYS B 1 157 ? 41.781 -29.609 -6.711 1 46.12 157 LYS B O 1
ATOM 3014 N N . ASP B 1 158 ? 42.719 -28.875 -8.57 1 43.09 158 ASP B N 1
ATOM 3015 C CA . ASP B 1 158 ? 43.5 -27.859 -7.863 1 43.09 158 ASP B CA 1
ATOM 3016 C C . ASP B 1 158 ? 42.594 -26.75 -7.32 1 43.09 158 ASP B C 1
ATOM 3018 O O . ASP B 1 158 ? 43.031 -25.953 -6.48 1 43.09 158 ASP B O 1
ATOM 3022 N N . GLU B 1 159 ? 41.625 -26.359 -7.941 1 42.56 159 GLU B N 1
ATOM 3023 C CA . GLU B 1 159 ? 40.75 -25.266 -7.48 1 42.56 159 GLU B CA 1
ATOM 3024 C C . GLU B 1 159 ? 39.688 -25.766 -6.504 1 42.56 159 GLU B C 1
ATOM 3026 O O . GLU B 1 159 ? 38.75 -25.047 -6.211 1 42.56 159 GLU B O 1
ATOM 3031 N N . LYS B 1 160 ? 39.781 -26.922 -6.02 1 42.03 160 LYS B N 1
ATOM 3032 C CA . LYS B 1 160 ? 38.938 -27.531 -4.98 1 42.03 160 LYS B CA 1
ATOM 3033 C C . LYS B 1 160 ? 38.969 -26.688 -3.707 1 42.03 160 LYS B C 1
ATOM 3035 O O . LYS B 1 160 ? 38.188 -26.953 -2.773 1 42.03 160 LYS B O 1
ATOM 3040 N N . GLU B 1 161 ? 40.031 -26.109 -3.436 1 38.34 161 GLU B N 1
ATOM 3041 C CA . GLU B 1 161 ? 40.156 -25.469 -2.133 1 38.34 161 GLU B CA 1
ATOM 3042 C C . GLU B 1 161 ? 39.188 -24.297 -1.99 1 38.34 161 GLU B C 1
ATOM 3044 O O . GLU B 1 161 ? 39.062 -23.703 -0.917 1 38.34 161 GLU B O 1
ATOM 3049 N N . LYS B 1 162 ? 38.969 -23.562 -3.096 1 41.19 162 LYS B N 1
ATOM 3050 C CA . LYS B 1 162 ? 38.031 -22.484 -2.822 1 41.19 162 LYS B CA 1
ATOM 3051 C C . LYS B 1 162 ? 36.656 -23.031 -2.432 1 41.19 162 LYS B C 1
ATOM 3053 O O . LYS B 1 162 ? 36.094 -23.828 -3.162 1 41.19 162 LYS B O 1
ATOM 3058 N N . LYS B 1 163 ? 36.094 -22.906 -1.165 1 40.81 163 LYS B N 1
ATOM 3059 C CA . LYS B 1 163 ? 35.062 -23.234 -0.177 1 40.81 163 LYS B CA 1
ATOM 3060 C C . LYS B 1 163 ? 33.719 -23.469 -0.845 1 40.81 163 LYS B C 1
ATOM 3062 O O . LYS B 1 163 ? 33.281 -22.672 -1.686 1 40.81 163 LYS B O 1
ATOM 3067 N N . GLU B 1 164 ? 33.062 -24.578 -0.954 1 39.66 164 GLU B N 1
ATOM 3068 C CA . GLU B 1 164 ? 31.734 -25.172 -1.083 1 39.66 164 GLU B CA 1
ATOM 3069 C C . GLU B 1 164 ? 30.672 -24.297 -0.426 1 39.66 164 GLU B C 1
ATOM 3071 O O . GLU B 1 164 ? 29.547 -24.75 -0.186 1 39.66 164 GLU B O 1
ATOM 3076 N N . ALA B 1 165 ? 30.953 -23.297 0.248 1 45.09 165 ALA B N 1
ATOM 3077 C CA . ALA B 1 165 ? 29.984 -22.453 0.963 1 45.09 165 ALA B CA 1
ATOM 3078 C C . ALA B 1 165 ? 28.891 -21.953 0.025 1 45.09 165 ALA B C 1
ATOM 3080 O O . ALA B 1 165 ? 27.734 -21.812 0.429 1 45.09 165 ALA B O 1
ATOM 3081 N N . PRO B 1 166 ? 29.156 -21.641 -1.186 1 48.94 166 PRO B N 1
ATOM 3082 C CA . PRO B 1 166 ? 28.188 -20.953 -2.045 1 48.94 166 PRO B CA 1
ATOM 3083 C C . PRO B 1 166 ? 27.094 -21.891 -2.57 1 48.94 166 PRO B C 1
ATOM 3085 O O . PRO B 1 166 ? 25.984 -21.453 -2.84 1 48.94 166 PRO B O 1
ATOM 3088 N N . SER B 1 167 ? 27.375 -23.25 -2.785 1 51.25 167 SER B N 1
ATOM 3089 C CA . SER B 1 167 ? 26.453 -24.188 -3.404 1 51.25 167 SER B CA 1
ATOM 3090 C C . SER B 1 167 ? 25.312 -24.562 -2.451 1 51.25 167 SER B C 1
ATOM 3092 O O . SER B 1 167 ? 24.156 -24.625 -2.854 1 51.25 167 SER B O 1
ATOM 3094 N N . ILE B 1 168 ? 25.578 -24.859 -1.146 1 50.09 168 ILE B N 1
ATOM 3095 C CA . ILE B 1 168 ? 24.578 -25.172 -0.141 1 50.09 168 ILE B CA 1
ATOM 3096 C C . ILE B 1 168 ? 23.578 -24.016 -0.034 1 50.09 168 ILE B C 1
ATOM 3098 O O . ILE B 1 168 ? 22.375 -24.234 0.045 1 50.09 168 ILE B O 1
ATOM 3102 N N . ASN B 1 169 ? 24.125 -22.891 -0.33 1 75.81 169 ASN B N 1
ATOM 3103 C CA . ASN B 1 169 ? 23.312 -21.688 -0.243 1 75.81 169 ASN B CA 1
ATOM 3104 C C . ASN B 1 169 ? 22.391 -21.547 -1.453 1 75.81 169 ASN B C 1
ATOM 3106 O O . ASN B 1 169 ? 21.219 -21.172 -1.313 1 75.81 169 ASN B O 1
ATOM 3110 N N . ARG B 1 170 ? 22.844 -22.312 -2.49 1 80.88 170 ARG B N 1
ATOM 3111 C CA . ARG B 1 170 ? 22.047 -22.219 -3.703 1 80.88 170 ARG B CA 1
ATOM 3112 C C . ARG B 1 170 ? 20.906 -23.234 -3.691 1 80.88 170 ARG B C 1
ATOM 3114 O O . ARG B 1 170 ? 19.781 -22.922 -4.059 1 80.88 170 ARG B O 1
ATOM 3121 N N . PHE B 1 171 ? 21.281 -24.484 -3.287 1 84.56 171 PHE B N 1
ATOM 3122 C CA . PHE B 1 171 ? 20.266 -25.531 -3.221 1 84.56 171 PHE B CA 1
ATOM 3123 C C . PHE B 1 171 ? 19.188 -25.172 -2.215 1 84.56 171 PHE B C 1
ATOM 3125 O O . PHE B 1 171 ? 18 -25.406 -2.461 1 84.56 171 PHE B O 1
ATOM 3132 N N . SER B 1 172 ? 19.625 -24.672 -1.162 1 87.19 172 SER B N 1
ATOM 3133 C CA . SER B 1 172 ? 18.656 -24.234 -0.154 1 87.19 172 SER B CA 1
ATOM 3134 C C . SER B 1 172 ? 17.734 -23.156 -0.704 1 87.19 172 SER B C 1
ATOM 3136 O O . SER B 1 172 ? 16.531 -23.156 -0.421 1 87.19 172 SER B O 1
ATOM 3138 N N . LEU B 1 173 ? 18.234 -22.344 -1.484 1 89.62 173 LEU B N 1
ATOM 3139 C CA . LEU B 1 173 ? 17.453 -21.297 -2.1 1 89.62 173 LEU B CA 1
ATOM 3140 C C . LEU B 1 173 ? 16.453 -21.875 -3.094 1 89.62 173 LEU B C 1
ATOM 3142 O O . LEU B 1 173 ? 15.289 -21.453 -3.131 1 89.62 173 LEU B O 1
ATOM 3146 N N . LEU B 1 174 ? 16.906 -22.812 -3.863 1 92.25 174 LEU B N 1
ATOM 3147 C CA . LEU B 1 174 ? 16.031 -23.438 -4.852 1 92.25 174 LEU B CA 1
ATOM 3148 C C . LEU B 1 174 ? 14.906 -24.203 -4.172 1 92.25 174 LEU B C 1
ATOM 3150 O O . LEU B 1 174 ? 13.758 -24.172 -4.633 1 92.25 174 LEU B O 1
ATOM 3154 N N . LYS B 1 175 ? 15.25 -24.875 -3.123 1 92.81 175 LYS B N 1
ATOM 3155 C CA . LYS B 1 175 ? 14.242 -25.609 -2.375 1 92.81 175 LYS B CA 1
ATOM 3156 C C . LYS B 1 175 ? 13.18 -24.672 -1.807 1 92.81 175 LYS B C 1
ATOM 3158 O O . LYS B 1 175 ? 11.992 -24.984 -1.817 1 92.81 175 LYS B O 1
ATOM 3163 N N . ARG B 1 176 ? 13.57 -23.562 -1.354 1 94 176 ARG B N 1
ATOM 3164 C CA . ARG B 1 176 ? 12.641 -22.578 -0.825 1 94 176 ARG B CA 1
ATOM 3165 C C . ARG B 1 176 ? 11.742 -22.031 -1.926 1 94 176 ARG B C 1
ATOM 3167 O O . ARG B 1 176 ? 10.531 -21.875 -1.729 1 94 176 ARG B O 1
ATOM 3174 N N . MET B 1 177 ? 12.367 -21.812 -3.016 1 94.75 177 MET B N 1
ATOM 3175 C CA . MET B 1 177 ? 11.594 -21.312 -4.148 1 94.75 177 MET B CA 1
ATOM 3176 C C . MET B 1 177 ? 10.547 -22.328 -4.586 1 94.75 177 MET B C 1
ATOM 3178 O O . MET B 1 177 ? 9.406 -21.969 -4.879 1 94.75 177 MET B O 1
ATOM 3182 N N . LEU B 1 178 ? 10.984 -23.562 -4.582 1 96.62 178 LEU B N 1
ATOM 3183 C CA . LEU B 1 178 ? 10.07 -24.625 -4.973 1 96.62 178 LEU B CA 1
ATOM 3184 C C . LEU B 1 178 ? 8.922 -24.766 -3.975 1 96.62 178 LEU B C 1
ATOM 3186 O O . LEU B 1 178 ? 7.77 -24.938 -4.367 1 96.62 178 LEU B O 1
ATOM 3190 N N . CYS B 1 179 ? 9.266 -24.672 -2.736 1 96.75 179 CYS B N 1
ATOM 3191 C CA . CYS B 1 179 ? 8.25 -24.734 -1.688 1 96.75 179 CYS B CA 1
ATOM 3192 C C . CYS B 1 179 ? 7.246 -23.594 -1.841 1 96.75 179 CYS B C 1
ATOM 3194 O O . CYS B 1 179 ? 6.039 -23.812 -1.809 1 96.75 179 CYS B O 1
ATOM 3196 N N . VAL B 1 180 ? 7.703 -22.438 -2.045 1 97.56 180 VAL B N 1
ATOM 3197 C CA . VAL B 1 180 ? 6.863 -21.25 -2.186 1 97.56 180 VAL B CA 1
ATOM 3198 C C . VAL B 1 180 ? 5.961 -21.391 -3.408 1 97.56 180 VAL B C 1
ATOM 3200 O O . VAL B 1 180 ? 4.746 -21.203 -3.316 1 97.56 180 VAL B O 1
ATOM 3203 N N . ASP B 1 181 ? 6.539 -21.75 -4.52 1 98.25 181 ASP B N 1
ATOM 3204 C CA . ASP B 1 181 ? 5.789 -21.859 -5.77 1 98.25 181 ASP B CA 1
ATOM 3205 C C . ASP B 1 181 ? 4.734 -22.953 -5.688 1 98.25 181 ASP B C 1
ATOM 3207 O O . ASP B 1 181 ? 3.623 -22.797 -6.203 1 98.25 181 ASP B O 1
ATOM 3211 N N . ALA B 1 182 ? 5.105 -24.062 -5.086 1 97.44 182 ALA B N 1
ATOM 3212 C CA . ALA B 1 182 ? 4.164 -25.156 -4.945 1 97.44 182 ALA B CA 1
ATOM 3213 C C . ALA B 1 182 ? 2.959 -24.75 -4.102 1 97.44 182 ALA B C 1
ATOM 3215 O O . ALA B 1 182 ? 1.816 -25.062 -4.445 1 97.44 182 ALA B O 1
ATOM 3216 N N . CYS B 1 183 ? 3.193 -24.078 -3.043 1 97.75 183 CYS B N 1
ATOM 3217 C CA . CYS B 1 183 ? 2.111 -23.594 -2.193 1 97.75 183 CYS B CA 1
ATOM 3218 C C . CYS B 1 183 ? 1.263 -22.562 -2.924 1 97.75 183 CYS B C 1
ATOM 3220 O O . CYS B 1 183 ? 0.033 -22.609 -2.855 1 97.75 183 CYS B O 1
ATOM 3222 N N . ASP B 1 184 ? 1.92 -21.703 -3.635 1 98.19 184 ASP B N 1
ATOM 3223 C CA . ASP B 1 184 ? 1.196 -20.641 -4.316 1 98.19 184 ASP B CA 1
ATOM 3224 C C . ASP B 1 184 ? 0.389 -21.172 -5.492 1 98.19 184 ASP B C 1
ATOM 3226 O O . ASP B 1 184 ? -0.634 -20.609 -5.871 1 98.19 184 ASP B O 1
ATOM 3230 N N . LEU B 1 185 ? 0.853 -22.281 -6.055 1 98.25 185 LEU B N 1
ATOM 3231 C CA . LEU B 1 185 ? 0.167 -22.891 -7.191 1 98.25 185 LEU B CA 1
ATOM 3232 C C . LEU B 1 185 ? -1.232 -23.359 -6.801 1 98.25 185 LEU B C 1
ATOM 3234 O O . LEU B 1 185 ? -2.123 -23.438 -7.648 1 98.25 185 LEU B O 1
ATOM 3238 N N . LEU B 1 186 ? -1.463 -23.609 -5.559 1 97.56 186 LEU B N 1
ATOM 3239 C CA . LEU B 1 186 ? -2.756 -24.062 -5.062 1 97.56 186 LEU B CA 1
ATOM 3240 C C . LEU B 1 186 ? -3.818 -22.984 -5.234 1 97.56 186 LEU B C 1
ATOM 3242 O O . LEU B 1 186 ? -5 -23.297 -5.41 1 97.56 186 LEU B O 1
ATOM 3246 N N . ILE B 1 187 ? -3.463 -21.797 -5.238 1 97.56 187 ILE B N 1
ATOM 3247 C CA . ILE B 1 187 ? -4.41 -20.688 -5.227 1 97.56 187 ILE B CA 1
ATOM 3248 C C . ILE B 1 187 ? -5.082 -20.562 -6.594 1 97.56 187 ILE B C 1
ATOM 3250 O O . ILE B 1 187 ? -6.277 -20.828 -6.73 1 97.56 187 ILE B O 1
ATOM 3254 N N . PRO B 1 188 ? -4.266 -20.281 -7.66 1 98.12 188 PRO B N 1
ATOM 3255 C CA . PRO B 1 188 ? -4.938 -20.234 -8.961 1 98.12 188 PRO B CA 1
ATOM 3256 C C . PRO B 1 188 ? -5.465 -21.609 -9.406 1 98.12 188 PRO B C 1
ATOM 3258 O O . PRO B 1 188 ? -6.492 -21.688 -10.078 1 98.12 188 PRO B O 1
ATOM 3261 N N . GLY B 1 189 ? -4.797 -22.688 -9.031 1 98.12 189 GLY B N 1
ATOM 3262 C CA . GLY B 1 189 ? -5.266 -24.016 -9.375 1 98.12 189 GLY B CA 1
ATOM 3263 C C . GLY B 1 189 ? -6.641 -24.328 -8.82 1 98.12 189 GLY B C 1
ATOM 3264 O O . GLY B 1 189 ? -7.465 -24.953 -9.5 1 98.12 189 GLY B O 1
ATOM 3265 N N . THR B 1 190 ? -6.863 -23.969 -7.617 1 97.25 190 THR B N 1
ATOM 3266 C CA . THR B 1 190 ? -8.164 -24.188 -6.992 1 97.25 190 THR B CA 1
ATOM 3267 C C . THR B 1 190 ? -9.211 -23.25 -7.574 1 97.25 190 THR B C 1
ATOM 3269 O O . THR B 1 190 ? -10.352 -23.656 -7.824 1 97.25 190 THR B O 1
ATOM 3272 N N . PHE B 1 191 ? -8.867 -22.031 -7.801 1 96.12 191 PHE B N 1
ATOM 3273 C CA . PHE B 1 191 ? -9.781 -21.062 -8.398 1 96.12 191 PHE B CA 1
ATOM 3274 C C . PHE B 1 191 ? -10.273 -21.547 -9.758 1 96.12 191 PHE B C 1
ATOM 3276 O O . PHE B 1 191 ? -11.461 -21.438 -10.062 1 96.12 191 PHE B O 1
ATOM 3283 N N . LEU B 1 192 ? -9.352 -22.109 -10.555 1 97.69 192 LEU B N 1
ATOM 3284 C CA . LEU B 1 192 ? -9.656 -22.547 -11.914 1 97.69 192 LEU B CA 1
ATOM 3285 C C . LEU B 1 192 ? -10.336 -23.906 -11.898 1 97.69 192 LEU B C 1
ATOM 3287 O O . LEU B 1 192 ? -10.867 -24.359 -12.922 1 97.69 192 LEU B O 1
ATOM 3291 N N . GLY B 1 193 ? -10.297 -24.562 -10.766 1 97.12 193 GLY B N 1
ATOM 3292 C CA . GLY B 1 193 ? -10.852 -25.906 -10.664 1 97.12 193 GLY B CA 1
ATOM 3293 C C . GLY B 1 193 ? -9.914 -26.984 -11.172 1 97.12 193 GLY B C 1
ATOM 3294 O O . GLY B 1 193 ? -10.336 -28.109 -11.43 1 97.12 193 GLY B O 1
ATOM 3295 N N . TRP B 1 194 ? -8.688 -26.562 -11.352 1 97.88 194 TRP B N 1
ATOM 3296 C CA . TRP B 1 194 ? -7.703 -27.5 -11.875 1 97.88 194 TRP B CA 1
ATOM 3297 C C . TRP B 1 194 ? -7.105 -28.344 -10.75 1 97.88 194 TRP B C 1
ATOM 3299 O O . TRP B 1 194 ? -6.578 -29.438 -11 1 97.88 194 TRP B O 1
ATOM 3309 N N . ILE B 1 195 ? -7.121 -27.859 -9.516 1 96.75 195 ILE B N 1
ATOM 3310 C CA . ILE B 1 195 ? -6.676 -28.547 -8.312 1 96.75 195 ILE B CA 1
ATOM 3311 C C . ILE B 1 195 ? -7.812 -28.594 -7.293 1 96.75 195 ILE B C 1
ATOM 3313 O O . ILE B 1 195 ? -8.43 -27.578 -6.992 1 96.75 195 ILE B O 1
ATOM 3317 N N . GLU B 1 196 ? -8.188 -29.781 -6.832 1 95.38 196 GLU B N 1
ATOM 3318 C CA . GLU B 1 196 ? -9.219 -29.922 -5.809 1 95.38 196 GLU B CA 1
ATOM 3319 C C . GLU B 1 196 ? -8.648 -29.734 -4.41 1 95.38 196 GLU B C 1
ATOM 3321 O O . GLU B 1 196 ? -8.156 -30.688 -3.801 1 95.38 196 GLU B O 1
ATOM 3326 N N . MET B 1 197 ? -8.617 -28.609 -3.955 1 92 197 MET B N 1
ATOM 3327 C CA . MET B 1 197 ? -8.094 -28.266 -2.635 1 92 197 MET B CA 1
ATOM 3328 C C . MET B 1 197 ? -9.117 -27.453 -1.844 1 92 197 MET B C 1
ATOM 3330 O O . MET B 1 197 ? -9.781 -26.578 -2.395 1 92 197 MET B O 1
ATOM 3334 N N . GLY B 1 198 ? -9.352 -27.859 -0.571 1 93.81 198 GLY B N 1
ATOM 3335 C CA . GLY B 1 198 ? -10.195 -27.047 0.301 1 93.81 198 GLY B CA 1
ATOM 3336 C C . GLY B 1 198 ? -9.539 -25.75 0.732 1 93.81 198 GLY B C 1
ATOM 3337 O O . GLY B 1 198 ? -8.328 -25.578 0.601 1 93.81 198 GLY B O 1
ATOM 3338 N N . GLN B 1 199 ? -10.32 -24.844 1.28 1 94.81 199 GLN B N 1
ATOM 3339 C CA . GLN B 1 199 ? -9.828 -23.531 1.687 1 94.81 199 GLN B CA 1
ATOM 3340 C C . GLN B 1 199 ? -8.859 -23.641 2.855 1 94.81 199 GLN B C 1
ATOM 3342 O O . GLN B 1 199 ? -7.98 -22.797 3.025 1 94.81 199 GLN B O 1
ATOM 3347 N N . LEU B 1 200 ? -8.992 -24.656 3.564 1 95.81 200 LEU B N 1
ATOM 3348 C CA . LEU B 1 200 ? -8.023 -24.891 4.625 1 95.81 200 LEU B CA 1
ATOM 3349 C C . LEU B 1 200 ? -6.629 -25.109 4.043 1 95.81 200 LEU B C 1
ATOM 3351 O O . LEU B 1 200 ? -5.656 -24.516 4.52 1 95.81 200 LEU B O 1
ATOM 3355 N N . GLY B 1 201 ? -6.562 -26 3.053 1 96.69 201 GLY B N 1
ATOM 3356 C CA . GLY B 1 201 ? -5.289 -26.25 2.396 1 96.69 201 GLY B CA 1
ATOM 3357 C C . GLY B 1 201 ? -4.707 -25.016 1.729 1 96.69 201 GLY B C 1
ATOM 3358 O O . GLY B 1 201 ? -3.51 -24.75 1.838 1 96.69 201 GLY B O 1
ATOM 3359 N N . VAL B 1 202 ? -5.527 -24.281 1.049 1 97 202 VAL B N 1
ATOM 3360 C CA . VAL B 1 202 ? -5.105 -23.047 0.39 1 97 202 VAL B CA 1
ATOM 3361 C C . VAL B 1 202 ? -4.59 -22.047 1.431 1 97 202 VAL B C 1
ATOM 3363 O O . VAL B 1 202 ? -3.537 -21.438 1.242 1 97 202 VAL B O 1
ATOM 3366 N N . GLY B 1 203 ? -5.305 -21.875 2.559 1 97.88 203 GLY B N 1
ATOM 3367 C CA . GLY B 1 203 ? -4.902 -20.984 3.633 1 97.88 203 GLY B CA 1
ATOM 3368 C C . GLY B 1 203 ? -3.561 -21.344 4.242 1 97.88 203 GLY B C 1
ATOM 3369 O O . GLY B 1 203 ? -2.723 -20.469 4.473 1 97.88 203 GLY B O 1
ATOM 3370 N N . VAL B 1 204 ? -3.369 -22.609 4.449 1 98.19 204 VAL B N 1
ATOM 3371 C CA . VAL B 1 204 ? -2.102 -23.078 4.996 1 98.19 204 VAL B CA 1
ATOM 3372 C C . VAL B 1 204 ? -0.976 -22.812 4.004 1 98.19 204 VAL B C 1
ATOM 3374 O O . VAL B 1 204 ? 0.103 -22.344 4.387 1 98.19 204 VAL B O 1
ATOM 3377 N N . GLY B 1 205 ? -1.238 -23.141 2.768 1 98 205 GLY B N 1
ATOM 3378 C CA . GLY B 1 205 ? -0.266 -22.828 1.73 1 98 205 GLY B CA 1
ATOM 3379 C C . GLY B 1 205 ? 0.116 -21.359 1.688 1 98 205 GLY B C 1
ATOM 3380 O O . GLY B 1 205 ? 1.292 -21.016 1.537 1 98 205 GLY B O 1
ATOM 3381 N N . MET B 1 206 ? -0.873 -20.5 1.865 1 98 206 MET B N 1
ATOM 3382 C CA . MET B 1 206 ? -0.633 -19.062 1.866 1 98 206 MET B CA 1
ATOM 3383 C C . MET B 1 206 ? 0.27 -18.672 3.027 1 98 206 MET B C 1
ATOM 3385 O O . MET B 1 206 ? 1.174 -17.844 2.863 1 98 206 MET B O 1
ATOM 3389 N N . VAL B 1 207 ? 0.018 -19.219 4.156 1 98.44 207 VAL B N 1
ATOM 3390 C CA . VAL B 1 207 ? 0.835 -18.906 5.324 1 98.44 207 VAL B CA 1
ATOM 3391 C C . VAL B 1 207 ? 2.275 -19.359 5.082 1 98.44 207 VAL B C 1
ATOM 3393 O O . VAL B 1 207 ? 3.213 -18.578 5.27 1 98.44 207 VAL B O 1
ATOM 3396 N N . VAL B 1 208 ? 2.441 -20.547 4.598 1 98.12 208 VAL B N 1
ATOM 3397 C CA . VAL B 1 208 ? 3.764 -21.141 4.418 1 98.12 208 VAL B CA 1
ATOM 3398 C C . VAL B 1 208 ? 4.543 -20.344 3.369 1 98.12 208 VAL B C 1
ATOM 3400 O O . VAL B 1 208 ? 5.676 -19.922 3.617 1 98.12 208 VAL B O 1
ATOM 3403 N N . SER B 1 209 ? 3.945 -20.109 2.25 1 98 209 SER B N 1
ATOM 3404 C CA . SER B 1 209 ? 4.668 -19.406 1.188 1 98 209 SER B CA 1
ATOM 3405 C C . SER B 1 209 ? 4.988 -17.969 1.58 1 98 209 SER B C 1
ATOM 3407 O O . SER B 1 209 ? 6.039 -17.438 1.217 1 98 209 SER B O 1
ATOM 3409 N N . THR B 1 210 ? 4.078 -17.359 2.355 1 98.12 210 THR B N 1
ATOM 3410 C CA . THR B 1 210 ? 4.32 -15.984 2.785 1 98.12 210 THR B CA 1
ATOM 3411 C C . THR B 1 210 ? 5.484 -15.922 3.768 1 98.12 210 THR B C 1
ATOM 3413 O O . THR B 1 210 ? 6.371 -15.07 3.635 1 98.12 210 THR B O 1
ATOM 3416 N N . LEU B 1 211 ? 5.547 -16.812 4.676 1 97.5 211 LEU B N 1
ATOM 3417 C CA . LEU B 1 211 ? 6.605 -16.812 5.68 1 97.5 211 LEU B CA 1
ATOM 3418 C C . LEU B 1 211 ? 7.945 -17.172 5.051 1 97.5 211 LEU B C 1
ATOM 3420 O O . LEU B 1 211 ? 8.961 -16.547 5.34 1 97.5 211 LEU B O 1
ATOM 3424 N N . VAL B 1 212 ? 7.961 -18.141 4.172 1 96.25 212 VAL B N 1
ATOM 3425 C CA . VAL B 1 212 ? 9.203 -18.594 3.549 1 96.25 212 VAL B CA 1
ATOM 3426 C C . VAL B 1 212 ? 9.742 -17.516 2.619 1 96.25 212 VAL B C 1
ATOM 3428 O O . VAL B 1 212 ? 10.93 -17.188 2.654 1 96.25 212 VAL B O 1
ATOM 3431 N N . SER B 1 213 ? 8.906 -16.906 1.837 1 94.81 213 SER B N 1
ATOM 3432 C CA . SER B 1 213 ? 9.352 -15.906 0.883 1 94.81 213 SER B CA 1
ATOM 3433 C C . SER B 1 213 ? 9.648 -14.578 1.578 1 94.81 213 SER B C 1
ATOM 3435 O O . SER B 1 213 ? 10.469 -13.789 1.101 1 94.81 213 SER B O 1
ATOM 3437 N N . GLY B 1 214 ? 8.977 -14.344 2.664 1 93.88 214 GLY B N 1
ATOM 3438 C CA . GLY B 1 214 ? 9.164 -13.094 3.379 1 93.88 214 GLY B CA 1
ATOM 3439 C C . GLY B 1 214 ? 10.359 -13.117 4.32 1 93.88 214 GLY B C 1
ATOM 3440 O O . GLY B 1 214 ? 10.836 -12.062 4.742 1 93.88 214 GLY B O 1
ATOM 3441 N N . TRP B 1 215 ? 10.844 -14.25 4.586 1 91.5 215 TRP B N 1
ATOM 3442 C CA . TRP B 1 215 ? 11.883 -14.406 5.598 1 91.5 215 TRP B CA 1
ATOM 3443 C C . TRP B 1 215 ? 13.156 -13.664 5.191 1 91.5 215 TRP B C 1
ATOM 3445 O O . TRP B 1 215 ? 13.727 -12.922 5.992 1 91.5 215 TRP B O 1
ATOM 3455 N N . ASP B 1 216 ? 13.539 -13.805 3.977 1 86.19 216 ASP B N 1
ATOM 3456 C CA . ASP B 1 216 ? 14.742 -13.125 3.514 1 86.19 216 ASP B CA 1
ATOM 3457 C C . ASP B 1 216 ? 14.547 -11.617 3.482 1 86.19 216 ASP B C 1
ATOM 3459 O O . ASP B 1 216 ? 15.461 -10.859 3.838 1 86.19 216 ASP B O 1
ATOM 3463 N N . MET B 1 217 ? 13.438 -11.242 3.102 1 89.69 217 MET B N 1
ATOM 3464 C CA . MET B 1 217 ? 13.141 -9.812 3.059 1 89.69 217 MET B CA 1
ATOM 3465 C C . MET B 1 217 ? 13.148 -9.211 4.461 1 89.69 217 MET B C 1
ATOM 3467 O O . MET B 1 217 ? 13.641 -8.102 4.664 1 89.69 217 MET B O 1
ATOM 3471 N N . TRP B 1 218 ? 12.586 -9.977 5.367 1 92.31 218 TRP B N 1
ATOM 3472 C CA . TRP B 1 218 ? 12.523 -9.531 6.758 1 92.31 218 TRP B CA 1
ATOM 3473 C C . TRP B 1 218 ? 13.922 -9.352 7.336 1 92.31 218 TRP B C 1
ATOM 3475 O O . TRP B 1 218 ? 14.203 -8.352 7.992 1 92.31 218 TRP B O 1
ATOM 3485 N N . ASN B 1 219 ? 14.859 -10.258 6.965 1 90.62 219 ASN B N 1
ATOM 3486 C CA . ASN B 1 219 ? 16.203 -10.219 7.516 1 90.62 219 ASN B CA 1
ATOM 3487 C C . ASN B 1 219 ? 17.047 -9.133 6.855 1 90.62 219 ASN B C 1
ATOM 3489 O O . ASN B 1 219 ? 18.078 -8.719 7.406 1 90.62 219 ASN B O 1
ATOM 3493 N N . ALA B 1 220 ? 16.625 -8.719 5.773 1 88.5 220 ALA B N 1
ATOM 3494 C CA . ALA B 1 220 ? 17.406 -7.75 5.016 1 88.5 220 ALA B CA 1
ATOM 3495 C C . ALA B 1 220 ? 17.125 -6.328 5.488 1 88.5 220 ALA B C 1
ATOM 3497 O O . ALA B 1 220 ? 17.844 -5.387 5.129 1 88.5 220 ALA B O 1
ATOM 3498 N N . VAL B 1 221 ? 16.094 -6.172 6.25 1 85.62 221 VAL B N 1
ATOM 3499 C CA . VAL B 1 221 ? 15.75 -4.824 6.68 1 85.62 221 VAL B CA 1
ATOM 3500 C C . VAL B 1 221 ? 16.109 -4.641 8.148 1 85.62 221 VAL B C 1
ATOM 3502 O O . VAL B 1 221 ? 15.992 -5.578 8.945 1 85.62 221 VAL B O 1
#